Protein AF-A0A0L0BQB2-F1 (afdb_monomer)

pLDDT: mean 70.15, std 25.41, range [22.75, 98.88]

InterPro domains:
  IPR001858 Phosphatidylethanolamine-binding, conserved site [PS01220] (344-366)
  IPR008914 Phosphatidylethanolamine-binding protein [PF01161] (328-448)
  IPR012464 Protein of unknown function DUF1676 [PF07898] (83-184)
  IPR035810 Phosphatidylethanolamine-binding protein, eukaryotic [PTHR11362] (289-454)
  IPR035810 Phosphatidylethanolamine-binding protein, eukaryotic [cd00866] (307-451)
  IPR036610 PEBP-like superfamily [G3DSA:3.90.280.10] (279-465)
  IPR036610 PEBP-like superfamily [SSF49777] (287-465)

Sequence (466 aa):
MAFRFTSFLAVGCLLLAASAPLNAAAIDNSVAEPRIHTSDELISNIVDNCFNSNAMHCLKEKVLTYLDTVTGVEEDVSGRAFNDDVIDKVITDRVARILNTNEIRVTLPETVFANSVLSYRADRGFDLEIPQSEARGDKKKDKLFLPLLLLMKLKLKVVMPILMSLIGLKAFKALILSKIAIKLVLGFLIYNLIQKLGGMKMTMMPMMPPMPAAEYGVPSSTASSYDPSSWEPMSGGPYARSDAQYMAYSSYHPSSSSSYSGSSSTALCLLGLIVNTVKAKDSEITKFMKHLEVIPDVIEEGPKDFLKITYDNGIQADKGVELTPTQVKNQPKIEWQAEAGTYYTLIMTDPDAPSRKEPTIREWHHWLVGNIPGDNLSKGEVLSEYVGSGPPKDSGLHRYTFLLFKQPKKLEFDEKHLTKTQAAGREKFSTKNFIKKYNLGVPIAGNFYQAQYDDYVLELYKQLGL

Nearest PDB structures (foldseek):
  5tvd-assembly1_A  TM=9.856E-01  e=1.294E-27  Trichuris muris
  6ens-assembly1_A  TM=9.329E-01  e=1.245E-23  Mus musculus
  1a44-assembly1_A  TM=9.388E-01  e=2.499E-23  Bos taurus
  1kn3-assembly1_A  TM=9.662E-01  e=8.455E-23  Mus musculus
  2iqx-assembly2_B  TM=9.442E-01  e=9.496E-23  Rattus norvegicus

Organism: Lucilia cuprina (NCBI:txid7375)

Foldseek 3Di:
DDDDDDDDPDDPDDDDDDDDDDDPDDDDPPPPDDQDADPVSLVVCLVPPLPDPPSVVVNLVSVVSNLCNVVVDDDPPPDDDDDPVVSVVVVVVSVVVCLAPDKDWDFDDCVPQNRWIWIAHPVPGTDIHHDDDPDDDDPDPVVPVVVVVVVVVVCVVVVVVVVVVVVVVVVVVVVVVVVVVVVVVVVVVVVVVCVVVPDDDDDDDDDDDDDDDDDDDDDDDDDDDDDDDDDDDDDDDDDDDDDPVVVVVCVVDDDDDDDDDDDDDPDDPPVPPPPPPPVDDAAPQSVLCVVVPVVPQAHPHAANAAKWWAFPPRDTQASAAEDELVRFADHTQIDDQWDAPWWKKKWKWWQQVQAVVCNPFPIQTQWIWTRQGTSNSVPTHTQADGGTDQHDAPRPKIKTKMFMFIAPHRDDDPHHRHYLQARPPRTPDHNVVVCVVRVRPYTNHMGIYIYHDDPCSVVSCVSNVD

Structure (mmCIF, N/CA/C/O backbone):
data_AF-A0A0L0BQB2-F1
#
_entry.id   AF-A0A0L0BQB2-F1
#
loop_
_atom_site.group_PDB
_atom_site.id
_atom_site.type_symbol
_atom_site.label_atom_id
_atom_site.label_alt_id
_atom_site.label_comp_id
_atom_site.label_asym_id
_atom_site.label_entity_id
_atom_site.label_seq_id
_atom_site.pdbx_PDB_ins_code
_atom_site.Cartn_x
_atom_site.Cartn_y
_atom_site.Cartn_z
_atom_site.occupancy
_atom_site.B_iso_or_equiv
_atom_site.auth_seq_id
_atom_site.auth_comp_id
_atom_site.auth_asym_id
_atom_site.auth_atom_id
_atom_site.pdbx_PDB_model_num
ATOM 1 N N . MET A 1 1 ? 45.409 0.701 52.418 1.00 33.03 1 MET A N 1
ATOM 2 C CA . MET A 1 1 ? 45.438 -0.135 53.641 1.00 33.03 1 MET A CA 1
ATOM 3 C C . MET A 1 1 ? 44.016 -0.222 54.168 1.00 33.03 1 MET A C 1
ATOM 5 O O . MET A 1 1 ? 43.412 0.829 54.275 1.00 33.03 1 MET A O 1
ATOM 9 N N . ALA A 1 2 ? 43.389 -1.344 54.497 1.00 29.61 2 ALA A N 1
ATOM 10 C CA . ALA A 1 2 ? 43.664 -2.778 54.407 1.00 29.61 2 ALA A CA 1
ATOM 11 C C . ALA A 1 2 ? 42.279 -3.434 54.666 1.00 29.61 2 ALA A C 1
ATOM 13 O O . ALA A 1 2 ? 41.553 -2.982 55.540 1.00 29.61 2 ALA A O 1
ATOM 14 N N . PHE A 1 3 ? 41.743 -4.213 53.727 1.00 27.77 3 PHE A N 1
ATOM 15 C CA . PHE A 1 3 ? 41.715 -5.683 53.735 1.00 27.77 3 PHE A CA 1
ATOM 16 C C . PHE A 1 3 ? 40.824 -6.360 54.805 1.00 27.77 3 PHE A C 1
ATOM 18 O O . PHE A 1 3 ? 41.150 -6.382 55.983 1.00 27.77 3 PHE A O 1
ATOM 25 N N . ARG A 1 4 ? 39.811 -7.060 54.266 1.00 32.12 4 ARG A N 1
ATOM 26 C CA . ARG A 1 4 ? 39.331 -8.418 54.595 1.00 32.12 4 ARG A CA 1
ATOM 27 C C . ARG A 1 4 ? 38.528 -8.665 55.875 1.00 32.12 4 ARG A C 1
ATOM 29 O O . ARG A 1 4 ? 39.063 -8.742 56.969 1.00 32.12 4 ARG A O 1
ATOM 36 N N . PHE A 1 5 ? 37.284 -9.078 55.637 1.00 26.61 5 PHE A N 1
ATOM 37 C CA . PHE A 1 5 ? 36.687 -10.247 56.281 1.00 26.61 5 PHE A CA 1
ATOM 38 C C . PHE A 1 5 ? 36.098 -11.145 55.182 1.00 26.61 5 PHE A C 1
ATOM 40 O O . PHE A 1 5 ? 34.946 -11.008 54.785 1.00 26.61 5 PHE A O 1
ATOM 47 N N . THR A 1 6 ? 36.929 -12.030 54.633 1.00 28.53 6 THR A N 1
ATOM 48 C CA . THR A 1 6 ? 36.469 -13.211 53.896 1.00 28.53 6 THR A CA 1
ATOM 49 C C . THR A 1 6 ? 36.782 -14.432 54.736 1.00 28.53 6 THR A C 1
ATOM 51 O O . THR A 1 6 ? 37.952 -14.742 54.944 1.00 28.53 6 THR A O 1
ATOM 54 N N . SER A 1 7 ? 35.703 -15.119 55.092 1.00 30.03 7 SER A N 1
ATOM 55 C CA . SER A 1 7 ? 35.588 -16.570 55.006 1.00 30.03 7 SER A CA 1
ATOM 56 C C . SER A 1 7 ? 36.235 -17.429 56.096 1.00 30.03 7 SER A C 1
ATOM 58 O O . SER A 1 7 ? 37.347 -17.200 56.553 1.00 30.03 7 SER A O 1
ATOM 60 N N . PHE A 1 8 ? 35.509 -18.514 56.371 1.00 27.75 8 PHE A N 1
ATOM 61 C CA . PHE A 1 8 ? 35.924 -19.744 57.042 1.00 27.75 8 PHE A CA 1
ATOM 62 C C . PHE A 1 8 ? 35.868 -19.768 58.572 1.00 27.75 8 PHE A C 1
ATOM 64 O O . PHE A 1 8 ? 36.871 -19.724 59.273 1.00 27.75 8 PHE A O 1
ATOM 71 N N . LEU A 1 9 ? 34.663 -20.051 59.066 1.00 30.09 9 LEU A N 1
ATOM 72 C CA . LEU A 1 9 ? 34.472 -21.257 59.872 1.00 30.09 9 LEU A CA 1
ATOM 73 C C . LEU A 1 9 ? 33.559 -22.185 59.046 1.00 30.09 9 LEU A C 1
ATOM 75 O O . LEU A 1 9 ? 32.366 -21.930 58.942 1.00 30.09 9 LEU A O 1
ATOM 79 N N . ALA A 1 10 ? 34.099 -23.015 58.148 1.00 26.67 10 ALA A N 1
ATOM 80 C CA . ALA A 1 10 ? 34.992 -24.160 58.385 1.00 26.67 10 ALA A CA 1
ATOM 81 C C . ALA A 1 10 ? 34.185 -25.335 58.963 1.00 26.67 10 ALA A C 1
ATOM 83 O O . ALA A 1 10 ? 33.533 -25.200 59.986 1.00 26.67 10 ALA A O 1
ATOM 84 N N . VAL A 1 11 ? 34.060 -26.436 58.226 1.00 27.48 11 VAL A N 1
ATOM 85 C CA . VAL A 1 11 ? 35.004 -27.572 58.187 1.00 27.48 11 VAL A CA 1
ATOM 86 C C . VAL A 1 11 ? 34.322 -28.758 58.862 1.00 27.48 11 VAL A C 1
ATOM 88 O O . VAL A 1 11 ? 33.890 -28.684 60.005 1.00 27.48 11 VAL A O 1
ATOM 91 N N . GLY A 1 12 ? 34.225 -29.846 58.107 1.00 24.77 12 GLY A N 1
ATOM 92 C CA . GLY A 1 12 ? 33.519 -31.073 58.458 1.00 24.77 12 GLY A CA 1
ATOM 93 C C . GLY A 1 12 ? 32.743 -31.524 57.223 1.00 24.77 12 GLY A C 1
ATOM 94 O O . GLY A 1 12 ? 31.566 -31.241 57.107 1.00 24.77 12 GLY A O 1
ATOM 95 N N . CYS A 1 13 ? 33.355 -32.083 56.186 1.00 22.75 13 CYS A N 1
ATOM 96 C CA . CYS A 1 13 ? 34.419 -33.069 56.247 1.00 22.75 13 CYS A CA 1
ATOM 97 C C . CYS A 1 13 ? 35.370 -32.920 55.062 1.00 22.75 13 CYS A C 1
ATOM 99 O O . CYS A 1 13 ? 34.986 -33.043 53.902 1.00 22.75 13 CYS A O 1
ATOM 101 N N . LEU A 1 14 ? 36.636 -32.698 55.399 1.00 23.52 14 LEU A N 1
ATOM 102 C CA . LEU A 1 14 ? 37.764 -33.087 54.574 1.00 23.52 14 LEU A CA 1
ATOM 103 C C . LEU A 1 14 ? 37.885 -34.624 54.619 1.00 23.52 14 LEU A C 1
ATOM 105 O O . LEU A 1 14 ? 37.733 -35.208 55.690 1.00 23.52 14 LEU A O 1
ATOM 109 N N . LEU A 1 15 ? 38.294 -35.195 53.484 1.00 23.91 15 LEU A N 1
ATOM 110 C CA . LEU A 1 15 ? 39.054 -36.444 53.321 1.00 23.91 15 LEU A CA 1
ATOM 111 C C . LEU A 1 15 ? 38.310 -37.780 53.437 1.00 23.91 15 LEU A C 1
ATOM 113 O O . LEU A 1 15 ? 37.970 -38.221 54.523 1.00 23.91 15 LEU A O 1
ATOM 117 N N . LEU A 1 16 ? 38.231 -38.475 52.299 1.00 26.28 16 LEU A N 1
ATOM 118 C CA . LEU A 1 16 ? 38.866 -39.778 52.024 1.00 26.28 16 LEU A CA 1
ATOM 119 C C . LEU A 1 16 ? 38.883 -39.907 50.484 1.00 26.28 16 LEU A C 1
ATOM 121 O O . LEU A 1 16 ? 37.836 -39.859 49.855 1.00 26.28 16 LEU A O 1
ATOM 125 N N . ALA A 1 17 ? 40.020 -39.738 49.812 1.00 23.72 17 ALA A N 1
ATOM 126 C CA . ALA A 1 17 ? 41.107 -40.702 49.614 1.00 23.72 17 ALA A CA 1
ATOM 127 C C . ALA A 1 17 ? 41.012 -41.395 48.240 1.00 23.72 17 ALA A C 1
ATOM 129 O O . ALA A 1 17 ? 39.947 -41.766 47.764 1.00 23.72 17 ALA A O 1
ATOM 130 N N . ALA A 1 18 ? 42.179 -41.488 47.611 1.00 26.22 18 ALA A N 1
ATOM 131 C CA . ALA A 1 18 ? 42.463 -41.945 46.259 1.00 26.22 18 ALA A CA 1
ATOM 132 C C . ALA A 1 18 ? 41.976 -43.368 45.925 1.00 26.22 18 ALA A C 1
ATOM 134 O O . ALA A 1 18 ? 42.017 -44.248 46.780 1.00 26.22 18 ALA A O 1
ATOM 135 N N . SER A 1 19 ? 41.661 -43.629 44.648 1.00 25.69 19 SER A N 1
ATOM 136 C CA . SER A 1 19 ? 42.347 -44.643 43.814 1.00 25.69 19 SER A CA 1
ATOM 137 C C . SER A 1 19 ? 41.654 -44.886 42.458 1.00 25.69 19 SER A C 1
ATOM 139 O O . SER A 1 19 ? 40.471 -45.182 42.408 1.00 25.69 19 SER A O 1
ATOM 141 N N . ALA A 1 20 ? 42.471 -44.813 41.399 1.00 25.41 20 ALA A N 1
ATOM 142 C CA . ALA A 1 20 ? 42.480 -45.616 40.164 1.00 25.41 20 ALA A CA 1
ATOM 143 C C . ALA A 1 20 ? 41.262 -45.645 39.192 1.00 25.41 20 ALA A C 1
ATOM 145 O O . ALA A 1 20 ? 40.115 -45.456 39.581 1.00 25.41 20 ALA A O 1
ATOM 146 N N . PRO A 1 21 ? 41.527 -45.870 37.885 1.00 34.84 21 PRO A N 1
ATOM 147 C CA . PRO A 1 21 ? 40.608 -45.569 36.793 1.00 34.84 21 PRO A CA 1
ATOM 148 C C . PRO A 1 21 ? 39.735 -46.774 36.422 1.00 34.84 21 PRO A C 1
ATOM 150 O O . PRO A 1 21 ? 40.189 -47.916 36.450 1.00 34.84 21 PRO A O 1
ATOM 153 N N . LEU A 1 22 ? 38.512 -46.518 35.958 1.00 26.61 22 LEU A N 1
ATOM 154 C CA . LEU A 1 22 ? 37.818 -47.446 35.070 1.00 26.61 22 LEU A CA 1
ATOM 155 C C . LEU A 1 22 ? 37.502 -46.735 33.760 1.00 26.61 22 LEU A C 1
ATOM 157 O O . LEU A 1 22 ? 36.629 -45.874 33.679 1.00 26.61 22 LEU A O 1
ATOM 161 N N . ASN A 1 23 ? 38.247 -47.141 32.735 1.00 29.69 23 ASN A N 1
ATOM 162 C CA . ASN A 1 23 ? 37.884 -46.958 31.344 1.00 29.69 23 ASN A CA 1
ATOM 163 C C . ASN A 1 23 ? 36.492 -47.552 31.110 1.00 29.69 23 ASN A C 1
ATOM 165 O O . ASN A 1 23 ? 36.320 -48.769 31.125 1.00 29.69 23 ASN A O 1
ATOM 169 N N . ALA A 1 24 ? 35.530 -46.692 30.807 1.00 26.59 24 ALA A N 1
ATOM 170 C CA . ALA A 1 24 ? 34.444 -47.030 29.907 1.00 26.59 24 ALA A CA 1
ATOM 171 C C . ALA A 1 24 ? 34.533 -46.037 28.750 1.00 26.59 24 ALA A C 1
ATOM 173 O O . ALA A 1 24 ? 33.972 -44.945 28.787 1.00 26.59 24 ALA A O 1
ATOM 174 N N . ALA A 1 25 ? 35.329 -46.400 27.745 1.00 29.52 25 ALA A N 1
ATOM 175 C CA . ALA A 1 25 ? 35.279 -45.744 26.455 1.00 29.52 25 ALA A CA 1
ATOM 176 C C . ALA A 1 25 ? 33.902 -46.026 25.844 1.00 29.52 25 ALA A C 1
ATOM 178 O O . ALA A 1 25 ? 33.582 -47.170 25.528 1.00 29.52 25 ALA A O 1
ATOM 179 N N . ALA A 1 26 ? 33.099 -44.984 25.681 1.00 24.52 26 ALA A N 1
ATOM 180 C CA . ALA A 1 26 ? 31.961 -44.992 24.780 1.00 24.52 26 ALA A CA 1
ATOM 181 C C . ALA A 1 26 ? 31.894 -43.623 24.100 1.00 24.52 26 ALA A C 1
ATOM 183 O O . ALA A 1 26 ? 31.190 -42.724 24.538 1.00 24.52 26 ALA A O 1
ATOM 184 N N . ILE A 1 27 ? 32.738 -43.514 23.072 1.00 26.91 27 ILE A N 1
ATOM 185 C CA . ILE A 1 27 ? 32.549 -42.763 21.829 1.00 26.91 27 ILE A CA 1
ATOM 186 C C . ILE A 1 27 ? 31.964 -41.362 22.023 1.00 26.91 27 ILE A C 1
ATOM 188 O O . ILE A 1 27 ? 30.760 -41.122 21.970 1.00 26.91 27 ILE A O 1
ATOM 192 N N . ASP A 1 28 ? 32.917 -40.456 22.202 1.00 25.52 28 ASP A N 1
ATOM 193 C CA . ASP A 1 28 ? 32.869 -39.055 21.833 1.00 25.52 28 ASP A CA 1
ATOM 194 C C . ASP A 1 28 ? 32.133 -38.845 20.498 1.00 25.52 28 ASP A C 1
ATOM 196 O O . ASP A 1 28 ? 32.567 -39.306 19.445 1.00 25.52 28 ASP A O 1
ATOM 200 N N . ASN A 1 29 ? 30.999 -38.157 20.574 1.00 30.55 29 ASN A N 1
ATOM 201 C CA . ASN A 1 29 ? 30.439 -37.393 19.465 1.00 30.55 29 ASN A CA 1
ATOM 202 C C . ASN A 1 29 ? 30.169 -35.961 19.954 1.00 30.55 29 ASN A C 1
ATOM 204 O O . ASN A 1 29 ? 29.172 -35.338 19.593 1.00 30.55 29 ASN A O 1
ATOM 208 N N . SER A 1 30 ? 31.055 -35.433 20.805 1.00 30.78 30 SER A N 1
ATOM 209 C CA . SER A 1 30 ? 31.157 -33.994 20.982 1.00 30.78 30 SER A CA 1
ATOM 210 C C . SER A 1 30 ? 32.033 -33.477 19.848 1.00 30.78 30 SER A C 1
ATOM 212 O O . SER A 1 30 ? 33.259 -33.510 19.884 1.00 30.78 30 SER A O 1
ATOM 214 N N . VAL A 1 31 ? 31.389 -33.022 18.775 1.00 29.72 31 VAL A N 1
ATOM 215 C CA . VAL A 1 31 ? 32.044 -32.080 17.871 1.00 29.72 31 VAL A CA 1
ATOM 216 C C . VAL A 1 31 ? 32.338 -30.852 18.732 1.00 29.72 31 VAL A C 1
ATOM 218 O O . VAL A 1 31 ? 31.449 -30.048 18.995 1.00 29.72 31 VAL A O 1
ATOM 221 N N . ALA A 1 32 ? 33.558 -30.769 19.266 1.00 38.69 32 ALA A N 1
ATOM 222 C CA . ALA A 1 32 ? 34.053 -29.577 19.927 1.00 38.69 32 ALA A CA 1
ATOM 223 C C . ALA A 1 32 ? 34.061 -28.463 18.879 1.00 38.69 32 ALA A C 1
ATOM 225 O O . ALA A 1 32 ? 34.899 -28.450 17.975 1.00 38.69 32 ALA A O 1
ATOM 226 N N . GLU A 1 33 ? 33.077 -27.571 18.948 1.00 45.84 33 GLU A N 1
ATOM 227 C CA . GLU A 1 33 ? 33.039 -26.417 18.064 1.00 45.84 33 GLU A CA 1
ATOM 228 C C . GLU A 1 33 ? 34.262 -25.518 18.329 1.00 45.84 33 GLU A C 1
ATOM 230 O O . GLU A 1 33 ? 34.663 -25.334 19.485 1.00 45.84 33 GLU A O 1
ATOM 235 N N . PRO A 1 34 ? 34.887 -24.966 17.276 1.00 46.84 34 PRO A N 1
ATOM 236 C CA . PRO A 1 34 ? 36.106 -24.177 17.407 1.00 46.84 34 PRO A CA 1
ATOM 237 C C . PRO A 1 34 ? 35.856 -22.909 18.240 1.00 46.84 34 PRO A C 1
ATOM 239 O O . PRO A 1 34 ? 34.902 -22.167 18.000 1.00 46.84 34 PRO A O 1
ATOM 242 N N . ARG A 1 35 ? 36.723 -22.660 19.235 1.00 55.75 35 ARG A N 1
ATOM 243 C CA . ARG A 1 35 ? 36.693 -21.445 20.068 1.00 55.75 35 ARG A CA 1
ATOM 244 C C . ARG A 1 35 ? 36.960 -20.219 19.187 1.00 55.75 35 ARG A C 1
ATOM 246 O O . ARG A 1 35 ? 37.951 -20.181 18.467 1.00 55.75 35 ARG A O 1
ATOM 253 N N . ILE A 1 36 ? 36.078 -19.223 19.262 1.00 57.53 36 ILE A N 1
ATOM 254 C CA . ILE A 1 36 ? 36.130 -18.006 18.441 1.00 57.53 36 ILE A CA 1
ATOM 255 C C . ILE A 1 36 ? 36.984 -16.963 19.161 1.00 57.53 36 ILE A C 1
ATOM 257 O O . ILE A 1 36 ? 36.600 -16.471 20.224 1.00 57.53 36 ILE A O 1
ATOM 261 N N . HIS A 1 37 ? 38.132 -16.608 18.587 1.00 53.56 37 HIS A N 1
ATOM 262 C CA . HIS A 1 37 ? 39.106 -15.722 19.238 1.00 53.56 37 HIS A CA 1
ATOM 263 C C . HIS A 1 37 ? 39.058 -14.275 18.730 1.00 53.56 37 HIS A C 1
ATOM 265 O O . HIS A 1 37 ? 39.641 -13.387 19.353 1.00 53.56 37 HIS A O 1
ATOM 271 N N . THR A 1 38 ? 38.370 -14.020 17.613 1.00 54.00 38 THR A N 1
ATOM 272 C CA . THR A 1 38 ? 38.362 -12.715 16.935 1.00 54.00 38 THR A CA 1
ATOM 273 C C . THR A 1 38 ? 36.949 -12.268 16.549 1.00 54.00 38 THR A C 1
ATOM 275 O O . THR A 1 38 ? 36.056 -13.088 16.339 1.00 54.00 38 THR A O 1
ATOM 278 N N . SER A 1 39 ? 36.725 -10.951 16.469 1.00 54.41 39 SER A N 1
ATOM 279 C CA . SER A 1 39 ? 35.415 -10.367 16.134 1.00 54.41 39 SER A CA 1
ATOM 280 C C . SER A 1 39 ? 34.926 -10.750 14.738 1.00 54.41 39 SER A C 1
ATOM 282 O O . SER A 1 39 ? 33.726 -10.899 14.525 1.00 54.41 39 SER A O 1
ATOM 284 N N . ASP A 1 40 ? 35.848 -10.938 13.798 1.00 59.69 40 ASP A N 1
ATOM 285 C CA . ASP A 1 40 ? 35.523 -11.218 12.398 1.00 59.69 40 ASP A CA 1
ATOM 286 C C . ASP A 1 40 ? 35.094 -12.684 12.215 1.00 59.69 40 ASP A C 1
ATOM 288 O O . ASP A 1 40 ? 34.174 -12.993 11.459 1.00 59.69 40 ASP A O 1
ATOM 292 N N . GLU A 1 41 ? 35.684 -13.584 13.003 1.00 59.66 41 GLU A N 1
ATOM 293 C CA . GLU A 1 41 ? 35.342 -15.007 13.069 1.00 59.66 41 GLU A CA 1
ATOM 294 C C . GLU A 1 41 ? 33.993 -15.248 13.770 1.00 59.66 41 GLU A C 1
ATOM 296 O O . GLU A 1 41 ? 33.262 -16.180 13.426 1.00 59.66 41 GLU A O 1
ATOM 301 N N . LEU A 1 42 ? 33.610 -14.365 14.702 1.00 60.00 42 LEU A N 1
ATOM 302 C CA . LEU A 1 42 ? 32.271 -14.351 15.295 1.00 60.00 42 LEU A CA 1
ATOM 303 C C . LEU A 1 42 ? 31.212 -13.991 14.250 1.00 60.00 42 LEU A C 1
ATOM 305 O O . LEU A 1 42 ? 30.190 -14.666 14.148 1.00 60.00 42 LEU A O 1
ATOM 309 N N . ILE A 1 43 ? 31.466 -12.944 13.464 1.00 60.31 43 ILE A N 1
ATOM 310 C CA . ILE A 1 43 ? 30.527 -12.472 12.443 1.00 60.31 43 ILE A CA 1
ATOM 311 C C . ILE A 1 43 ? 30.347 -13.539 11.356 1.00 60.31 43 ILE A C 1
ATOM 313 O O . ILE A 1 43 ? 29.208 -13.839 11.006 1.00 60.31 43 ILE A O 1
ATOM 317 N N . SER A 1 44 ? 31.429 -14.174 10.890 1.00 62.31 44 SER A N 1
ATOM 318 C CA . SER A 1 44 ? 31.340 -15.262 9.902 1.00 62.31 44 SER A CA 1
ATOM 319 C C . SER A 1 44 ? 30.536 -16.455 10.430 1.00 62.31 44 SER A C 1
ATOM 321 O O . SER A 1 44 ? 29.616 -16.920 9.768 1.00 62.31 44 SER A O 1
ATOM 323 N N . ASN A 1 45 ? 30.805 -16.910 11.659 1.00 61.59 45 ASN A N 1
ATOM 324 C CA . ASN A 1 45 ? 30.111 -18.071 12.227 1.00 61.59 45 ASN A CA 1
ATOM 325 C C . ASN A 1 45 ? 28.626 -17.816 12.524 1.00 61.59 45 ASN A C 1
ATOM 327 O O . ASN A 1 45 ? 27.821 -18.743 12.438 1.00 61.59 45 ASN A O 1
ATOM 331 N N . ILE A 1 46 ? 28.250 -16.579 12.864 1.00 62.94 46 ILE A N 1
ATOM 332 C CA . ILE A 1 46 ? 26.844 -16.186 13.038 1.00 62.94 46 ILE A CA 1
ATOM 333 C C . ILE A 1 46 ? 26.113 -16.198 11.692 1.00 62.94 46 ILE A C 1
ATOM 335 O O . ILE A 1 46 ? 24.977 -16.666 11.613 1.00 62.94 46 ILE A O 1
ATOM 339 N N . VAL A 1 47 ? 26.760 -15.690 10.641 1.00 60.81 47 VAL A N 1
ATOM 340 C CA . VAL A 1 47 ? 26.172 -15.589 9.300 1.00 60.81 47 VAL A CA 1
ATOM 341 C C . VAL A 1 47 ? 26.048 -16.959 8.632 1.00 60.81 47 VAL A C 1
ATOM 343 O O . VAL A 1 47 ? 25.034 -17.219 7.994 1.00 60.81 47 VAL A O 1
ATOM 346 N N . ASP A 1 48 ? 27.007 -17.862 8.826 1.00 61.56 48 ASP A N 1
ATOM 347 C CA . ASP A 1 48 ? 26.986 -19.161 8.145 1.00 61.56 48 ASP A CA 1
ATOM 348 C C . ASP A 1 48 ? 26.111 -20.205 8.861 1.00 61.56 48 ASP A C 1
ATOM 350 O O . ASP A 1 48 ? 25.434 -20.998 8.206 1.00 61.56 48 ASP A O 1
ATOM 354 N N . ASN A 1 49 ? 26.071 -20.202 10.201 1.00 59.84 49 ASN A N 1
ATOM 355 C CA . ASN A 1 49 ? 25.497 -21.322 10.963 1.00 59.84 49 ASN A CA 1
ATOM 356 C C . ASN A 1 49 ? 24.178 -21.009 11.687 1.00 59.84 49 ASN A C 1
ATOM 358 O O . ASN A 1 49 ? 23.449 -21.936 12.037 1.00 59.84 49 ASN A O 1
ATOM 362 N N . CYS A 1 50 ? 23.827 -19.735 11.902 1.00 63.66 50 CYS A N 1
ATOM 363 C CA . CYS A 1 50 ? 22.617 -19.368 12.655 1.00 63.66 50 CYS A CA 1
ATOM 364 C C . CYS A 1 50 ? 21.414 -18.978 11.777 1.00 63.66 50 CYS A C 1
ATOM 366 O O . CYS A 1 50 ? 20.409 -18.497 12.302 1.00 63.66 50 CYS A O 1
ATOM 368 N N . PHE A 1 51 ? 21.478 -19.194 10.458 1.00 55.75 51 PHE A N 1
ATOM 369 C CA . PHE A 1 51 ? 20.423 -18.782 9.520 1.00 55.75 51 PHE A CA 1
ATOM 370 C C . PHE A 1 51 ? 19.232 -19.747 9.389 1.00 55.75 51 PHE A C 1
ATOM 372 O O . PHE A 1 51 ? 18.219 -19.368 8.802 1.00 55.75 51 PHE A O 1
ATOM 379 N N . ASN A 1 52 ? 19.292 -20.950 9.970 1.00 54.25 52 ASN A N 1
ATOM 380 C CA . ASN A 1 52 ? 18.146 -21.867 10.012 1.00 54.25 52 ASN A CA 1
ATOM 381 C C . ASN A 1 52 ? 17.425 -21.835 11.375 1.00 54.25 52 ASN A C 1
ATOM 383 O O . ASN A 1 52 ? 17.979 -21.409 12.386 1.00 54.25 52 ASN A O 1
ATOM 387 N N . SER A 1 53 ? 16.140 -22.215 11.370 1.00 44.47 53 SER A N 1
ATOM 388 C CA . SER A 1 53 ? 15.135 -21.938 12.416 1.00 44.47 53 SER A CA 1
ATOM 389 C C . SER A 1 53 ? 15.631 -22.106 13.863 1.00 44.47 53 SER A C 1
ATOM 391 O O . SER A 1 53 ? 16.130 -23.169 14.223 1.00 44.47 53 SER A O 1
ATOM 393 N N . ASN A 1 54 ? 15.373 -21.074 14.685 1.00 55.16 54 ASN A N 1
ATOM 394 C CA . ASN A 1 54 ? 15.918 -20.763 16.026 1.00 55.16 54 ASN A CA 1
ATOM 395 C C . ASN A 1 54 ? 17.229 -19.949 16.047 1.00 55.16 54 ASN A C 1
ATOM 397 O O . ASN A 1 54 ? 18.035 -20.069 16.972 1.00 55.16 54 ASN A O 1
ATOM 401 N N . ALA A 1 55 ? 17.368 -19.019 15.094 1.00 59.62 55 ALA A N 1
ATOM 402 C CA . ALA A 1 55 ? 18.469 -18.053 14.993 1.00 59.62 55 ALA A CA 1
ATOM 403 C C . ALA A 1 55 ? 18.827 -17.354 16.319 1.00 59.62 55 ALA A C 1
ATOM 405 O O . ALA A 1 55 ? 19.997 -17.117 16.596 1.00 59.62 55 ALA A O 1
ATOM 406 N N . MET A 1 56 ? 17.837 -17.060 17.171 1.00 56.47 56 MET A N 1
ATOM 407 C CA . MET A 1 56 ? 18.070 -16.362 18.440 1.00 56.47 56 MET A CA 1
ATOM 408 C C . MET A 1 56 ? 18.799 -17.228 19.477 1.00 56.47 56 MET A C 1
ATOM 410 O O . MET A 1 56 ? 19.617 -16.710 20.230 1.00 56.47 56 MET A O 1
ATOM 414 N N . HIS A 1 57 ? 18.533 -18.536 19.511 1.00 62.28 57 HIS A N 1
ATOM 415 C CA . HIS A 1 57 ? 19.204 -19.448 20.439 1.00 62.28 57 HIS A CA 1
ATOM 416 C C . HIS A 1 57 ? 20.651 -19.695 19.995 1.00 62.28 57 HIS A C 1
ATOM 418 O O . HIS A 1 57 ? 21.569 -19.561 20.797 1.00 62.28 57 HIS A O 1
ATOM 424 N N . CYS A 1 58 ? 20.852 -19.935 18.693 1.00 67.44 58 CYS A N 1
ATOM 425 C CA . CYS A 1 58 ? 22.179 -20.077 18.088 1.00 67.44 58 CYS A CA 1
ATOM 426 C C . CYS A 1 58 ? 23.033 -18.813 18.281 1.00 67.44 58 CYS A C 1
ATOM 428 O O . CYS A 1 58 ? 24.190 -18.888 18.687 1.00 67.44 58 CYS A O 1
ATOM 430 N N . LEU A 1 59 ? 22.442 -17.630 18.076 1.00 68.50 59 LEU A N 1
ATOM 431 C CA . LEU A 1 59 ? 23.119 -16.353 18.292 1.00 68.50 59 LEU A CA 1
ATOM 432 C C . LEU A 1 59 ? 23.540 -16.174 19.756 1.00 68.50 59 LEU A C 1
ATOM 434 O O . LEU A 1 59 ? 24.680 -15.797 20.022 1.00 68.50 59 LEU A O 1
ATOM 438 N N . LYS A 1 60 ? 22.630 -16.444 20.704 1.00 62.16 60 LYS A N 1
ATOM 439 C CA . LYS A 1 60 ? 22.915 -16.332 22.142 1.00 62.16 60 LYS A CA 1
ATOM 440 C C . LYS A 1 60 ? 24.062 -17.251 22.554 1.00 62.16 60 LYS A C 1
ATOM 442 O O . LYS A 1 60 ? 24.941 -16.806 23.283 1.00 62.16 60 LYS A O 1
ATOM 447 N N . GLU A 1 61 ? 24.080 -18.482 22.053 1.00 66.81 61 GLU A N 1
ATOM 448 C CA . GLU A 1 61 ? 25.123 -19.470 22.335 1.00 66.81 61 GLU A CA 1
ATOM 449 C C . GLU A 1 61 ? 26.495 -19.016 21.815 1.00 66.81 61 GLU A C 1
ATOM 451 O O . GLU A 1 61 ? 27.439 -18.919 22.597 1.00 66.81 61 GLU A O 1
ATOM 456 N N . LYS A 1 62 ? 26.594 -18.599 20.544 1.00 67.81 62 LYS A N 1
ATOM 457 C CA . LYS A 1 62 ? 27.862 -18.139 19.943 1.00 67.81 62 LYS A CA 1
ATOM 458 C C . LYS A 1 62 ? 28.407 -16.863 20.583 1.00 67.81 62 LYS A C 1
ATOM 460 O O . LYS A 1 62 ? 29.617 -16.727 20.773 1.00 67.81 62 LYS A O 1
ATOM 465 N N . VAL A 1 63 ? 27.526 -15.931 20.945 1.00 64.81 63 VAL A N 1
ATOM 466 C CA . VAL A 1 63 ? 27.909 -14.711 21.671 1.00 64.81 63 VAL A CA 1
ATOM 467 C C . VAL A 1 63 ? 28.412 -15.054 23.074 1.00 64.81 63 VAL A C 1
ATOM 469 O O . VAL A 1 63 ? 29.391 -14.457 23.521 1.00 64.81 63 VAL A O 1
ATOM 472 N N . LEU A 1 64 ? 27.797 -16.030 23.750 1.00 62.94 64 LEU A N 1
ATOM 473 C CA . LEU A 1 64 ? 28.261 -16.503 25.054 1.00 62.94 64 LEU A CA 1
ATOM 474 C C . LEU A 1 64 ? 29.671 -17.101 24.949 1.00 62.94 64 LEU A C 1
ATOM 476 O O . LEU A 1 64 ? 30.554 -16.697 25.699 1.00 62.94 64 LEU A O 1
ATOM 480 N N . THR A 1 65 ? 29.915 -17.960 23.954 1.00 64.19 65 THR A N 1
ATOM 481 C CA . THR A 1 65 ? 31.224 -18.593 23.722 1.00 64.19 65 THR A CA 1
ATOM 482 C C . THR A 1 65 ? 32.330 -17.575 23.420 1.00 64.19 65 THR A C 1
ATOM 484 O O . THR A 1 65 ? 33.452 -17.701 23.918 1.00 64.19 65 THR A O 1
ATOM 487 N N . TYR A 1 66 ? 32.032 -16.530 22.641 1.00 63.59 66 TYR A N 1
ATOM 488 C CA . TYR A 1 66 ? 32.979 -15.438 22.395 1.00 63.59 66 TYR A CA 1
ATOM 489 C C . TYR A 1 66 ? 33.276 -14.646 23.675 1.00 63.59 66 TYR A C 1
ATOM 491 O O . TYR A 1 66 ? 34.432 -14.345 23.974 1.00 63.59 66 TYR A O 1
ATOM 499 N N . LEU A 1 67 ? 32.247 -14.350 24.474 1.00 59.53 67 LEU A N 1
ATOM 500 C CA . LEU A 1 67 ? 32.416 -13.656 25.749 1.00 59.53 67 LEU A CA 1
ATOM 501 C C . LEU A 1 67 ? 33.213 -14.490 26.759 1.00 59.53 67 LEU A C 1
ATOM 503 O O . LEU A 1 67 ? 34.061 -13.928 27.449 1.00 59.53 67 LEU A O 1
ATOM 507 N N . ASP A 1 68 ? 33.008 -15.805 26.826 1.00 61.84 68 ASP A N 1
ATOM 508 C CA . ASP A 1 68 ? 33.793 -16.711 27.676 1.00 61.84 68 ASP A CA 1
ATOM 509 C C . ASP A 1 68 ? 35.271 -16.730 27.257 1.00 61.84 68 ASP A C 1
ATOM 511 O O . ASP A 1 68 ? 36.167 -16.652 28.101 1.00 61.84 68 ASP A O 1
ATOM 515 N N . THR A 1 69 ? 35.534 -16.697 25.947 1.00 62.94 69 THR A N 1
ATOM 516 C CA . THR A 1 69 ? 36.893 -16.653 25.385 1.00 62.94 69 THR A CA 1
ATOM 517 C C . THR A 1 69 ? 37.604 -15.327 25.682 1.00 62.94 69 THR A C 1
ATOM 519 O O . THR A 1 69 ? 38.774 -15.323 26.061 1.00 62.94 69 THR A O 1
ATOM 522 N N . VAL A 1 70 ? 36.904 -14.194 25.568 1.00 56.69 70 VAL A N 1
ATOM 523 C CA . VAL A 1 70 ? 37.460 -12.852 25.838 1.00 56.69 70 VAL A CA 1
ATOM 524 C C . VAL A 1 70 ? 37.629 -12.588 27.339 1.00 56.69 70 VAL A C 1
ATOM 526 O O . VAL A 1 70 ? 38.518 -11.836 27.740 1.00 56.69 70 VAL A O 1
ATOM 529 N N . THR A 1 71 ? 36.790 -13.194 28.183 1.00 55.72 71 THR A N 1
ATOM 530 C CA . THR A 1 71 ? 36.834 -13.001 29.643 1.00 55.72 71 THR A CA 1
ATOM 531 C C . THR A 1 71 ? 37.721 -14.009 30.377 1.00 55.72 71 THR A C 1
ATOM 533 O O . THR A 1 71 ? 38.028 -13.781 31.547 1.00 55.72 71 THR A O 1
ATOM 536 N N . GLY A 1 72 ? 38.180 -15.072 29.705 1.00 51.22 72 GLY A N 1
ATOM 537 C CA . GLY A 1 72 ? 39.116 -16.059 30.254 1.00 51.22 72 GLY A CA 1
ATOM 538 C C . GLY A 1 72 ? 38.540 -16.898 31.398 1.00 51.22 72 GLY A C 1
ATOM 539 O O . GLY A 1 72 ? 39.293 -17.372 32.247 1.00 51.22 72 GLY A O 1
ATOM 540 N N . VAL A 1 73 ? 37.214 -17.042 31.462 1.00 52.12 73 VAL A N 1
ATOM 541 C CA . VAL A 1 73 ? 36.525 -17.795 32.516 1.00 52.12 73 VAL A CA 1
ATOM 542 C C . VAL A 1 73 ? 36.247 -19.210 32.008 1.00 52.12 73 VAL A C 1
ATOM 544 O O . VAL A 1 73 ? 35.338 -19.415 31.211 1.00 52.12 73 VAL A O 1
ATOM 547 N N . GLU A 1 74 ? 37.030 -20.188 32.469 1.00 49.44 74 GLU A N 1
ATOM 548 C CA . GLU A 1 74 ? 36.706 -21.613 32.326 1.00 49.44 74 GLU A CA 1
ATOM 549 C C . GLU A 1 74 ? 35.697 -22.005 33.412 1.00 49.44 74 GLU A C 1
ATOM 551 O O . GLU A 1 74 ? 36.071 -22.309 34.543 1.00 49.44 74 GLU A O 1
ATOM 556 N N . GLU A 1 75 ? 34.408 -21.993 33.081 1.00 48.28 75 GLU A N 1
ATOM 557 C CA . GLU A 1 75 ? 33.425 -22.780 33.825 1.00 48.28 75 GLU A CA 1
ATOM 558 C C . GLU A 1 75 ? 32.739 -23.747 32.864 1.00 48.28 75 GLU A C 1
ATOM 560 O O . GLU A 1 75 ? 32.025 -23.339 31.947 1.00 48.28 75 GLU A O 1
ATOM 565 N N . ASP A 1 76 ? 32.961 -25.043 33.098 1.00 42.34 76 ASP A N 1
ATOM 566 C CA . ASP A 1 76 ? 32.189 -26.123 32.497 1.00 42.34 76 ASP A CA 1
ATOM 567 C C . ASP A 1 76 ? 30.717 -25.927 32.867 1.00 42.34 76 ASP A C 1
ATOM 569 O O . ASP A 1 76 ? 30.287 -26.237 33.984 1.00 42.34 76 ASP A O 1
ATOM 573 N N . VAL A 1 77 ? 29.909 -25.449 31.920 1.00 47.19 77 VAL A N 1
ATOM 574 C CA . VAL A 1 77 ? 28.449 -25.518 32.031 1.00 47.19 77 VAL A CA 1
ATOM 575 C C . VAL A 1 77 ? 28.041 -26.967 31.761 1.00 47.19 77 VAL A C 1
ATOM 577 O O . VAL A 1 77 ? 27.511 -27.334 30.716 1.00 47.19 77 VAL A O 1
ATOM 580 N N . SER A 1 78 ? 28.359 -27.822 32.733 1.00 40.41 78 SER A N 1
ATOM 581 C CA . SER A 1 78 ? 27.906 -29.201 32.814 1.00 40.41 78 SER A CA 1
ATOM 582 C C . SER A 1 78 ? 26.383 -29.201 32.853 1.00 40.41 78 SER A C 1
ATOM 584 O O . SER A 1 78 ? 25.757 -28.578 33.715 1.00 40.41 78 SER A O 1
ATOM 586 N N . GLY A 1 79 ? 25.791 -29.876 31.869 1.00 50.09 79 GLY A N 1
ATOM 587 C CA . GLY A 1 79 ? 24.362 -29.885 31.617 1.00 50.09 79 GLY A CA 1
ATOM 588 C C . GLY A 1 79 ? 23.535 -30.200 32.860 1.00 50.09 79 GLY A C 1
ATOM 589 O O . GLY A 1 79 ? 23.617 -31.297 33.418 1.00 50.09 79 GLY A O 1
ATOM 590 N N . ARG A 1 80 ? 22.695 -29.235 33.248 1.00 43.78 80 ARG A N 1
ATOM 591 C CA . ARG A 1 80 ? 21.341 -29.422 33.789 1.00 43.78 80 ARG A CA 1
ATOM 592 C C . ARG A 1 80 ? 20.700 -28.046 34.053 1.00 43.78 80 ARG A C 1
ATOM 594 O O . ARG A 1 80 ? 21.184 -27.292 34.885 1.00 43.78 80 ARG A O 1
ATOM 601 N N . ALA A 1 81 ? 19.573 -27.804 33.371 1.00 38.06 81 ALA A N 1
ATOM 602 C CA . ALA A 1 81 ? 18.639 -26.665 33.452 1.00 38.06 81 ALA A CA 1
ATOM 603 C C . ALA A 1 81 ? 18.953 -25.414 32.593 1.00 38.06 81 ALA A C 1
ATOM 605 O O . ALA A 1 81 ? 19.414 -24.390 33.087 1.00 38.06 81 ALA A O 1
ATOM 606 N N . PHE A 1 82 ? 18.585 -25.483 31.307 1.00 47.88 82 PHE A N 1
ATOM 607 C CA . PHE A 1 82 ? 18.468 -24.332 30.405 1.00 47.88 82 PHE A CA 1
ATOM 608 C C . PHE A 1 82 ? 17.060 -23.720 30.511 1.00 47.88 82 PHE A C 1
ATOM 610 O O . PHE A 1 82 ? 16.102 -24.282 29.990 1.00 47.88 82 PHE A O 1
ATOM 617 N N . ASN A 1 83 ? 16.938 -22.579 31.188 1.00 56.84 83 ASN A N 1
ATOM 618 C CA . ASN A 1 83 ? 15.786 -21.679 31.078 1.00 56.84 83 ASN A CA 1
ATOM 619 C C . ASN A 1 83 ? 16.289 -20.348 30.503 1.00 56.84 83 ASN A C 1
ATOM 621 O O . ASN A 1 83 ? 17.280 -19.813 31.007 1.00 56.84 83 ASN A O 1
ATOM 625 N N . ASP A 1 84 ? 15.600 -19.805 29.494 1.00 55.41 84 ASP A N 1
ATOM 626 C CA . ASP A 1 84 ? 15.963 -18.554 28.797 1.00 55.41 84 ASP A CA 1
ATOM 627 C C . ASP A 1 84 ? 16.211 -17.376 29.759 1.00 55.41 84 ASP A C 1
ATOM 629 O O . ASP A 1 84 ? 17.146 -16.596 29.576 1.00 55.41 84 ASP A O 1
ATOM 633 N N . ASP A 1 85 ? 15.446 -17.303 30.852 1.00 56.06 85 ASP A N 1
ATOM 634 C CA . ASP A 1 85 ? 15.565 -16.250 31.869 1.00 56.06 85 ASP A CA 1
ATOM 635 C C . ASP A 1 85 ? 16.914 -16.273 32.616 1.00 56.06 85 ASP A C 1
ATOM 637 O O . ASP A 1 85 ? 17.400 -15.244 33.093 1.00 56.06 85 ASP A O 1
ATOM 641 N N . VAL A 1 86 ? 17.531 -17.454 32.743 1.00 60.31 86 VAL A N 1
ATOM 642 C CA . VAL A 1 86 ? 18.834 -17.621 33.405 1.00 60.31 86 VAL A CA 1
ATOM 643 C C . VAL A 1 86 ? 19.954 -17.161 32.475 1.00 60.31 86 VAL A C 1
ATOM 645 O O . VAL A 1 86 ? 20.887 -16.501 32.930 1.00 60.31 86 VAL A O 1
ATOM 648 N N . ILE A 1 87 ? 19.827 -17.430 31.174 1.00 59.22 87 ILE A N 1
ATOM 649 C CA . ILE A 1 87 ? 20.793 -17.017 30.149 1.00 59.22 87 ILE A CA 1
ATOM 650 C C . ILE A 1 87 ? 20.825 -15.490 30.043 1.00 59.22 87 ILE A C 1
ATOM 652 O O . ILE A 1 87 ? 21.897 -14.891 30.118 1.00 59.22 87 ILE A O 1
ATOM 656 N N . ASP A 1 88 ? 19.661 -14.842 29.980 1.00 59.34 88 ASP A N 1
ATOM 657 C CA . ASP A 1 88 ? 19.580 -13.381 29.875 1.00 59.34 88 ASP A CA 1
ATOM 658 C C . ASP A 1 88 ? 20.156 -12.688 31.120 1.00 59.34 88 ASP A C 1
ATOM 660 O O . ASP A 1 88 ? 20.830 -11.657 31.018 1.00 59.34 88 ASP A O 1
ATOM 664 N N . LYS A 1 89 ? 19.979 -13.286 32.304 1.00 66.12 89 LYS A N 1
ATOM 665 C CA . LYS A 1 89 ? 20.566 -12.777 33.549 1.00 66.12 89 LYS A CA 1
ATOM 666 C C . LYS A 1 89 ? 22.089 -12.925 33.575 1.00 66.12 89 LYS A C 1
ATOM 668 O O . LYS A 1 89 ? 22.778 -11.982 33.958 1.00 66.12 89 LYS A O 1
ATOM 673 N N . VAL A 1 90 ? 22.613 -14.071 33.141 1.00 59.53 90 VAL A N 1
ATOM 674 C CA . VAL A 1 90 ? 24.061 -14.326 33.074 1.00 59.53 90 VAL A CA 1
ATOM 675 C C . VAL A 1 90 ? 24.730 -13.414 32.040 1.00 59.53 90 VAL A C 1
ATOM 677 O O . VAL A 1 90 ? 25.789 -12.855 32.322 1.00 59.53 90 VAL A O 1
ATOM 680 N N . ILE A 1 91 ? 24.094 -13.184 30.886 1.00 57.56 91 ILE A N 1
ATOM 681 C CA . ILE A 1 91 ? 24.572 -12.239 29.865 1.00 57.56 91 ILE A CA 1
ATOM 682 C C . ILE A 1 91 ? 24.587 -10.813 30.421 1.00 57.56 91 ILE A C 1
ATOM 684 O O . ILE A 1 91 ? 25.590 -10.110 30.296 1.00 57.56 91 ILE A O 1
ATOM 688 N N . THR A 1 92 ? 23.510 -10.392 31.085 1.00 61.94 92 THR A N 1
ATOM 689 C CA . THR A 1 92 ? 23.402 -9.031 31.629 1.00 61.94 92 THR A CA 1
ATOM 690 C C . THR A 1 92 ? 24.451 -8.764 32.713 1.00 61.94 92 THR A C 1
ATOM 692 O O . THR A 1 92 ? 25.109 -7.723 32.679 1.00 61.94 92 THR A O 1
ATOM 695 N N . ASP A 1 93 ? 24.680 -9.713 33.628 1.00 65.12 93 ASP A N 1
ATOM 696 C CA . ASP A 1 93 ? 25.707 -9.590 34.675 1.00 65.12 93 ASP A CA 1
ATOM 697 C C . ASP A 1 93 ? 27.129 -9.534 34.092 1.00 65.12 93 ASP A C 1
ATOM 699 O O . ASP A 1 93 ? 27.984 -8.788 34.583 1.00 65.12 93 ASP A O 1
ATOM 703 N N . ARG A 1 94 ? 27.395 -10.289 33.019 1.00 63.56 94 ARG A N 1
ATOM 704 C CA . ARG A 1 94 ? 28.704 -10.309 32.347 1.00 63.56 94 ARG A CA 1
ATOM 705 C C . ARG A 1 94 ? 28.968 -9.018 31.571 1.00 63.56 94 ARG A C 1
ATOM 707 O O . ARG A 1 94 ? 30.044 -8.437 31.714 1.00 63.56 94 ARG A O 1
ATOM 714 N N . VAL A 1 95 ? 27.980 -8.510 30.832 1.00 58.34 95 VAL A N 1
ATOM 715 C CA . VAL A 1 95 ? 28.075 -7.224 30.116 1.00 58.34 95 VAL A CA 1
ATOM 716 C C . VAL A 1 95 ? 28.247 -6.063 31.097 1.00 58.34 95 VAL A C 1
ATOM 718 O O . VAL A 1 95 ? 29.095 -5.196 30.887 1.00 58.34 95 VAL A O 1
ATOM 721 N N . ALA A 1 96 ? 27.516 -6.074 32.215 1.00 59.03 96 ALA A N 1
ATOM 722 C CA . ALA A 1 96 ? 27.665 -5.070 33.266 1.00 59.03 96 ALA A CA 1
ATOM 723 C C . ALA A 1 96 ? 29.072 -5.080 33.887 1.00 59.03 96 ALA A C 1
ATOM 725 O O . ALA A 1 96 ? 29.612 -4.023 34.216 1.00 59.03 96 ALA A O 1
ATOM 726 N N . ARG A 1 97 ? 29.698 -6.257 34.019 1.00 61.72 97 ARG A N 1
ATOM 727 C CA . ARG A 1 97 ? 31.074 -6.378 34.516 1.00 61.72 97 ARG A CA 1
ATOM 728 C C . ARG A 1 97 ? 32.082 -5.774 33.537 1.00 61.72 97 ARG A C 1
ATOM 730 O O . ARG A 1 97 ? 32.908 -4.979 33.969 1.00 61.72 97 ARG A O 1
ATOM 737 N N . ILE A 1 98 ? 31.958 -6.074 32.242 1.00 53.94 98 ILE A N 1
ATOM 738 C CA . ILE A 1 98 ? 32.843 -5.552 31.185 1.00 53.94 98 ILE A CA 1
ATOM 739 C C . ILE A 1 98 ? 32.744 -4.026 31.074 1.00 53.94 98 ILE A C 1
ATOM 741 O O . ILE A 1 98 ? 33.770 -3.352 31.010 1.00 53.94 98 ILE A O 1
ATOM 745 N N . LEU A 1 99 ? 31.530 -3.470 31.106 1.00 57.22 99 LEU A N 1
ATOM 746 C CA . LEU A 1 99 ? 31.319 -2.018 31.057 1.00 57.22 99 LEU A CA 1
ATOM 747 C C . LEU A 1 99 ? 31.893 -1.292 32.283 1.00 57.22 99 LEU A C 1
ATOM 749 O O . LEU A 1 99 ? 32.277 -0.129 32.180 1.00 57.22 99 LEU A O 1
ATOM 753 N N . ASN A 1 100 ? 31.966 -1.971 33.431 1.00 59.41 100 ASN A N 1
ATOM 754 C CA . ASN A 1 100 ? 32.527 -1.411 34.659 1.00 59.41 100 ASN A CA 1
ATOM 755 C C . ASN A 1 100 ? 34.054 -1.529 34.745 1.00 59.41 100 ASN A C 1
ATOM 757 O O . ASN A 1 100 ? 34.678 -0.690 35.394 1.00 59.41 100 ASN A O 1
ATOM 761 N N . THR A 1 101 ? 34.667 -2.548 34.136 1.00 53.97 101 THR A N 1
ATOM 762 C CA . THR A 1 101 ? 36.123 -2.756 34.209 1.00 53.97 101 THR A CA 1
ATOM 763 C C . THR A 1 101 ? 36.889 -2.161 33.034 1.00 53.97 101 THR A C 1
ATOM 765 O O . THR A 1 101 ? 38.051 -1.795 33.210 1.00 53.97 101 THR A O 1
ATOM 768 N N . ASN A 1 102 ? 36.266 -2.039 31.859 1.00 55.09 102 ASN A N 1
ATOM 769 C CA . ASN A 1 102 ? 36.951 -1.652 30.628 1.00 55.09 102 ASN A CA 1
ATOM 770 C C . ASN A 1 102 ? 36.553 -0.244 30.165 1.00 55.09 102 ASN A C 1
ATOM 772 O O . ASN A 1 102 ? 35.419 0.199 30.333 1.00 55.09 102 ASN A O 1
ATOM 776 N N . GLU A 1 103 ? 37.503 0.454 29.547 1.00 61.81 103 GLU A N 1
ATOM 777 C CA . GLU A 1 103 ? 37.267 1.733 28.880 1.00 61.81 103 GLU A CA 1
ATOM 778 C C . GLU A 1 103 ? 37.052 1.492 27.385 1.00 61.81 103 GLU A C 1
ATOM 780 O O . GLU A 1 103 ? 37.899 0.896 26.719 1.00 61.81 103 GLU A O 1
ATOM 785 N N . ILE A 1 104 ? 35.925 1.957 26.852 1.00 62.56 104 ILE A N 1
ATOM 786 C CA . ILE A 1 104 ? 35.589 1.809 25.433 1.00 62.56 104 ILE A CA 1
ATOM 787 C C . ILE A 1 104 ? 36.039 3.074 24.707 1.00 62.56 104 ILE A C 1
ATOM 789 O O . ILE A 1 104 ? 35.505 4.146 24.972 1.00 62.56 104 ILE A O 1
ATOM 793 N N . ARG A 1 105 ? 37.002 2.956 23.787 1.00 55.94 105 ARG A N 1
ATOM 794 C CA . ARG A 1 105 ? 37.498 4.068 22.961 1.00 55.94 105 ARG A CA 1
ATOM 795 C C . ARG A 1 105 ? 37.058 3.876 21.511 1.00 55.94 105 ARG A C 1
ATOM 797 O O . ARG A 1 105 ? 37.348 2.846 20.913 1.00 55.94 105 ARG A O 1
ATOM 804 N N . VAL A 1 106 ? 36.375 4.869 20.949 1.00 59.44 106 VAL A N 1
ATOM 805 C CA . VAL A 1 106 ? 35.898 4.889 19.561 1.00 59.44 106 VAL A CA 1
ATOM 806 C C . VAL A 1 106 ? 36.485 6.106 18.854 1.00 59.44 106 VAL A C 1
ATOM 808 O O . VAL A 1 106 ? 36.260 7.244 19.267 1.00 59.44 106 VAL A O 1
ATOM 811 N N . THR A 1 107 ? 37.237 5.871 17.782 1.00 51.19 107 THR A N 1
ATOM 812 C CA . THR A 1 107 ? 37.815 6.936 16.953 1.00 51.19 107 THR A CA 1
ATOM 813 C C . THR A 1 107 ? 36.776 7.425 15.950 1.00 51.19 107 THR A C 1
ATOM 815 O O . THR A 1 107 ? 36.219 6.628 15.196 1.00 51.19 107 THR A O 1
ATOM 818 N N . LEU A 1 108 ? 36.487 8.728 15.948 1.00 63.69 108 LEU A N 1
ATOM 819 C CA . LEU A 1 108 ? 35.471 9.311 15.071 1.00 63.69 108 LEU A CA 1
ATOM 820 C C . LEU A 1 108 ? 36.045 9.704 13.693 1.00 63.69 108 LEU A C 1
ATOM 822 O O . LEU A 1 108 ? 37.215 10.083 13.613 1.00 63.69 108 LEU A O 1
ATOM 826 N N . PRO A 1 109 ? 35.232 9.672 12.613 1.00 49.22 109 PRO A N 1
ATOM 827 C CA . PRO A 1 109 ? 35.690 9.979 11.258 1.00 49.22 109 PRO A CA 1
ATOM 828 C C . PRO A 1 109 ? 36.253 11.401 11.107 1.00 49.22 109 PRO A C 1
ATOM 830 O O . PRO A 1 109 ? 35.662 12.385 11.570 1.00 49.22 109 PRO A O 1
ATOM 833 N N . GLU A 1 110 ? 37.374 11.508 10.391 1.00 56.06 110 GLU A N 1
ATOM 834 C CA . GLU A 1 110 ? 38.174 12.732 10.229 1.00 56.06 110 GLU A CA 1
ATOM 835 C C . GLU A 1 110 ? 37.398 13.894 9.586 1.00 56.06 110 GLU A C 1
ATOM 837 O O . GLU A 1 110 ? 37.587 15.055 9.947 1.00 56.06 110 GLU A O 1
ATOM 842 N N . THR A 1 111 ? 36.448 13.576 8.705 1.00 49.09 111 THR A N 1
ATOM 843 C CA . THR A 1 111 ? 35.645 14.538 7.932 1.00 49.09 111 THR A CA 1
ATOM 844 C C . THR A 1 111 ? 34.724 15.415 8.774 1.00 49.09 111 THR A C 1
ATOM 846 O O . THR A 1 111 ? 34.303 16.475 8.312 1.00 49.09 111 THR A O 1
ATOM 849 N N . VAL A 1 112 ? 34.402 14.991 9.999 1.00 48.56 112 VAL A N 1
ATOM 850 C CA . VAL A 1 112 ? 33.434 15.685 10.861 1.00 48.56 112 VAL A CA 1
ATOM 851 C C . VAL A 1 112 ? 34.039 16.063 12.211 1.00 48.56 112 VAL A C 1
ATOM 853 O O . VAL A 1 112 ? 33.669 17.091 12.776 1.00 48.56 112 VAL A O 1
ATOM 856 N N . PHE A 1 113 ? 34.981 15.269 12.730 1.00 50.94 113 PHE A N 1
ATOM 857 C CA . PHE A 1 113 ? 35.416 15.393 14.122 1.00 50.94 113 PHE A CA 1
ATOM 858 C C . PHE A 1 113 ? 36.934 15.393 14.338 1.00 50.94 113 PHE A C 1
ATOM 860 O O . PHE A 1 113 ? 37.362 15.145 15.466 1.00 50.94 113 PHE A O 1
ATOM 867 N N . ALA A 1 114 ? 37.731 15.682 13.300 1.00 59.38 114 ALA A N 1
ATOM 868 C CA . ALA A 1 114 ? 39.176 15.935 13.402 1.00 59.38 114 ALA A CA 1
ATOM 869 C C . ALA A 1 114 ? 39.935 14.906 14.274 1.00 59.38 114 ALA A C 1
ATOM 871 O O . ALA A 1 114 ? 40.709 15.276 15.156 1.00 59.38 114 ALA A O 1
ATOM 872 N N . ASN A 1 115 ? 39.667 13.611 14.061 1.00 58.38 115 ASN A N 1
ATOM 873 C CA . ASN A 1 115 ? 40.274 12.488 14.790 1.00 58.38 115 ASN A CA 1
ATOM 874 C C . ASN A 1 115 ? 40.063 12.520 16.317 1.00 58.38 115 ASN A C 1
ATOM 876 O O . ASN A 1 115 ? 40.903 12.040 17.078 1.00 58.38 115 ASN A O 1
ATOM 880 N N . SER A 1 116 ? 38.946 13.082 16.790 1.00 63.88 116 SER A N 1
ATOM 881 C CA . SER A 1 116 ? 38.597 13.010 18.211 1.00 63.88 116 SER A CA 1
ATOM 882 C C . SER A 1 116 ? 38.277 11.579 18.647 1.00 63.88 116 SER A C 1
ATOM 884 O O . SER A 1 116 ? 37.627 10.803 17.937 1.00 63.88 116 SER A O 1
ATOM 886 N N . VAL A 1 117 ? 38.754 11.240 19.843 1.00 62.50 117 VAL A N 1
ATOM 887 C CA . VAL A 1 117 ? 38.560 9.930 20.461 1.00 62.50 117 VAL A CA 1
ATOM 888 C C . VAL A 1 117 ? 37.438 10.061 21.483 1.00 62.50 117 VAL A C 1
ATOM 890 O O . VAL A 1 117 ? 37.544 10.808 22.460 1.00 62.50 117 VAL A O 1
ATOM 893 N N . LEU A 1 118 ? 36.342 9.344 21.240 1.00 56.00 118 LEU A N 1
ATOM 894 C CA . LEU A 1 118 ? 35.241 9.210 22.183 1.00 56.00 1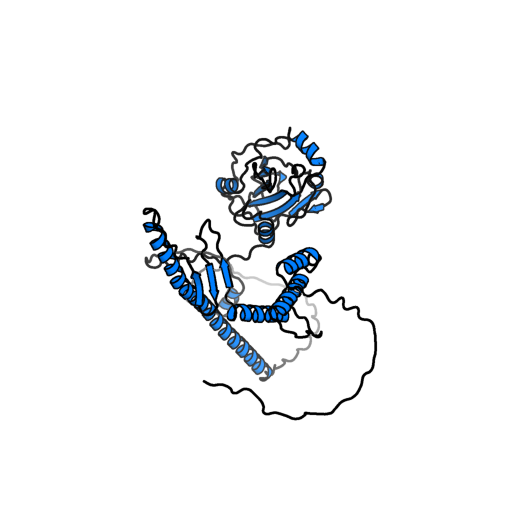18 LEU A CA 1
ATOM 895 C C . LEU A 1 118 ? 35.564 8.057 23.132 1.00 56.00 118 LEU A C 1
ATOM 897 O O . LEU A 1 118 ? 35.600 6.902 22.715 1.00 56.00 118 LEU A O 1
ATOM 901 N N . SER A 1 119 ? 35.801 8.371 24.399 1.00 57.19 119 SER A N 1
ATOM 902 C CA . SER A 1 119 ? 36.024 7.391 25.456 1.00 57.19 119 SER A CA 1
ATOM 903 C C . SER A 1 119 ? 34.779 7.265 26.337 1.00 57.19 119 SER A C 1
ATOM 905 O O . SER A 1 119 ? 34.162 8.263 26.701 1.00 57.19 119 SER A O 1
ATOM 907 N N . TYR A 1 120 ? 34.391 6.043 26.690 1.00 55.25 120 TYR A N 1
ATOM 908 C CA . TYR A 1 120 ? 33.348 5.762 27.669 1.00 55.25 120 TYR A CA 1
ATOM 909 C C . TYR A 1 120 ? 33.904 4.910 28.805 1.00 55.25 120 TYR A C 1
ATOM 911 O O . TYR A 1 120 ? 34.500 3.854 28.576 1.00 55.25 120 TYR A O 1
ATOM 919 N N . ARG A 1 121 ? 33.657 5.358 30.039 1.00 63.00 121 ARG A N 1
ATOM 920 C CA . ARG A 1 121 ? 34.005 4.635 31.264 1.00 63.00 121 ARG A CA 1
ATOM 921 C C . ARG A 1 121 ? 32.862 4.755 32.275 1.00 63.00 121 ARG A C 1
ATOM 923 O O . ARG A 1 121 ? 32.319 5.842 32.448 1.00 63.00 121 ARG A O 1
ATOM 930 N N . ALA A 1 122 ? 32.475 3.671 32.945 1.00 57.12 122 ALA A N 1
ATOM 931 C CA . ALA A 1 122 ? 31.293 3.670 33.819 1.00 57.12 122 ALA A CA 1
ATOM 932 C C . ALA A 1 122 ? 31.385 4.622 35.034 1.00 57.12 122 ALA A C 1
ATOM 934 O O . ALA A 1 122 ? 30.363 5.111 35.510 1.00 57.12 122 ALA A O 1
ATOM 935 N N . ASP A 1 123 ? 32.594 4.921 35.514 1.00 57.75 123 ASP A N 1
ATOM 936 C CA . ASP A 1 123 ? 32.866 5.847 36.625 1.00 57.75 123 ASP A CA 1
ATOM 937 C C . ASP A 1 123 ? 32.804 7.331 36.211 1.00 57.75 123 ASP A C 1
ATOM 939 O O . ASP A 1 123 ? 32.416 8.184 37.010 1.00 57.75 123 ASP A O 1
ATOM 943 N N . ARG A 1 124 ? 33.196 7.649 34.970 1.00 60.75 124 ARG A N 1
ATOM 944 C CA . ARG A 1 124 ? 33.377 9.024 34.467 1.00 60.75 124 ARG A CA 1
ATOM 945 C C . ARG A 1 124 ? 32.396 9.437 33.367 1.00 60.75 124 ARG A C 1
ATOM 947 O O . ARG A 1 124 ? 32.269 10.628 33.087 1.00 60.75 124 ARG A O 1
ATOM 954 N N . GLY A 1 125 ? 31.658 8.492 32.794 1.00 60.53 125 GLY A N 1
ATOM 955 C CA . GLY A 1 125 ? 30.752 8.708 31.670 1.00 60.53 125 GLY A CA 1
ATOM 956 C C . GLY A 1 125 ? 31.487 8.841 30.334 1.00 60.53 125 GLY A C 1
ATOM 957 O O . GLY A 1 125 ? 32.564 8.282 30.142 1.00 60.53 125 GLY A O 1
ATOM 958 N N . PHE A 1 126 ? 30.874 9.559 29.392 1.00 55.59 126 PHE A N 1
ATOM 959 C CA . PHE A 1 126 ? 31.457 9.832 28.078 1.00 55.59 126 PHE A CA 1
ATOM 960 C C . PHE A 1 126 ? 32.427 11.013 28.153 1.00 55.59 126 PHE A C 1
ATOM 962 O O . PHE A 1 126 ? 32.029 12.119 28.532 1.00 55.59 126 PHE A O 1
ATOM 969 N N . ASP A 1 127 ? 33.668 10.791 27.737 1.00 53.34 127 ASP A N 1
ATOM 970 C CA . ASP A 1 127 ? 34.684 11.817 27.557 1.00 53.34 127 ASP A CA 1
ATOM 971 C C . ASP A 1 127 ? 35.087 11.919 26.083 1.00 53.34 127 ASP A C 1
ATOM 973 O O . ASP A 1 127 ? 35.114 10.933 25.350 1.00 53.34 127 ASP A O 1
ATOM 977 N N . LEU A 1 128 ? 35.363 13.137 25.630 1.00 56.25 128 LEU A N 1
ATOM 978 C CA . LEU A 1 128 ? 35.738 13.411 24.245 1.00 56.25 128 LEU A CA 1
ATOM 979 C C . LEU A 1 128 ? 37.100 14.095 24.256 1.00 56.25 128 LEU A C 1
ATOM 981 O O . LEU A 1 128 ? 37.174 15.308 24.509 1.00 56.25 128 LEU A O 1
ATOM 985 N N . GLU A 1 129 ? 38.137 13.303 23.985 1.00 58.84 129 GLU A N 1
ATOM 986 C CA . GLU A 1 129 ? 39.524 13.736 23.831 1.00 58.84 129 GLU A CA 1
ATOM 987 C C . GLU A 1 129 ? 39.676 14.351 22.429 1.00 58.84 129 GLU A C 1
ATOM 989 O O . GLU A 1 129 ? 39.563 13.670 21.409 1.00 58.84 129 GLU A O 1
ATOM 994 N N . ILE A 1 130 ? 39.875 15.671 22.374 1.00 62.97 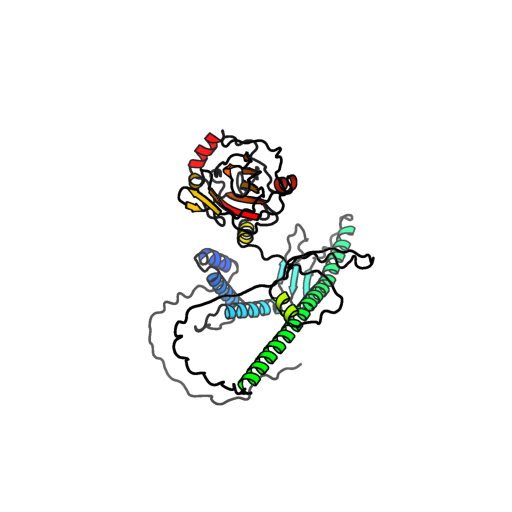130 ILE A N 1
ATOM 995 C CA . ILE A 1 130 ? 40.115 16.406 21.125 1.00 62.97 130 ILE A CA 1
ATOM 996 C C . ILE A 1 130 ? 41.622 16.670 21.036 1.00 62.97 130 ILE A C 1
ATOM 998 O O . ILE A 1 130 ? 42.154 17.314 21.947 1.00 62.97 130 ILE A O 1
ATOM 1002 N N . PRO A 1 131 ? 42.319 16.219 19.979 1.00 59.81 131 PRO A N 1
ATOM 1003 C CA . PRO A 1 131 ? 43.732 16.529 19.810 1.00 59.81 131 PRO A CA 1
ATOM 1004 C C . PRO A 1 131 ? 43.920 18.044 19.636 1.00 59.81 131 PRO A C 1
ATOM 1006 O O . PRO A 1 131 ? 43.317 18.666 18.761 1.00 59.81 131 PRO A O 1
ATOM 1009 N N . GLN A 1 132 ? 44.743 18.662 20.488 1.00 50.09 132 GLN A N 1
ATOM 1010 C CA . GLN A 1 132 ? 45.152 20.054 20.302 1.00 50.09 132 GLN A CA 1
ATOM 1011 C C . GLN A 1 132 ? 46.190 20.114 19.180 1.00 50.09 132 GLN A C 1
ATOM 1013 O O . GLN A 1 132 ? 47.364 19.832 19.395 1.00 50.09 132 GLN A O 1
ATOM 1018 N N . SER A 1 133 ? 45.766 20.482 17.972 1.00 48.19 133 SER A N 1
ATOM 1019 C CA . SER A 1 133 ? 46.700 20.842 16.909 1.00 48.19 133 SER A CA 1
ATOM 1020 C C . SER A 1 133 ? 47.237 22.254 17.165 1.00 48.19 133 SER A C 1
ATOM 1022 O O . SER A 1 133 ? 46.571 23.254 16.882 1.00 48.19 133 SER A O 1
ATOM 1024 N N . GLU A 1 134 ? 48.456 22.352 17.686 1.00 44.84 134 GLU A N 1
ATOM 1025 C CA . GLU A 1 134 ? 49.274 23.557 17.566 1.00 44.84 134 GLU A CA 1
ATOM 1026 C C . GLU A 1 134 ? 49.679 23.742 16.093 1.00 44.84 134 GLU A C 1
ATOM 1028 O O . GLU A 1 134 ? 50.722 23.267 15.660 1.00 44.84 134 GLU A O 1
ATOM 1033 N N . ALA A 1 135 ? 48.857 24.419 15.286 1.00 36.22 135 ALA A N 1
ATOM 1034 C CA . ALA A 1 135 ? 49.271 24.855 13.949 1.00 36.22 135 ALA A CA 1
ATOM 1035 C C . ALA A 1 135 ? 48.496 26.093 13.468 1.00 36.22 135 ALA A C 1
ATOM 1037 O O . ALA A 1 135 ? 47.413 26.042 12.899 1.00 36.22 135 ALA A O 1
ATOM 1038 N N . ARG A 1 136 ? 49.115 27.241 13.740 1.00 46.72 136 ARG A N 1
ATOM 1039 C CA . ARG A 1 136 ? 49.179 28.479 12.949 1.00 46.72 136 ARG A CA 1
ATOM 1040 C C . ARG A 1 136 ? 48.507 28.436 11.552 1.00 46.72 136 ARG A C 1
ATOM 1042 O O . ARG A 1 136 ? 49.153 28.069 10.581 1.00 46.72 136 ARG A O 1
ATOM 1049 N N . GLY A 1 137 ? 47.296 29.000 11.447 1.00 44.38 137 GLY A N 1
ATOM 1050 C CA . GLY A 1 137 ? 46.806 29.662 10.223 1.00 44.38 137 GLY A CA 1
ATOM 1051 C C . GLY A 1 137 ? 45.464 29.187 9.655 1.00 44.38 137 GLY A C 1
ATOM 1052 O O . GLY A 1 137 ? 45.462 28.413 8.718 1.00 44.38 137 GLY A O 1
ATOM 1053 N N . ASP A 1 138 ? 44.336 29.716 10.147 1.00 44.66 138 ASP A N 1
ATOM 1054 C CA . ASP A 1 138 ? 43.422 30.548 9.338 1.00 44.66 138 ASP A CA 1
ATOM 1055 C C . ASP A 1 138 ? 42.290 31.130 10.206 1.00 44.66 138 ASP A C 1
ATOM 1057 O O . ASP A 1 138 ? 41.314 30.488 10.597 1.00 44.66 138 ASP A O 1
ATOM 1061 N N . LYS A 1 139 ? 42.431 32.406 10.571 1.00 50.50 139 LYS A N 1
ATOM 1062 C CA . LYS A 1 139 ? 41.547 33.078 11.531 1.00 50.50 139 LYS A CA 1
ATOM 1063 C C . LYS A 1 139 ? 40.258 33.540 10.851 1.00 50.50 139 LYS A C 1
ATOM 1065 O O . LYS A 1 139 ? 40.156 34.724 10.543 1.00 50.50 139 LYS A O 1
ATOM 1070 N N . LYS A 1 140 ? 39.257 32.669 10.677 1.00 51.22 140 LYS A N 1
ATOM 1071 C CA . LYS A 1 140 ? 37.855 33.124 10.484 1.00 51.22 140 LYS A CA 1
ATOM 1072 C C . LYS A 1 140 ? 36.740 32.109 10.782 1.00 51.22 140 LYS A C 1
ATOM 1074 O O . LYS A 1 140 ? 35.617 32.560 10.982 1.00 51.22 140 LYS A O 1
ATOM 1079 N N . LYS A 1 141 ? 37.007 30.799 10.897 1.00 50.72 141 LYS A N 1
ATOM 1080 C CA . LYS A 1 141 ? 35.965 29.786 11.206 1.00 50.72 141 LYS A CA 1
ATOM 1081 C C . LYS A 1 141 ? 35.975 29.274 12.659 1.00 50.72 141 LYS A C 1
ATOM 1083 O O . LYS A 1 141 ? 34.921 28.923 13.185 1.00 50.72 141 LYS A O 1
ATOM 1088 N N . ASP A 1 142 ? 37.102 29.384 13.363 1.00 50.38 142 ASP A N 1
ATOM 1089 C CA . ASP A 1 142 ? 37.253 28.826 14.723 1.00 50.38 142 ASP A CA 1
ATOM 1090 C C . ASP A 1 142 ? 36.605 29.653 15.840 1.00 50.38 142 ASP A C 1
ATOM 1092 O O . ASP A 1 142 ? 36.361 29.157 16.939 1.00 50.38 142 ASP A O 1
ATOM 1096 N N . LYS A 1 143 ? 36.277 30.924 15.583 1.00 52.53 143 LYS A N 1
ATOM 1097 C CA . LYS A 1 143 ? 35.726 31.815 16.619 1.00 52.53 143 LYS A CA 1
ATOM 1098 C C . LYS A 1 143 ? 34.234 31.603 16.900 1.00 52.53 143 LYS A C 1
ATOM 1100 O O . LYS A 1 143 ? 33.744 32.127 17.894 1.00 52.53 143 LYS A O 1
ATOM 1105 N N . LEU A 1 144 ? 33.526 30.846 16.055 1.00 53.06 144 LEU A N 1
ATOM 1106 C CA . LEU A 1 144 ? 32.084 30.602 16.202 1.00 53.06 144 LEU A CA 1
ATOM 1107 C C . LEU A 1 144 ? 31.759 29.160 16.628 1.00 53.06 144 LEU A C 1
ATOM 1109 O O . LEU A 1 144 ? 30.796 28.941 17.357 1.00 53.06 144 LEU A O 1
ATOM 1113 N N . PHE A 1 145 ? 32.584 28.183 16.237 1.00 57.09 145 PHE A N 1
ATOM 1114 C CA . PHE A 1 145 ? 32.352 26.768 16.557 1.00 57.09 145 PHE A CA 1
ATOM 1115 C C . PHE A 1 145 ? 32.779 26.381 17.976 1.00 57.09 145 PHE A C 1
ATOM 1117 O O . PHE A 1 145 ? 32.095 25.594 18.630 1.00 57.09 145 PHE A O 1
ATOM 1124 N N . LEU A 1 146 ? 33.862 26.973 18.489 1.00 61.81 146 LEU A N 1
ATOM 1125 C CA . LEU A 1 146 ? 34.355 26.703 19.839 1.00 61.81 146 LEU A CA 1
ATOM 1126 C C . LEU A 1 146 ? 33.344 27.075 20.948 1.00 61.81 146 LEU A C 1
ATOM 1128 O O . LEU A 1 146 ? 33.121 26.241 21.828 1.00 61.81 146 LEU A O 1
ATOM 1132 N N . PRO A 1 147 ? 32.654 28.239 20.916 1.00 60.19 147 PRO A N 1
ATOM 1133 C CA . PRO A 1 147 ? 31.600 28.519 21.893 1.00 60.19 147 PRO A CA 1
ATOM 1134 C C . PRO A 1 147 ? 30.358 27.627 21.712 1.00 60.19 147 PRO A C 1
ATOM 1136 O O . PRO A 1 147 ? 29.708 27.289 22.701 1.00 60.19 147 PRO A O 1
ATOM 1139 N N . LEU A 1 148 ? 30.046 27.179 20.488 1.00 60.47 148 LEU A N 1
ATOM 1140 C CA . LEU A 1 148 ? 28.896 26.306 20.212 1.00 60.47 148 LEU A CA 1
ATOM 1141 C C . LEU A 1 148 ? 29.105 24.871 20.739 1.00 60.47 148 LEU A C 1
ATOM 1143 O O . LEU A 1 148 ? 28.209 24.302 21.362 1.00 60.47 148 LEU A O 1
ATOM 1147 N N . LEU A 1 149 ? 30.303 24.304 20.560 1.00 62.50 149 LEU A N 1
ATOM 1148 C CA . LEU A 1 149 ? 30.673 22.985 21.093 1.00 62.50 149 LEU A CA 1
ATOM 1149 C C . LEU A 1 149 ? 30.791 22.986 22.623 1.00 62.50 149 LEU A C 1
ATOM 1151 O O . LEU A 1 149 ? 30.395 22.015 23.274 1.00 62.50 149 LEU A O 1
ATOM 1155 N N . LEU A 1 150 ? 31.263 24.089 23.215 1.00 66.06 150 LEU A N 1
ATOM 1156 C CA . LEU A 1 150 ? 31.303 24.256 24.669 1.00 66.06 150 LEU A CA 1
ATOM 1157 C C . LEU A 1 150 ? 29.884 24.298 25.266 1.00 66.06 150 LEU A C 1
ATOM 1159 O O . LEU A 1 150 ? 29.618 23.658 26.284 1.00 66.06 150 LEU A O 1
ATOM 1163 N N . LEU A 1 151 ? 28.949 24.974 24.587 1.00 61.91 151 LEU A N 1
ATOM 1164 C CA . LEU A 1 151 ? 27.525 24.977 24.939 1.00 61.91 151 LEU A CA 1
ATOM 1165 C C . LEU A 1 151 ? 26.880 23.591 24.793 1.00 61.91 151 LEU A C 1
ATOM 1167 O O . LEU A 1 151 ? 26.025 23.231 25.602 1.00 61.91 151 LEU A O 1
ATOM 1171 N N . MET A 1 152 ? 27.307 22.782 23.818 1.00 65.75 152 MET A N 1
ATOM 1172 C CA . MET A 1 152 ? 26.820 21.409 23.653 1.00 65.75 152 MET A CA 1
ATOM 1173 C C . MET A 1 152 ? 27.332 20.476 24.765 1.00 65.75 152 MET A C 1
ATOM 1175 O O . MET A 1 152 ? 26.545 19.711 25.327 1.00 65.75 152 MET A O 1
ATOM 1179 N N . LYS A 1 153 ? 28.609 20.598 25.167 1.00 57.94 153 LYS A N 1
ATOM 1180 C CA . LYS A 1 153 ? 29.169 19.875 26.328 1.00 57.94 153 LYS A CA 1
ATOM 1181 C C . LYS A 1 153 ? 28.494 20.289 27.646 1.00 57.94 153 LYS A C 1
ATOM 1183 O O . LYS A 1 153 ? 28.243 19.432 28.494 1.00 57.94 153 LYS A O 1
ATOM 1188 N N . LEU A 1 154 ? 28.149 21.570 27.811 1.00 65.06 154 LEU A N 1
ATOM 1189 C CA . LEU A 1 154 ? 27.418 22.051 28.989 1.00 65.06 154 LEU A CA 1
ATOM 1190 C C . LEU A 1 154 ? 25.980 21.508 29.021 1.00 65.06 154 LEU A C 1
ATOM 1192 O O . LEU A 1 154 ? 25.516 21.050 30.065 1.00 65.06 154 LEU A O 1
ATOM 1196 N N . LYS A 1 155 ? 25.295 21.489 27.867 1.00 53.75 155 LYS A N 1
ATOM 1197 C CA . LYS A 1 155 ? 23.951 20.912 27.748 1.00 53.75 155 LYS A CA 1
ATOM 1198 C C . LYS A 1 155 ? 23.937 19.425 28.103 1.00 53.75 155 LYS A C 1
ATOM 1200 O O . LYS A 1 155 ? 23.069 19.020 28.864 1.00 53.75 155 LYS A O 1
ATOM 1205 N N . LEU A 1 156 ? 24.901 18.622 27.649 1.00 63.38 156 LEU A N 1
ATOM 1206 C CA . LEU A 1 156 ? 24.909 17.184 27.953 1.00 63.38 156 LEU A CA 1
ATOM 1207 C C . LEU A 1 156 ? 25.136 16.888 29.450 1.00 63.38 156 LEU A C 1
ATOM 1209 O O . LEU A 1 156 ? 24.448 16.039 30.019 1.00 63.38 156 LEU A O 1
ATOM 1213 N N . LYS A 1 157 ? 26.045 17.627 30.109 1.00 66.25 157 LYS A N 1
ATOM 1214 C CA . LYS A 1 157 ? 26.337 17.462 31.548 1.00 66.25 157 LYS A CA 1
ATOM 1215 C C . LYS A 1 157 ? 25.180 17.881 32.458 1.00 66.25 157 LYS A C 1
ATOM 1217 O O . LYS A 1 157 ? 25.033 17.316 33.536 1.00 66.25 157 LYS A O 1
ATOM 1222 N N . VAL A 1 158 ? 24.359 18.843 32.036 1.00 72.44 158 VAL A N 1
ATOM 1223 C CA . VAL A 1 158 ? 23.188 19.301 32.806 1.00 72.44 158 VAL A CA 1
ATOM 1224 C C . VAL A 1 158 ? 21.943 18.464 32.499 1.00 72.44 158 VAL A C 1
ATOM 1226 O O . VAL A 1 158 ? 21.150 18.187 33.396 1.00 72.44 158 VAL A O 1
ATOM 1229 N N . VAL A 1 159 ? 21.769 18.007 31.257 1.00 69.38 159 VAL A N 1
ATOM 1230 C CA . VAL A 1 159 ? 20.578 17.246 30.844 1.00 69.38 159 VAL A CA 1
ATOM 1231 C C . VAL A 1 159 ? 20.573 15.830 31.418 1.00 69.38 159 VAL A C 1
ATOM 1233 O O . VAL A 1 159 ? 19.513 15.354 31.820 1.00 69.38 159 VAL A O 1
ATOM 1236 N N . MET A 1 160 ? 21.725 15.164 31.523 1.00 73.50 160 MET A N 1
ATOM 1237 C CA . MET A 1 160 ? 21.768 13.778 32.000 1.00 73.50 160 MET A CA 1
ATOM 1238 C C . MET A 1 160 ? 21.318 13.577 33.467 1.00 73.50 160 MET A C 1
ATOM 1240 O O . MET A 1 160 ? 20.507 12.679 33.708 1.00 73.50 160 MET A O 1
ATOM 1244 N N . PRO A 1 161 ? 21.718 14.410 34.454 1.00 74.12 161 PRO A N 1
ATOM 1245 C CA . PRO A 1 161 ? 21.194 14.288 35.819 1.00 74.12 161 PRO A CA 1
ATOM 1246 C C . PRO A 1 161 ? 19.706 14.654 35.920 1.00 74.12 161 PRO A C 1
ATOM 1248 O O . PRO A 1 161 ? 18.980 14.052 36.711 1.00 74.12 161 PRO A O 1
ATOM 1251 N N . ILE A 1 162 ? 19.215 15.582 35.089 1.00 77.19 162 ILE A N 1
ATOM 1252 C CA . ILE A 1 162 ? 17.786 15.926 35.029 1.00 77.19 162 ILE A CA 1
ATOM 1253 C C . ILE A 1 162 ? 16.977 14.754 34.454 1.00 77.19 162 ILE A C 1
ATOM 1255 O O . ILE A 1 162 ? 15.928 14.408 34.994 1.00 77.19 162 ILE A O 1
ATOM 1259 N N . LEU A 1 163 ? 17.479 14.091 33.409 1.00 74.38 163 LEU A N 1
ATOM 1260 C CA . LEU A 1 163 ? 16.833 12.927 32.805 1.00 74.38 163 LEU A CA 1
ATOM 1261 C C . LEU A 1 163 ? 16.785 11.735 33.776 1.00 74.38 163 LEU A C 1
ATOM 1263 O O . LEU A 1 163 ? 15.724 11.134 33.948 1.00 74.38 163 LEU A O 1
ATOM 1267 N N . MET A 1 164 ? 17.892 11.445 34.470 1.00 76.31 164 MET A N 1
ATOM 1268 C CA . MET A 1 164 ? 17.939 10.393 35.497 1.00 76.31 164 MET A CA 1
ATOM 1269 C C . MET A 1 164 ? 17.005 10.697 36.678 1.00 76.31 164 MET A C 1
ATOM 1271 O O . MET A 1 164 ? 16.318 9.801 37.170 1.00 76.31 164 MET A O 1
ATOM 1275 N N . SER A 1 165 ? 16.894 11.967 37.081 1.00 75.00 165 SER A N 1
ATOM 1276 C CA . SER A 1 165 ? 15.948 12.406 38.115 1.00 75.00 165 SER A CA 1
ATOM 1277 C C . SER A 1 165 ? 14.481 12.226 37.686 1.00 75.00 165 SER A C 1
ATOM 1279 O O . SER A 1 165 ? 13.665 11.694 38.443 1.00 75.00 165 SER A O 1
ATOM 1281 N N . LEU A 1 166 ? 14.138 12.572 36.439 1.00 78.94 166 LEU A N 1
ATOM 1282 C CA . LEU A 1 166 ? 12.784 12.401 35.892 1.00 78.94 166 LEU A CA 1
ATOM 1283 C C . LEU A 1 166 ? 12.374 10.925 35.761 1.00 78.94 166 LEU A C 1
ATOM 1285 O O . LEU A 1 166 ? 11.218 10.579 36.024 1.00 78.94 166 LEU A O 1
ATOM 1289 N N . ILE A 1 167 ? 13.310 10.049 35.390 1.00 80.06 167 ILE A N 1
ATOM 1290 C CA . ILE A 1 167 ? 13.085 8.596 35.361 1.00 80.06 167 ILE A CA 1
ATOM 1291 C C . ILE A 1 167 ? 12.855 8.069 36.787 1.00 80.06 167 ILE A C 1
ATOM 1293 O O . ILE A 1 167 ? 11.905 7.315 37.013 1.00 80.06 167 ILE A O 1
ATOM 1297 N N . GLY A 1 168 ? 13.638 8.536 37.767 1.00 71.38 168 GLY A N 1
ATOM 1298 C CA . GLY A 1 168 ? 13.461 8.200 39.185 1.00 71.38 168 GLY A CA 1
ATOM 1299 C C . GLY A 1 168 ? 12.089 8.600 39.743 1.00 71.38 168 GLY A C 1
ATOM 1300 O O . GLY A 1 168 ? 11.445 7.814 40.438 1.00 71.38 168 GLY A O 1
ATOM 1301 N N . LEU A 1 169 ? 11.577 9.778 39.372 1.00 77.8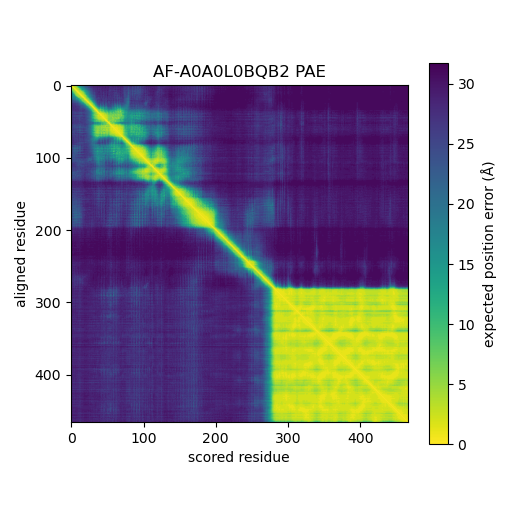1 169 LEU A N 1
ATOM 1302 C CA . LEU A 1 169 ? 10.242 10.256 39.763 1.00 77.81 169 LEU A CA 1
ATOM 1303 C C . LEU A 1 169 ? 9.101 9.397 39.195 1.00 77.81 169 LEU A C 1
ATOM 1305 O O . LEU A 1 169 ? 8.103 9.162 39.884 1.00 77.81 169 LEU A O 1
ATOM 1309 N N . LYS A 1 170 ? 9.241 8.888 37.963 1.00 70.38 170 LYS A N 1
ATOM 1310 C CA . LYS A 1 170 ? 8.274 7.934 37.393 1.00 70.38 170 LYS A CA 1
ATOM 1311 C C . LYS A 1 170 ? 8.337 6.575 38.096 1.00 70.38 170 LYS A C 1
ATOM 1313 O O . LYS A 1 170 ? 7.289 6.019 38.426 1.00 70.38 170 LYS A O 1
ATOM 1318 N N . ALA A 1 171 ? 9.539 6.079 38.388 1.00 74.75 171 ALA A N 1
ATOM 1319 C CA . ALA A 1 171 ? 9.731 4.813 39.095 1.00 74.75 171 ALA A CA 1
ATOM 1320 C C . ALA A 1 171 ? 9.197 4.856 40.542 1.00 74.75 171 ALA A C 1
ATOM 1322 O O . ALA A 1 171 ? 8.588 3.893 41.007 1.00 74.75 171 ALA A O 1
ATOM 1323 N N . PHE A 1 172 ? 9.335 5.988 41.239 1.00 76.44 172 PHE A N 1
ATOM 1324 C CA . PHE A 1 172 ? 8.858 6.140 42.617 1.00 76.44 172 PHE A CA 1
ATOM 1325 C C . PHE A 1 172 ? 7.327 6.057 42.730 1.00 76.44 172 PHE A C 1
ATOM 1327 O O . PHE A 1 172 ? 6.808 5.401 43.636 1.00 76.44 172 PHE A O 1
ATOM 1334 N N . LYS A 1 173 ? 6.584 6.634 41.770 1.00 74.44 173 LYS A N 1
ATOM 1335 C CA . LYS A 1 173 ? 5.117 6.482 41.706 1.00 74.44 173 LYS A CA 1
ATOM 1336 C C . LYS A 1 173 ? 4.701 5.025 41.490 1.00 74.44 173 LYS A C 1
ATOM 1338 O O . LYS A 1 173 ? 3.779 4.556 42.154 1.00 74.44 173 LYS A O 1
ATOM 1343 N N . ALA A 1 174 ? 5.400 4.298 40.617 1.00 76.88 174 ALA A N 1
ATOM 1344 C CA . ALA A 1 174 ? 5.140 2.877 40.391 1.00 76.88 174 ALA A CA 1
ATOM 1345 C C . ALA A 1 174 ? 5.426 2.027 41.647 1.00 76.88 174 ALA A C 1
ATOM 1347 O O . ALA A 1 174 ? 4.658 1.122 41.973 1.00 76.88 174 ALA A O 1
ATOM 1348 N N . LEU A 1 175 ? 6.476 2.359 42.405 1.00 81.06 175 LEU A N 1
ATOM 1349 C CA . LEU A 1 175 ? 6.844 1.648 43.633 1.00 81.06 175 LEU A CA 1
ATOM 1350 C C . L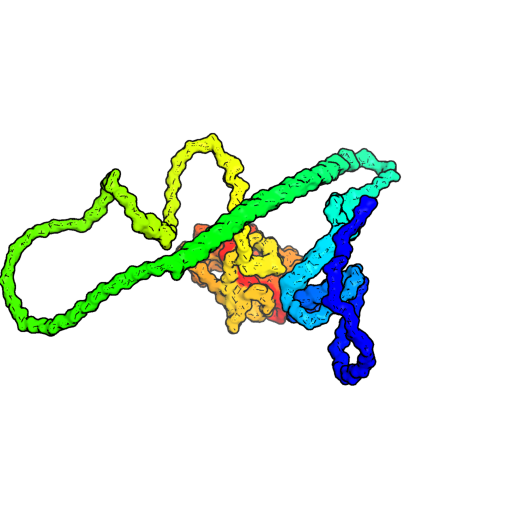EU A 1 175 ? 5.833 1.866 44.772 1.00 81.06 175 LEU A C 1
ATOM 1352 O O . LEU A 1 175 ? 5.534 0.933 45.521 1.00 81.06 175 LEU A O 1
ATOM 1356 N N . ILE A 1 176 ? 5.252 3.065 44.879 1.00 86.88 176 ILE A N 1
ATOM 1357 C CA . ILE A 1 176 ? 4.163 3.341 45.830 1.00 86.88 176 ILE A CA 1
ATOM 1358 C C . ILE A 1 176 ? 2.912 2.529 45.472 1.00 86.88 176 ILE A C 1
ATOM 1360 O O . ILE A 1 176 ? 2.332 1.893 46.354 1.00 86.88 176 ILE A O 1
ATOM 1364 N N . LEU A 1 177 ? 2.522 2.499 44.192 1.00 81.00 177 LEU A N 1
ATOM 1365 C CA . LEU A 1 177 ? 1.361 1.727 43.734 1.00 81.00 177 LEU A CA 1
ATOM 1366 C C . LEU A 1 177 ? 1.543 0.222 43.985 1.00 81.00 177 LEU A C 1
ATOM 1368 O O . LEU A 1 177 ? 0.628 -0.428 44.487 1.00 81.00 177 LEU A O 1
ATOM 1372 N N . SER A 1 178 ? 2.746 -0.306 43.744 1.00 90.31 178 SER A N 1
ATOM 1373 C CA . SER A 1 178 ? 3.095 -1.700 44.047 1.00 90.31 178 SER A CA 1
ATOM 1374 C C . SER A 1 178 ? 2.943 -2.028 45.541 1.00 90.31 178 SER A C 1
ATOM 1376 O O . SER A 1 178 ? 2.312 -3.019 45.911 1.00 90.31 178 SER A O 1
ATOM 1378 N N . LYS A 1 179 ? 3.416 -1.147 46.434 1.00 89.88 179 LYS A N 1
ATOM 1379 C CA . LYS A 1 179 ? 3.266 -1.332 47.888 1.00 89.88 179 LYS A CA 1
ATOM 1380 C C . LYS A 1 179 ? 1.811 -1.298 48.363 1.00 89.88 179 LYS A C 1
ATOM 1382 O O . LYS A 1 179 ? 1.468 -2.029 49.292 1.00 89.88 179 LYS A O 1
ATOM 1387 N N . ILE A 1 180 ? 0.965 -0.460 47.763 1.00 91.62 180 ILE A N 1
ATOM 1388 C CA . ILE A 1 180 ? -0.467 -0.394 48.100 1.00 91.62 180 ILE A CA 1
ATOM 1389 C C . ILE A 1 180 ? -1.178 -1.675 47.646 1.00 91.62 180 ILE A C 1
ATOM 1391 O O . ILE A 1 180 ? -1.934 -2.256 48.425 1.00 91.62 180 ILE A O 1
ATOM 1395 N N . ALA A 1 181 ? -0.877 -2.163 46.439 1.00 90.69 181 ALA A N 1
ATOM 1396 C CA . ALA A 1 181 ? -1.449 -3.400 45.909 1.00 90.69 181 ALA A CA 1
ATOM 1397 C C . ALA A 1 181 ? -1.119 -4.619 46.789 1.00 90.69 181 ALA A C 1
ATOM 1399 O O . ALA A 1 181 ? -2.012 -5.392 47.128 1.00 90.69 181 ALA A O 1
ATOM 1400 N N . ILE A 1 182 ? 0.133 -4.751 47.247 1.00 94.06 182 ILE A N 1
ATOM 1401 C CA . ILE A 1 182 ? 0.549 -5.857 48.128 1.00 94.06 182 ILE A CA 1
ATOM 1402 C C . ILE A 1 182 ? -0.218 -5.835 49.460 1.00 94.06 182 ILE A C 1
ATOM 1404 O O . ILE A 1 182 ? -0.662 -6.881 49.933 1.00 94.06 182 ILE A O 1
ATOM 1408 N N . LYS A 1 183 ? -0.428 -4.654 50.060 1.00 93.44 183 LYS A N 1
ATOM 1409 C CA . LYS A 1 183 ? -1.205 -4.529 51.306 1.00 93.44 183 LYS A CA 1
ATOM 1410 C C . LYS A 1 183 ? -2.678 -4.895 51.115 1.00 93.44 183 LYS A C 1
ATOM 1412 O O . LYS A 1 183 ? -3.249 -5.529 51.999 1.00 93.44 183 LYS A O 1
ATOM 1417 N N . LEU A 1 184 ? -3.277 -4.535 49.978 1.00 92.12 184 LEU A N 1
ATOM 1418 C CA . LEU A 1 184 ? -4.657 -4.910 49.646 1.00 92.12 184 LEU A CA 1
ATOM 1419 C C . LEU A 1 184 ? -4.812 -6.424 49.483 1.00 92.12 184 LEU A C 1
ATOM 1421 O O . LEU A 1 184 ? -5.732 -7.003 50.055 1.00 92.12 184 LEU A O 1
ATOM 1425 N N . VAL A 1 185 ? -3.888 -7.073 48.769 1.00 93.38 185 VAL A N 1
ATOM 1426 C CA . VAL A 1 185 ? -3.901 -8.534 48.596 1.00 93.38 185 VAL A CA 1
ATOM 1427 C C . VAL A 1 185 ? -3.722 -9.243 49.939 1.00 93.38 185 VAL A C 1
ATOM 1429 O O . VAL A 1 185 ? -4.474 -10.165 50.248 1.00 93.38 185 VAL A O 1
ATOM 1432 N N . LEU A 1 186 ? -2.788 -8.783 50.778 1.00 92.88 186 LEU A N 1
ATOM 1433 C CA . LEU A 1 186 ? -2.584 -9.352 52.111 1.00 92.88 186 LEU A CA 1
ATOM 1434 C C . LEU A 1 186 ? -3.830 -9.186 52.998 1.00 92.88 186 LEU A C 1
ATOM 1436 O O . LEU A 1 186 ? -4.234 -10.130 53.674 1.00 92.88 186 LEU A O 1
ATOM 1440 N N . GLY A 1 187 ? -4.478 -8.018 52.953 1.00 91.81 187 GLY A N 1
ATOM 1441 C CA . GLY A 1 187 ? -5.732 -7.767 53.666 1.00 91.81 187 GLY A CA 1
ATOM 1442 C C . GLY A 1 187 ? -6.873 -8.674 53.200 1.00 91.81 187 GLY A C 1
ATOM 1443 O O . GLY A 1 187 ? -7.590 -9.231 54.029 1.00 91.81 187 GLY A O 1
ATOM 1444 N N . PHE A 1 188 ? -7.002 -8.889 51.888 1.00 90.31 188 PHE A N 1
ATOM 1445 C CA . PHE A 1 188 ? -8.006 -9.789 51.319 1.00 90.31 188 PHE A CA 1
ATOM 1446 C C . PHE A 1 188 ? -7.780 -11.254 51.727 1.00 90.31 188 PHE A C 1
ATOM 1448 O O . PHE A 1 188 ? -8.729 -11.958 52.071 1.00 90.31 188 PHE A O 1
ATOM 1455 N N . LEU A 1 189 ? -6.524 -11.709 51.761 1.00 90.25 189 LEU A N 1
ATOM 1456 C CA . LEU A 1 189 ? -6.178 -13.054 52.227 1.00 90.25 189 LEU A CA 1
ATOM 1457 C C . LEU A 1 189 ? -6.498 -13.249 53.716 1.00 90.25 189 LEU A C 1
ATOM 1459 O O . LEU A 1 189 ? -7.055 -14.282 54.086 1.00 90.25 189 LEU A O 1
ATOM 1463 N N . ILE A 1 190 ? -6.211 -12.251 54.560 1.00 88.75 190 ILE A N 1
ATOM 1464 C CA . ILE A 1 190 ? -6.560 -12.278 55.989 1.00 88.75 190 ILE A CA 1
ATOM 1465 C C . ILE A 1 190 ? -8.083 -12.291 56.173 1.00 88.75 190 ILE A C 1
ATOM 1467 O O . ILE A 1 190 ? -8.594 -13.077 56.968 1.00 88.75 190 ILE A O 1
ATOM 1471 N N . TYR A 1 191 ? -8.820 -11.479 55.411 1.00 84.56 191 TYR A N 1
ATOM 1472 C CA . TYR A 1 191 ? -10.283 -11.456 55.448 1.00 84.56 191 TYR A CA 1
ATOM 1473 C C . TYR A 1 191 ? -10.890 -12.821 55.093 1.00 84.56 191 TYR A C 1
ATOM 1475 O O . TYR A 1 191 ? -11.722 -13.339 55.837 1.00 84.56 191 TYR A O 1
ATOM 1483 N N . ASN A 1 192 ? -10.420 -13.450 54.012 1.00 82.19 192 ASN A N 1
ATOM 1484 C CA . ASN A 1 192 ? -10.865 -14.790 53.630 1.00 82.19 192 ASN A CA 1
ATOM 1485 C C . ASN A 1 192 ? -10.506 -15.852 54.676 1.00 82.19 192 ASN A C 1
ATOM 1487 O O . ASN A 1 192 ? -11.280 -16.782 54.891 1.00 82.19 192 ASN A O 1
ATOM 1491 N N . LEU A 1 193 ? -9.361 -15.723 55.350 1.00 80.94 193 LEU A N 1
ATOM 1492 C CA . LEU A 1 193 ? -8.968 -16.645 56.412 1.00 80.94 193 LEU A CA 1
ATOM 1493 C C . LEU A 1 193 ? -9.869 -16.504 57.650 1.00 80.94 193 LEU A C 1
ATOM 1495 O O . LEU A 1 193 ? -10.274 -17.512 58.225 1.00 80.94 193 LEU A O 1
ATOM 1499 N N . ILE A 1 194 ? -10.244 -15.273 58.016 1.00 80.19 194 ILE A N 1
ATOM 1500 C CA . ILE A 1 194 ? -11.180 -14.998 59.116 1.00 80.19 194 ILE A CA 1
ATOM 1501 C C . ILE A 1 194 ? -12.580 -15.525 58.781 1.00 80.19 194 ILE A C 1
ATOM 1503 O O . ILE A 1 194 ? -13.192 -16.168 59.627 1.00 80.19 194 ILE A O 1
ATOM 1507 N N . GLN A 1 195 ? -13.059 -15.349 57.546 1.00 73.75 195 GLN A N 1
ATOM 1508 C CA . GLN A 1 195 ? -14.334 -15.929 57.094 1.00 73.75 195 GLN A CA 1
ATOM 1509 C C . GLN A 1 195 ? -14.331 -17.463 57.143 1.00 73.75 195 GLN A C 1
ATOM 1511 O O . GLN A 1 195 ? -15.343 -18.089 57.445 1.00 73.75 195 GLN A O 1
ATOM 1516 N N . LYS A 1 196 ? -13.177 -18.089 56.891 1.00 68.81 196 LYS A N 1
ATOM 1517 C CA . LYS A 1 196 ? -13.028 -19.549 56.922 1.00 68.81 196 LYS A CA 1
ATOM 1518 C C . LYS A 1 196 ? -12.888 -20.119 58.343 1.00 68.81 196 LYS A C 1
ATOM 1520 O O . LYS A 1 196 ? -13.155 -21.300 58.540 1.00 68.81 196 LYS A O 1
ATOM 1525 N N . LEU A 1 197 ? -12.487 -19.299 59.319 1.00 63.69 197 LEU A N 1
ATOM 1526 C CA . LEU A 1 197 ? -12.355 -19.667 60.738 1.00 63.69 197 LEU A CA 1
ATOM 1527 C C . LEU A 1 197 ? -13.578 -19.260 61.586 1.00 63.69 197 LEU A C 1
ATOM 1529 O O . LEU A 1 197 ? -13.858 -19.894 62.600 1.00 63.69 197 LEU A O 1
ATOM 1533 N N . GLY A 1 198 ? -14.327 -18.235 61.174 1.00 59.44 198 GLY A N 1
ATOM 1534 C CA . GLY A 1 198 ? -15.550 -17.762 61.824 1.00 59.44 198 GLY A CA 1
ATOM 1535 C C . GLY A 1 198 ? -16.798 -18.434 61.258 1.00 59.44 198 GLY A C 1
ATOM 1536 O O . GLY A 1 198 ? -17.549 -17.815 60.512 1.00 59.44 198 GLY A O 1
ATOM 1537 N N . GLY A 1 199 ? -17.021 -19.705 61.600 1.00 58.56 199 GLY A N 1
ATOM 1538 C CA . GLY A 1 199 ? -18.188 -20.466 61.150 1.00 58.56 199 GLY A CA 1
ATOM 1539 C C . GLY A 1 199 ? -19.520 -19.773 61.471 1.00 58.56 199 GLY A C 1
ATOM 1540 O O . GLY A 1 199 ? -19.936 -19.714 62.628 1.00 58.56 199 GLY A O 1
ATOM 1541 N N . MET A 1 200 ? -20.226 -19.303 60.439 1.00 50.34 200 MET A N 1
ATOM 1542 C CA . MET A 1 200 ? -21.627 -18.896 60.556 1.00 50.34 200 MET A CA 1
ATOM 1543 C C . MET A 1 200 ? -22.539 -20.111 60.361 1.00 50.34 200 MET A C 1
ATOM 1545 O O . MET A 1 200 ? -22.558 -20.750 59.310 1.00 50.34 200 MET A O 1
ATOM 1549 N N . LYS A 1 201 ? -23.304 -20.420 61.413 1.00 48.44 201 LYS A N 1
ATOM 1550 C CA . LYS A 1 201 ? -24.405 -21.387 61.417 1.00 48.44 201 LYS A CA 1
ATOM 1551 C C . LYS A 1 201 ? -25.504 -20.905 60.461 1.00 48.44 201 LYS A C 1
ATOM 1553 O O . LYS A 1 201 ? -26.162 -19.910 60.746 1.00 48.44 201 LYS A O 1
ATOM 1558 N N . MET A 1 202 ? -25.717 -21.621 59.360 1.00 44.53 202 MET A N 1
ATOM 1559 C CA . MET A 1 202 ? -26.918 -21.478 58.532 1.00 44.53 202 MET A CA 1
ATOM 1560 C C . MET A 1 202 ? -28.051 -22.290 59.168 1.00 44.53 202 MET A C 1
ATOM 1562 O O . MET A 1 202 ? -27.991 -23.517 59.235 1.00 44.53 202 MET A O 1
ATOM 1566 N N . THR A 1 203 ? -29.068 -21.598 59.671 1.00 46.94 203 THR A N 1
ATOM 1567 C CA . THR A 1 203 ? -30.304 -22.176 60.208 1.00 46.94 203 THR A CA 1
ATOM 1568 C C . THR A 1 203 ? -31.146 -22.715 59.048 1.00 46.94 203 THR A C 1
ATOM 1570 O O . THR A 1 203 ? -31.571 -21.946 58.189 1.00 46.94 203 THR A O 1
ATOM 1573 N N . MET A 1 204 ? -31.376 -24.030 58.991 1.00 43.22 204 MET A N 1
ATOM 1574 C CA . MET A 1 204 ? -32.289 -24.639 58.017 1.00 43.22 204 MET A CA 1
ATOM 1575 C C . MET A 1 204 ? -33.750 -24.386 58.423 1.00 43.22 204 MET A C 1
ATOM 1577 O O . MET A 1 204 ? -34.135 -24.689 59.552 1.00 43.22 204 MET A O 1
ATOM 1581 N N . MET A 1 205 ? -34.564 -23.853 57.508 1.00 47.34 205 MET A N 1
ATOM 1582 C CA . MET A 1 205 ? -36.029 -23.828 57.632 1.00 47.34 205 MET A CA 1
ATOM 1583 C C . MET A 1 205 ? -36.622 -25.177 57.183 1.00 47.34 205 MET A C 1
ATOM 1585 O O . MET A 1 205 ? -36.125 -25.751 56.211 1.00 47.34 205 MET A O 1
ATOM 1589 N N . PRO A 1 206 ? -37.671 -25.696 57.848 1.00 51.19 206 PRO A N 1
ATOM 1590 C CA . PRO A 1 206 ? -38.259 -26.983 57.504 1.00 51.19 206 PRO A CA 1
ATOM 1591 C C . PRO A 1 206 ? -39.211 -26.898 56.300 1.00 51.19 206 PRO A C 1
ATOM 1593 O O . PRO A 1 206 ? -39.911 -25.912 56.081 1.00 51.19 206 PRO A O 1
ATOM 1596 N N . MET A 1 207 ? -39.207 -27.990 55.541 1.00 48.81 207 MET A N 1
ATOM 1597 C CA . MET A 1 207 ? -39.962 -28.270 54.320 1.00 48.81 207 MET A CA 1
ATOM 1598 C C . MET A 1 207 ? -41.459 -28.487 54.625 1.00 48.81 207 MET A C 1
ATOM 1600 O O . MET A 1 207 ? -41.800 -29.203 55.565 1.00 48.81 207 MET A O 1
ATOM 1604 N N . MET A 1 208 ? -42.349 -27.891 53.828 1.00 48.72 208 MET A N 1
ATOM 1605 C CA . MET A 1 208 ? -43.810 -28.027 53.943 1.00 48.72 208 MET A CA 1
ATOM 1606 C C . MET A 1 208 ? -44.312 -29.226 53.100 1.00 48.72 208 MET A C 1
ATOM 1608 O O . MET A 1 208 ? -43.800 -29.422 51.996 1.00 48.72 208 MET A O 1
ATOM 1612 N N . PRO A 1 209 ? -45.273 -30.044 53.580 1.00 61.53 209 PRO A N 1
ATOM 1613 C CA . PRO A 1 209 ? -45.771 -31.221 52.855 1.00 61.53 209 PRO A CA 1
ATOM 1614 C C . PRO A 1 209 ? -46.786 -30.862 51.744 1.00 61.53 209 PRO A C 1
ATOM 1616 O O . PRO A 1 209 ? -47.367 -29.774 51.777 1.00 61.53 209 PRO A O 1
ATOM 1619 N N . PRO A 1 210 ? -47.020 -31.754 50.756 1.00 54.94 210 PRO A N 1
ATOM 1620 C CA . PRO A 1 210 ? -47.836 -31.453 49.579 1.00 54.94 210 PRO A CA 1
ATOM 1621 C C . PRO A 1 210 ? -49.344 -31.530 49.880 1.00 54.94 210 PRO A C 1
ATOM 1623 O O . PRO A 1 210 ? -49.805 -32.449 50.555 1.00 54.94 210 PRO A O 1
ATOM 1626 N N . MET A 1 211 ? -50.116 -30.573 49.352 1.00 46.84 211 MET A N 1
ATOM 1627 C CA . MET A 1 211 ? -51.587 -30.580 49.390 1.00 46.84 211 MET A CA 1
ATOM 1628 C C . MET A 1 211 ? -52.187 -31.531 48.334 1.00 46.84 211 MET A C 1
ATOM 1630 O O . MET A 1 211 ? -51.597 -31.682 47.260 1.00 46.84 211 MET A O 1
ATOM 1634 N N . PRO A 1 212 ? -53.361 -32.143 48.594 1.00 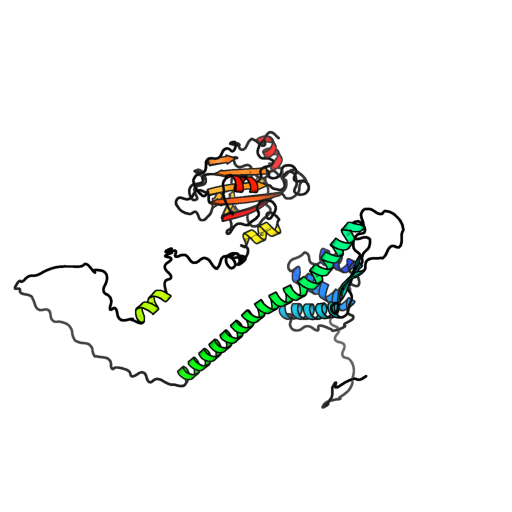48.12 212 PRO A N 1
ATOM 1635 C CA . PRO A 1 212 ? -54.062 -32.986 47.630 1.00 48.12 212 PRO A CA 1
ATOM 1636 C C . PRO A 1 212 ? -54.871 -32.173 46.601 1.00 48.12 212 PRO A C 1
ATOM 1638 O O . PRO A 1 212 ? -55.128 -30.982 46.768 1.00 48.12 212 PRO A O 1
ATOM 1641 N N . ALA A 1 213 ? -55.228 -32.864 45.516 1.00 40.12 213 ALA A N 1
ATOM 1642 C CA . ALA A 1 213 ? -55.806 -32.351 44.278 1.00 40.12 213 ALA A CA 1
ATOM 1643 C C . ALA A 1 213 ? -57.120 -31.563 44.445 1.00 40.12 213 ALA A C 1
ATOM 1645 O O . ALA A 1 213 ? -57.983 -31.921 45.243 1.00 40.12 213 ALA A O 1
ATOM 1646 N N . ALA A 1 214 ? -57.267 -30.515 43.628 1.00 38.47 214 ALA A N 1
ATOM 1647 C CA . ALA A 1 214 ? -58.446 -29.661 43.561 1.00 38.47 214 ALA A CA 1
ATOM 1648 C C . ALA A 1 214 ? -59.630 -30.378 42.890 1.00 38.47 214 ALA A C 1
ATOM 1650 O O . ALA A 1 214 ? -59.549 -30.803 41.736 1.00 38.47 214 ALA A O 1
ATOM 1651 N N . GLU A 1 215 ? -60.732 -30.468 43.630 1.00 34.50 215 GLU A N 1
ATOM 1652 C CA . GLU A 1 215 ? -62.046 -30.903 43.167 1.00 34.50 215 GLU A CA 1
ATOM 1653 C C . GLU A 1 215 ? -62.743 -29.756 42.413 1.00 34.50 215 GLU A C 1
ATOM 1655 O O . GLU A 1 215 ? -62.733 -28.599 42.838 1.00 34.50 215 GLU A O 1
ATOM 1660 N N . TYR A 1 216 ? -63.290 -30.080 41.243 1.00 39.94 216 TYR A N 1
ATOM 1661 C CA . TYR A 1 216 ? -63.859 -29.149 40.270 1.00 39.94 216 TYR A CA 1
ATOM 1662 C C . TYR A 1 216 ? -65.298 -28.775 40.668 1.00 39.94 216 TYR A C 1
ATOM 1664 O O . TYR A 1 216 ? -66.162 -29.646 40.745 1.00 39.94 216 TYR A O 1
ATOM 1672 N N . GLY A 1 217 ? -65.570 -27.482 40.877 1.00 35.03 217 GLY A N 1
ATOM 1673 C CA . GLY A 1 217 ? -66.903 -26.935 41.160 1.00 35.03 217 GLY A CA 1
ATOM 1674 C C . GLY A 1 217 ? -67.197 -25.681 40.325 1.00 35.03 217 GLY A C 1
ATOM 1675 O O . GLY A 1 217 ? -66.347 -24.810 40.178 1.00 35.03 217 GLY A O 1
ATOM 1676 N N . VAL A 1 218 ? -68.398 -25.645 39.748 1.00 40.00 218 VAL A N 1
ATOM 1677 C CA . VAL A 1 218 ? -68.907 -24.821 38.624 1.00 40.00 218 VAL A CA 1
ATOM 1678 C C . VAL A 1 218 ? -69.321 -23.384 39.052 1.00 40.00 218 VAL A C 1
ATOM 1680 O O . VAL A 1 218 ? -69.621 -23.184 40.229 1.00 40.00 218 VAL A O 1
ATOM 1683 N N . PRO A 1 219 ? -69.351 -22.370 38.147 1.00 51.34 219 PRO A N 1
ATOM 1684 C CA . PRO A 1 219 ? -69.405 -20.945 38.501 1.00 51.34 219 PRO A CA 1
ATOM 1685 C C . PRO A 1 219 ? -70.810 -20.313 38.406 1.00 51.34 219 PRO A C 1
ATOM 1687 O O . PRO A 1 219 ? -71.647 -20.772 37.637 1.00 51.34 219 PRO A O 1
ATOM 1690 N N . SER A 1 220 ? -71.032 -19.195 39.115 1.00 35.50 220 SER A N 1
ATOM 1691 C CA . SER A 1 220 ? -72.076 -18.180 38.826 1.00 35.50 220 SER A CA 1
ATOM 1692 C C . SER A 1 220 ? -71.818 -16.934 39.701 1.00 35.50 220 SER A C 1
ATOM 1694 O O . SER A 1 220 ? -71.781 -17.051 40.918 1.00 35.50 220 SER A O 1
ATOM 1696 N N . SER A 1 221 ? -71.328 -15.808 39.165 1.00 35.41 221 SER A N 1
ATOM 1697 C CA . SER A 1 221 ? -72.026 -14.669 38.521 1.00 35.41 221 SER A CA 1
ATOM 1698 C C . SER A 1 221 ? -72.606 -13.622 39.493 1.00 35.41 221 SER A C 1
ATOM 1700 O O . SER A 1 221 ? -73.470 -13.980 40.281 1.00 35.41 221 SER A O 1
ATOM 1702 N N . THR A 1 222 ? -72.189 -12.354 39.307 1.00 32.25 222 THR A N 1
ATOM 1703 C CA . THR A 1 222 ? -72.765 -11.018 39.666 1.00 32.25 222 THR A CA 1
ATOM 1704 C C . THR A 1 222 ? -71.781 -10.175 40.483 1.00 32.25 222 THR A C 1
ATOM 1706 O O . THR A 1 222 ? -71.132 -10.723 41.360 1.00 32.25 222 THR A O 1
ATOM 1709 N N . ALA A 1 223 ? -71.650 -8.853 40.366 1.00 31.66 223 ALA A N 1
ATOM 1710 C CA . ALA A 1 223 ? -71.889 -7.847 39.330 1.00 31.66 223 ALA A CA 1
ATOM 1711 C C . ALA A 1 223 ? -71.185 -6.547 39.816 1.00 31.66 223 ALA A C 1
ATOM 1713 O O . ALA A 1 223 ? -71.137 -6.306 41.016 1.00 31.66 223 ALA A O 1
ATOM 1714 N N . SER A 1 224 ? -70.664 -5.755 38.869 1.00 33.00 224 SER A N 1
ATOM 1715 C CA . SER A 1 224 ? -70.360 -4.299 38.863 1.00 33.00 224 SER A CA 1
ATOM 1716 C C . SER A 1 224 ? -69.763 -3.546 40.078 1.00 33.00 224 SER A C 1
ATOM 1718 O O . SER A 1 224 ? -70.405 -3.465 41.118 1.00 33.00 224 SER A O 1
ATOM 1720 N N . SER A 1 225 ? -68.688 -2.766 39.845 1.00 31.14 225 SER A N 1
ATOM 1721 C CA . SER A 1 225 ? -68.720 -1.277 39.754 1.00 31.14 225 SER A CA 1
ATOM 1722 C C . SER A 1 225 ? -67.320 -0.644 39.525 1.00 31.14 225 SER A C 1
ATOM 1724 O O . SER A 1 225 ? -66.382 -1.058 40.194 1.00 31.14 225 SER A O 1
ATOM 1726 N N . TYR A 1 226 ? -67.233 0.334 38.596 1.00 33.88 226 TYR A N 1
ATOM 1727 C CA . TYR A 1 226 ? -66.409 1.584 38.522 1.00 33.88 226 TYR A CA 1
ATOM 1728 C C . TYR A 1 226 ? -65.183 1.743 39.473 1.00 33.88 226 TYR A C 1
ATOM 1730 O O . TYR A 1 226 ? -65.321 1.479 40.658 1.00 33.88 226 TYR A O 1
ATOM 1738 N N . ASP A 1 227 ? -63.977 2.231 39.114 1.00 36.94 227 ASP A N 1
ATOM 1739 C CA . ASP A 1 227 ? -63.558 3.407 38.297 1.00 36.94 227 ASP A CA 1
ATOM 1740 C C . ASP A 1 227 ? -61.989 3.380 38.032 1.00 36.94 227 ASP A C 1
ATOM 1742 O O . ASP A 1 227 ? -61.414 2.308 38.226 1.00 36.94 227 ASP A O 1
ATOM 1746 N N . PRO A 1 228 ? -61.229 4.424 37.578 1.00 44.62 228 PRO A N 1
ATOM 1747 C CA . PRO A 1 228 ? -60.388 4.362 36.362 1.00 44.62 228 PRO A CA 1
ATOM 1748 C C . PRO A 1 228 ? -58.897 4.813 36.512 1.00 44.62 228 PRO A C 1
ATOM 1750 O O . PRO A 1 228 ? -58.511 5.401 37.514 1.00 44.62 228 PRO A O 1
ATOM 1753 N N . SER A 1 229 ? -58.101 4.698 35.424 1.00 32.59 229 SER A N 1
ATOM 1754 C CA . SER A 1 229 ? -56.867 5.485 35.091 1.00 32.59 229 SER A CA 1
ATOM 1755 C C . SER A 1 229 ? -55.661 5.391 36.070 1.00 32.59 229 SER A C 1
ATOM 1757 O O . SER A 1 229 ? -55.825 5.075 37.232 1.00 32.59 229 SER A O 1
ATOM 1759 N N . SER A 1 230 ? -54.379 5.594 35.759 1.00 31.50 230 SER A N 1
ATOM 1760 C CA . SER A 1 230 ? -53.610 6.223 34.682 1.00 31.50 230 SER A CA 1
ATOM 1761 C C . SER A 1 230 ? -52.147 5.750 34.840 1.00 31.50 230 SER A C 1
ATOM 1763 O O . SER A 1 230 ? -51.637 5.663 35.955 1.00 31.50 230 SER A O 1
ATOM 1765 N N . TRP A 1 231 ? -51.453 5.451 33.740 1.00 40.25 231 TRP A N 1
ATOM 1766 C CA . TRP A 1 231 ? -50.006 5.198 33.747 1.00 40.25 231 TRP A CA 1
ATOM 1767 C C . TRP A 1 231 ? -49.276 6.390 33.124 1.00 40.25 231 TRP A C 1
ATOM 1769 O O . TRP A 1 231 ? -49.161 6.472 31.907 1.00 40.25 231 TRP A O 1
ATOM 1779 N N . GLU A 1 232 ? -48.753 7.275 33.970 1.00 37.88 232 GLU A N 1
ATOM 1780 C CA . GLU A 1 232 ? -47.626 8.168 33.670 1.00 37.88 232 GLU A CA 1
ATOM 1781 C C . GLU A 1 232 ? -46.783 8.315 34.947 1.00 37.88 232 GLU A C 1
ATOM 1783 O O . GLU A 1 232 ? -47.342 8.641 35.996 1.00 37.88 232 GLU A O 1
ATOM 1788 N N . PRO A 1 233 ? -45.452 8.123 34.920 1.00 45.09 233 PRO A N 1
ATOM 1789 C CA . PRO A 1 233 ? -44.603 8.594 35.998 1.00 45.09 233 PRO A CA 1
ATOM 1790 C C . PRO A 1 233 ? -44.074 9.990 35.654 1.00 45.09 233 PRO A C 1
ATOM 1792 O O . PRO A 1 233 ? -43.245 10.167 34.760 1.00 45.09 233 PRO A O 1
ATOM 1795 N N . MET A 1 234 ? -44.554 10.983 36.403 1.00 32.88 234 MET A N 1
ATOM 1796 C CA . MET A 1 234 ? -44.003 12.334 36.422 1.00 32.88 234 MET A CA 1
ATOM 1797 C C . MET A 1 234 ? -42.628 12.373 37.102 1.00 32.88 234 MET A C 1
ATOM 1799 O O . MET A 1 234 ? -42.355 11.706 38.100 1.00 32.88 234 MET A O 1
ATOM 1803 N N . SER A 1 235 ? -41.789 13.242 36.558 1.00 38.75 235 SER A N 1
ATOM 1804 C CA . SER A 1 235 ? -40.535 13.751 37.097 1.00 38.75 235 SER A CA 1
ATOM 1805 C C . SER A 1 235 ? -40.688 14.532 38.413 1.00 38.75 235 SER A C 1
ATOM 1807 O O . SER A 1 235 ? -41.570 15.379 38.517 1.00 38.75 235 SER A O 1
ATOM 1809 N N . GLY A 1 236 ? -39.701 14.387 39.307 1.00 36.34 236 GLY A N 1
ATOM 1810 C CA . GLY A 1 236 ? -39.128 15.500 40.083 1.00 36.34 236 GLY A CA 1
ATOM 1811 C C . GLY A 1 236 ? -39.778 15.863 41.425 1.00 36.34 236 GLY A C 1
ATOM 1812 O O . GLY A 1 236 ? -40.804 16.529 41.474 1.00 36.34 236 GLY A O 1
ATOM 1813 N N . GLY A 1 237 ? -39.084 15.551 42.527 1.00 32.53 237 GLY A N 1
ATOM 1814 C CA . GLY A 1 237 ? -39.361 16.094 43.863 1.00 32.53 237 GLY A CA 1
ATOM 1815 C C . GLY A 1 237 ? -38.141 15.977 44.804 1.00 32.53 237 GLY A C 1
ATOM 1816 O O . GLY A 1 237 ? -37.447 14.962 44.754 1.00 32.53 237 GLY A O 1
ATOM 1817 N N . PRO A 1 238 ? -37.840 16.983 45.654 1.00 38.56 238 PRO A N 1
ATOM 1818 C CA . PRO A 1 238 ? -36.520 17.202 46.268 1.00 38.56 238 PRO A CA 1
ATOM 1819 C C . PRO A 1 238 ? -36.271 16.471 47.605 1.00 38.56 238 PRO A C 1
ATOM 1821 O O . PRO A 1 238 ? -35.573 16.992 48.470 1.00 38.56 238 PRO A O 1
ATOM 1824 N N . TYR A 1 239 ? -36.796 15.256 47.779 1.00 40.84 239 TYR A N 1
ATOM 1825 C CA . TYR A 1 239 ? -36.481 14.394 48.928 1.00 40.84 239 TYR A CA 1
ATOM 1826 C C . TYR A 1 239 ? -36.511 12.916 48.512 1.00 40.84 239 TYR A C 1
ATOM 1828 O O . TYR A 1 239 ? -37.428 12.179 48.859 1.00 40.84 239 TYR A O 1
ATOM 1836 N N . ALA A 1 240 ? -35.509 12.471 47.751 1.00 42.06 240 ALA A N 1
ATOM 1837 C CA . ALA A 1 240 ? -35.295 11.051 47.477 1.00 42.06 240 ALA A CA 1
ATOM 1838 C C . ALA A 1 240 ? -34.180 10.522 48.389 1.00 42.06 240 ALA A C 1
ATOM 1840 O O . ALA A 1 240 ? -33.052 11.017 48.366 1.00 42.06 240 ALA A O 1
ATOM 1841 N N . ARG A 1 241 ? -34.518 9.542 49.235 1.00 42.22 241 ARG A N 1
ATOM 1842 C CA . ARG A 1 241 ? -33.563 8.824 50.087 1.00 42.22 241 ARG A CA 1
ATOM 1843 C C . ARG A 1 241 ? -32.506 8.139 49.216 1.00 42.22 241 ARG A C 1
ATOM 1845 O O . ARG A 1 241 ? -32.818 7.547 48.189 1.00 42.22 241 ARG A O 1
ATOM 1852 N N . SER A 1 242 ? -31.250 8.243 49.639 1.00 46.47 242 SER A N 1
ATOM 1853 C CA . SER A 1 242 ? -30.098 7.622 48.991 1.00 46.47 242 SER A CA 1
ATOM 1854 C C . SER A 1 242 ? -30.106 6.106 49.214 1.00 46.47 242 SER A C 1
ATOM 1856 O O . SER A 1 242 ? -29.566 5.624 50.212 1.00 46.47 242 SER A O 1
ATOM 1858 N N . ASP A 1 243 ? -30.701 5.354 48.293 1.00 48.78 243 ASP A N 1
ATOM 1859 C CA . ASP A 1 243 ? -30.651 3.893 48.325 1.00 48.78 243 ASP A CA 1
ATOM 1860 C C . ASP A 1 243 ? -29.329 3.386 47.729 1.00 48.78 243 ASP A C 1
ATOM 1862 O O . ASP A 1 243 ? -28.987 3.637 46.570 1.00 48.78 243 ASP A O 1
ATOM 1866 N N . ALA A 1 244 ? -28.577 2.627 48.532 1.00 51.34 244 ALA A N 1
ATOM 1867 C CA . ALA A 1 244 ? -27.293 2.023 48.163 1.00 51.34 244 ALA A CA 1
ATOM 1868 C C . ALA A 1 244 ? -27.380 1.111 46.919 1.00 51.34 244 ALA A C 1
ATOM 1870 O O . ALA A 1 244 ? -26.378 0.872 46.245 1.00 51.34 244 ALA A O 1
ATOM 1871 N N . GLN A 1 245 ? -28.582 0.642 46.575 1.00 50.12 245 GLN A N 1
ATOM 1872 C CA . GLN A 1 245 ? -28.841 -0.176 45.390 1.00 50.12 245 GLN A CA 1
ATOM 1873 C C . GLN A 1 245 ? -28.695 0.607 44.075 1.00 50.12 245 GLN A C 1
ATOM 1875 O O . GLN A 1 245 ? -28.230 0.040 43.087 1.00 50.12 245 GLN A O 1
ATOM 1880 N N . TYR A 1 246 ? -28.981 1.914 44.058 1.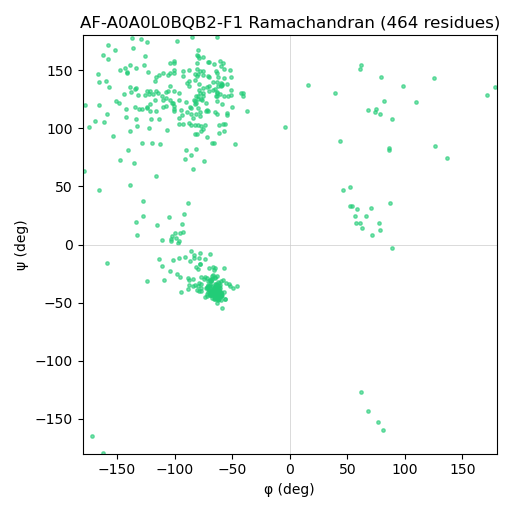00 51.25 246 TYR A N 1
ATOM 1881 C CA . TYR A 1 246 ? -28.824 2.735 42.849 1.00 51.25 246 TYR A CA 1
ATOM 1882 C C . TYR A 1 246 ? -27.343 3.022 42.523 1.00 51.25 246 TYR A C 1
ATOM 1884 O O . TYR A 1 246 ? -26.957 3.146 41.358 1.00 51.25 246 TYR A O 1
ATOM 1892 N N . MET A 1 247 ? -26.474 3.041 43.543 1.00 56.75 247 MET A N 1
ATOM 1893 C CA . MET A 1 247 ? -25.020 3.157 43.350 1.00 56.75 247 MET A CA 1
ATOM 1894 C C . MET A 1 247 ? -24.364 1.848 42.890 1.00 56.75 247 MET A C 1
ATOM 1896 O O . MET A 1 247 ? -23.362 1.884 42.181 1.00 56.75 247 MET A O 1
ATOM 1900 N N . ALA A 1 248 ? -24.933 0.689 43.233 1.00 49.25 248 ALA A N 1
ATOM 1901 C CA . ALA A 1 248 ? -24.428 -0.594 42.747 1.00 49.25 248 ALA A CA 1
ATOM 1902 C C . ALA A 1 248 ? -24.748 -0.806 41.255 1.00 49.25 248 ALA A C 1
ATOM 1904 O O . ALA A 1 248 ? -23.905 -1.299 40.505 1.00 49.25 248 ALA A O 1
ATOM 1905 N N . TYR A 1 249 ? -25.928 -0.367 40.805 1.00 48.47 249 TYR A N 1
ATOM 1906 C CA . TYR A 1 249 ? -26.379 -0.548 39.422 1.00 48.47 249 TYR A CA 1
ATOM 1907 C C . TYR A 1 249 ? -25.604 0.322 38.414 1.00 48.47 249 TYR A C 1
ATOM 1909 O O . TYR A 1 249 ? -25.271 -0.133 37.322 1.00 48.47 249 TYR A O 1
ATOM 1917 N N . SER A 1 250 ? -25.219 1.544 38.802 1.00 54.88 250 SER A N 1
ATOM 1918 C CA . SER A 1 250 ? -24.430 2.455 37.954 1.00 54.88 250 SER A CA 1
ATOM 1919 C C . SER A 1 250 ? -22.954 2.060 37.797 1.00 54.88 250 SER A C 1
ATOM 1921 O O . SER A 1 250 ? -22.281 2.564 36.900 1.00 54.88 250 SER A O 1
ATOM 1923 N N . SER A 1 251 ? -22.448 1.119 38.604 1.00 50.75 251 SER A N 1
ATOM 1924 C CA . SER A 1 251 ? -21.075 0.602 38.477 1.00 50.75 251 SER A CA 1
ATOM 1925 C C . SER A 1 251 ? -20.915 -0.482 37.401 1.00 50.75 251 SER A C 1
ATOM 1927 O O . SER A 1 251 ? -19.800 -0.718 36.938 1.00 50.75 251 SER A O 1
ATOM 1929 N N . TYR A 1 252 ? -22.016 -1.118 36.978 1.00 39.84 252 TYR A N 1
ATOM 1930 C CA . TYR A 1 252 ? -21.998 -2.230 36.017 1.00 39.84 252 TYR A CA 1
ATOM 1931 C C . TYR A 1 252 ? -22.268 -1.820 34.562 1.00 39.84 252 TYR A C 1
ATOM 1933 O O . TYR A 1 252 ? -22.000 -2.607 33.655 1.00 39.84 252 TYR A O 1
ATOM 1941 N N . HIS A 1 253 ? -22.726 -0.590 34.310 1.00 38.66 253 HIS A N 1
ATOM 1942 C CA . HIS A 1 253 ? -22.981 -0.090 32.956 1.00 38.66 253 HIS A CA 1
ATOM 1943 C C . HIS A 1 253 ? -22.520 1.366 32.799 1.00 38.66 253 HIS A C 1
ATOM 1945 O O . HIS A 1 253 ? -23.267 2.282 33.144 1.00 38.66 253 HIS A O 1
ATOM 1951 N N . PRO A 1 254 ? -21.319 1.629 32.252 1.00 36.41 254 PRO A N 1
ATOM 1952 C CA . PRO A 1 254 ? -20.939 2.985 31.891 1.00 36.41 254 PRO A CA 1
ATOM 1953 C C . PRO A 1 254 ? -21.638 3.369 30.580 1.00 36.41 254 PRO A C 1
ATOM 1955 O O . PRO A 1 254 ? -21.189 3.022 29.490 1.00 36.41 254 PRO A O 1
ATOM 1958 N N . SER A 1 255 ? -22.757 4.085 30.675 1.00 34.88 255 SER A N 1
ATOM 1959 C CA . SER A 1 255 ? -23.360 4.772 29.532 1.00 34.88 255 SER A CA 1
ATOM 1960 C C . SER A 1 255 ? -22.571 6.043 29.208 1.00 34.88 255 SER A C 1
ATOM 1962 O O . SER A 1 255 ? -22.381 6.911 30.060 1.00 34.88 255 SER A O 1
ATOM 1964 N N . SER A 1 256 ? -22.117 6.159 27.962 1.00 36.53 256 SER A N 1
ATOM 1965 C CA . SER A 1 256 ? -21.455 7.340 27.416 1.00 36.53 256 SER A CA 1
ATOM 1966 C C . SER A 1 256 ? -22.463 8.467 27.174 1.00 36.53 256 SER A C 1
ATOM 1968 O O . SER A 1 256 ? -23.175 8.464 26.171 1.00 36.53 256 SER A O 1
ATOM 1970 N N . SER A 1 257 ? -22.498 9.459 28.059 1.00 33.91 257 SER A N 1
ATOM 1971 C CA . SER A 1 257 ? -23.143 10.744 27.783 1.00 33.91 257 SER A CA 1
ATOM 1972 C C . SER A 1 257 ? -22.222 11.884 28.197 1.00 33.91 257 SER A C 1
ATOM 1974 O O . SER A 1 257 ? -22.064 12.205 29.373 1.00 33.91 257 SER A O 1
ATOM 1976 N N . SER A 1 258 ? -21.587 12.476 27.193 1.00 32.34 258 SER A N 1
ATOM 1977 C CA . SER A 1 258 ? -20.850 13.728 27.264 1.00 32.34 258 SER A CA 1
ATOM 1978 C C . SER A 1 258 ? -21.828 14.901 27.252 1.00 32.34 258 SER A C 1
ATOM 1980 O O . SER A 1 258 ? -22.476 15.152 26.238 1.00 32.34 258 SER A O 1
ATOM 1982 N N . SER A 1 259 ? -21.893 15.646 28.352 1.00 28.62 259 SER A N 1
ATOM 1983 C CA . SER A 1 259 ? -22.554 16.951 28.408 1.00 28.62 259 SER A CA 1
ATOM 1984 C C . SER A 1 259 ? -21.571 18.007 28.903 1.00 28.62 259 SER A C 1
ATOM 1986 O O . SER A 1 259 ? -21.028 17.933 30.004 1.00 28.62 259 SER A O 1
ATOM 1988 N N . TYR A 1 260 ? -21.330 18.961 28.010 1.00 29.86 260 TYR A N 1
ATOM 1989 C CA . TYR A 1 260 ? -20.486 20.136 28.146 1.00 29.86 260 TYR A CA 1
ATOM 1990 C C . TYR A 1 260 ? -21.261 21.212 28.920 1.00 29.86 260 TYR A C 1
ATOM 1992 O O . TYR A 1 260 ? -22.362 21.580 28.517 1.00 29.86 260 TYR A O 1
ATOM 2000 N N . SER A 1 261 ? -20.689 21.766 29.986 1.00 30.70 261 SER A N 1
ATOM 2001 C CA . SER A 1 261 ? -21.122 23.064 30.514 1.00 30.70 261 SER A CA 1
ATOM 2002 C C . SER A 1 261 ? -19.899 23.834 30.987 1.00 30.70 261 SER A C 1
ATOM 2004 O O . SER A 1 261 ? -19.238 23.452 31.953 1.00 30.70 261 SER A O 1
ATOM 2006 N N . GLY A 1 262 ? -19.573 24.893 30.250 1.00 32.09 262 GLY A N 1
ATOM 2007 C CA . GLY A 1 262 ? -18.485 25.799 30.575 1.00 32.09 262 GLY A CA 1
ATOM 2008 C C . GLY A 1 262 ? -18.846 26.734 31.723 1.00 32.09 262 GLY A C 1
ATOM 2009 O O . GLY A 1 262 ? -19.974 27.206 31.831 1.00 32.09 262 GLY A O 1
ATOM 2010 N N . SER A 1 263 ? -17.846 27.055 32.535 1.00 29.69 263 SER A N 1
ATOM 2011 C CA . SER A 1 263 ? -17.791 28.312 33.269 1.00 29.69 263 SER A CA 1
ATOM 2012 C C . SER A 1 263 ? -16.332 28.695 33.493 1.00 29.69 263 SER A C 1
ATOM 2014 O O . SER A 1 263 ? -15.532 27.930 34.023 1.00 29.69 263 SER A O 1
ATOM 2016 N N . SER A 1 264 ? -16.030 29.897 33.019 1.00 36.56 264 SER A N 1
ATOM 2017 C CA . SER A 1 264 ? -14.786 30.655 33.077 1.00 36.56 264 SER A CA 1
ATOM 2018 C C . SER A 1 264 ? -14.032 30.573 34.411 1.00 36.56 264 SER A C 1
ATOM 2020 O O . SER A 1 264 ? -14.584 30.878 35.468 1.00 36.56 264 SER A O 1
ATOM 2022 N N . SER A 1 265 ? -12.732 30.273 34.347 1.00 36.41 265 SER A N 1
ATOM 2023 C CA . SER A 1 265 ? -11.727 30.931 35.192 1.00 36.41 265 SER A CA 1
ATOM 2024 C C . SER A 1 265 ? -10.337 30.791 34.579 1.00 36.41 265 SER A C 1
ATOM 2026 O O . SER A 1 265 ? -9.755 29.715 34.453 1.00 36.41 265 SER A O 1
ATOM 2028 N N . THR A 1 266 ? -9.826 31.936 34.155 1.00 45.19 266 THR A N 1
ATOM 2029 C CA . THR A 1 266 ? -8.507 32.190 33.591 1.00 45.19 266 THR A CA 1
ATOM 2030 C C . THR A 1 266 ? -7.409 31.949 34.628 1.00 45.19 266 THR A C 1
ATOM 2032 O O . THR A 1 266 ? -7.022 32.889 35.310 1.00 45.19 266 THR A O 1
ATOM 2035 N N . ALA A 1 267 ? -6.915 30.713 34.767 1.00 38.53 267 ALA A N 1
ATOM 2036 C CA . ALA A 1 267 ? -5.603 30.404 35.364 1.00 38.53 267 ALA A CA 1
ATOM 2037 C C . ALA A 1 267 ? -5.306 28.890 35.347 1.00 38.53 267 ALA A C 1
ATOM 2039 O O . ALA A 1 267 ? -5.187 28.289 36.404 1.00 38.53 267 ALA A O 1
ATOM 2040 N N . LEU A 1 268 ? -5.200 28.245 34.175 1.00 36.75 268 LEU A N 1
ATOM 2041 C CA . LEU A 1 268 ? -4.622 26.886 34.053 1.00 36.75 268 LEU A CA 1
ATOM 2042 C C . LEU A 1 268 ? -4.302 26.520 32.588 1.00 36.75 268 LEU A C 1
ATOM 2044 O O . LEU A 1 268 ? -4.607 25.437 32.106 1.00 36.75 268 LEU A O 1
ATOM 2048 N N . CYS A 1 269 ? -3.649 27.427 31.855 1.00 37.28 269 CYS A N 1
ATOM 2049 C CA . CYS A 1 269 ? -3.262 27.209 30.451 1.00 37.28 269 CYS A CA 1
ATOM 2050 C C . CYS A 1 269 ? -1.843 26.620 30.271 1.00 37.28 269 CYS A C 1
ATOM 2052 O O . CYS A 1 269 ? -1.209 26.833 29.245 1.00 37.28 269 CYS A O 1
ATOM 2054 N N . LEU A 1 270 ? -1.318 25.881 31.258 1.00 36.84 270 LEU A N 1
ATOM 2055 C CA . LEU A 1 270 ? 0.016 25.248 31.178 1.00 36.84 270 LEU A CA 1
ATOM 2056 C C . LEU A 1 270 ? 0.049 23.768 31.60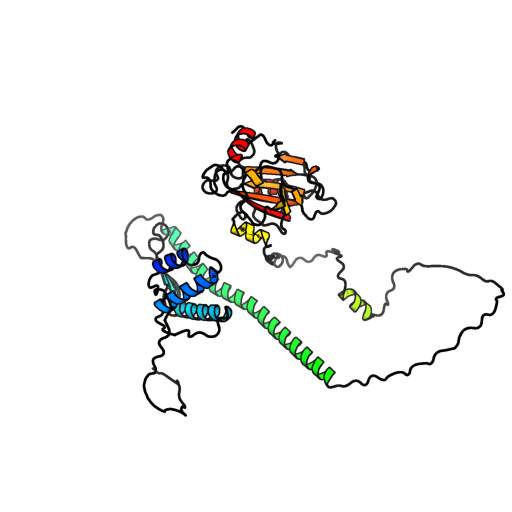2 1.00 36.84 270 LEU A C 1
ATOM 2058 O O . LEU A 1 270 ? 1.114 23.161 31.642 1.00 36.84 270 LEU A O 1
ATOM 2062 N N . LEU A 1 271 ? -1.115 23.154 31.841 1.00 38.06 271 LEU A N 1
ATOM 2063 C CA . LEU A 1 271 ? -1.260 21.704 32.059 1.00 38.06 271 LEU A CA 1
ATOM 2064 C C . LEU A 1 271 ? -1.994 20.985 30.908 1.00 38.06 271 LEU A C 1
ATOM 2066 O O . LEU A 1 271 ? -2.186 19.776 30.965 1.00 38.06 271 LEU A O 1
ATOM 2070 N N . GLY A 1 272 ? -2.343 21.707 29.834 1.00 35.91 272 GLY A N 1
ATOM 2071 C CA . GLY A 1 272 ? -3.029 21.187 28.639 1.00 35.91 272 GLY A CA 1
ATOM 2072 C C . GLY A 1 272 ? -2.119 20.735 27.486 1.00 35.91 272 GLY A C 1
ATOM 2073 O O . GLY A 1 272 ? -2.612 20.496 26.391 1.00 35.91 272 GLY A O 1
ATOM 2074 N N . LEU A 1 273 ? -0.804 20.624 27.702 1.00 35.56 273 LEU A N 1
ATOM 2075 C CA . LEU A 1 273 ? 0.172 20.202 26.681 1.00 35.56 273 LEU A CA 1
ATOM 2076 C C . LEU A 1 273 ? 1.062 19.034 27.137 1.00 35.56 273 LEU A C 1
ATOM 2078 O O . LEU A 1 273 ? 2.142 18.817 26.598 1.00 35.56 273 LEU A O 1
ATOM 2082 N N . ILE A 1 274 ? 0.596 18.220 28.086 1.00 39.31 274 ILE A N 1
ATOM 2083 C CA . ILE A 1 274 ? 1.007 16.812 28.108 1.00 39.31 274 ILE A CA 1
ATOM 2084 C C . ILE A 1 274 ? -0.027 16.092 27.260 1.00 39.31 274 ILE A C 1
ATOM 2086 O O . ILE A 1 274 ? -1.024 15.571 27.753 1.00 39.31 274 ILE A O 1
ATOM 2090 N N . VAL A 1 275 ? 0.198 16.173 25.949 1.00 41.66 275 VAL A N 1
ATOM 2091 C CA . VAL A 1 275 ? -0.476 15.367 24.938 1.00 41.66 275 VAL A CA 1
ATOM 2092 C C . VAL A 1 275 ? -0.600 13.950 25.482 1.00 41.66 275 VAL A C 1
ATOM 2094 O O . VAL A 1 275 ? 0.396 13.361 25.917 1.00 41.66 275 VAL A O 1
ATOM 2097 N N . ASN A 1 276 ? -1.824 13.427 25.448 1.00 37.72 276 ASN A N 1
ATOM 2098 C CA . ASN A 1 276 ? -2.116 12.005 25.485 1.00 37.72 276 ASN A CA 1
ATOM 2099 C C . ASN A 1 276 ? -1.208 11.283 24.478 1.00 37.72 276 ASN A C 1
ATOM 2101 O O . ASN A 1 276 ? -1.568 11.064 23.332 1.00 37.72 276 ASN A O 1
ATOM 2105 N N . THR A 1 277 ? -0.008 10.922 24.910 1.00 41.56 277 THR A N 1
ATOM 2106 C CA . THR A 1 277 ? 0.835 9.922 24.268 1.00 41.56 277 THR A CA 1
ATOM 2107 C C . THR A 1 277 ? 0.987 8.789 25.264 1.00 41.56 277 THR A C 1
ATOM 2109 O O . THR A 1 277 ? 2.075 8.370 25.651 1.00 41.56 277 THR A O 1
ATOM 2112 N N . VAL A 1 278 ? -0.157 8.219 25.649 1.00 40.19 278 VAL A N 1
ATOM 2113 C CA . VAL A 1 278 ? -0.197 6.761 25.671 1.00 40.19 278 VAL A CA 1
ATOM 2114 C C . VAL A 1 278 ? 0.170 6.386 24.240 1.00 40.19 278 VAL A C 1
ATOM 2116 O O . VAL A 1 278 ? -0.657 6.533 23.347 1.00 40.19 278 VAL A O 1
ATOM 2119 N N . LYS A 1 279 ? 1.442 6.053 23.977 1.00 42.38 279 LYS A N 1
ATOM 2120 C CA . LYS A 1 279 ? 1.802 5.423 22.707 1.00 42.38 279 LYS A CA 1
ATOM 2121 C C . LYS A 1 279 ? 0.924 4.184 22.646 1.00 42.38 279 LYS A C 1
ATOM 2123 O O . LYS A 1 279 ? 1.153 3.241 23.406 1.00 42.38 279 LYS A O 1
ATOM 2128 N N . ALA A 1 280 ? -0.135 4.244 21.841 1.00 55.56 280 ALA A N 1
ATOM 2129 C CA . ALA A 1 280 ? -0.914 3.069 21.522 1.00 55.56 280 ALA A CA 1
ATOM 2130 C C . ALA A 1 280 ? 0.098 2.025 21.051 1.00 55.56 280 ALA A C 1
ATOM 2132 O O . ALA A 1 280 ? 0.993 2.332 20.261 1.00 55.56 280 ALA A O 1
ATOM 2133 N N . LYS A 1 281 ? 0.035 0.832 21.640 1.00 73.69 281 LYS A N 1
ATOM 2134 C CA . LYS A 1 281 ? 0.881 -0.279 21.218 1.00 73.69 281 LYS A CA 1
ATOM 2135 C C . LYS A 1 281 ? 0.667 -0.451 19.713 1.00 73.69 281 LYS A C 1
ATOM 2137 O O . LYS A 1 281 ? -0.483 -0.529 19.289 1.00 73.69 281 LYS A O 1
ATOM 2142 N N . ASP A 1 282 ? 1.754 -0.470 18.941 1.00 86.00 282 ASP A N 1
ATOM 2143 C CA . ASP A 1 282 ? 1.674 -0.680 17.494 1.00 86.00 282 ASP A CA 1
ATOM 2144 C C . ASP A 1 282 ? 0.838 -1.937 17.210 1.00 86.00 282 ASP A C 1
ATOM 2146 O O . ASP A 1 282 ? 1.056 -2.982 17.841 1.00 86.00 282 ASP A O 1
ATOM 2150 N N . SER A 1 283 ? -0.107 -1.831 16.271 1.00 91.94 283 SER A N 1
ATOM 2151 C CA . SER A 1 283 ? -0.851 -2.988 15.772 1.00 91.94 283 SER A CA 1
ATOM 2152 C C . SER A 1 283 ? 0.109 -3.992 15.130 1.00 91.94 283 SER A C 1
ATOM 2154 O O . SER A 1 283 ? 1.213 -3.640 14.705 1.00 91.94 283 SER A O 1
ATOM 2156 N N . GLU A 1 284 ? -0.303 -5.255 15.043 1.00 93.56 284 GLU A N 1
ATOM 2157 C CA . GLU A 1 284 ? 0.513 -6.300 14.415 1.00 93.56 284 GLU A CA 1
ATOM 2158 C C . GLU A 1 284 ? 0.894 -5.923 12.974 1.00 93.56 284 GLU A C 1
ATOM 2160 O O . GLU A 1 284 ? 2.073 -5.953 12.627 1.00 93.56 284 GLU A O 1
ATOM 2165 N N . ILE A 1 285 ? -0.063 -5.450 12.166 1.00 94.69 285 ILE A N 1
ATOM 2166 C CA . ILE A 1 285 ? 0.208 -4.985 10.797 1.00 94.69 285 ILE A CA 1
ATOM 2167 C C . ILE A 1 285 ? 1.185 -3.802 10.761 1.00 94.69 285 ILE A C 1
ATOM 2169 O O . ILE A 1 285 ? 2.081 -3.773 9.919 1.00 94.69 285 ILE A O 1
ATOM 2173 N N . THR A 1 286 ? 1.083 -2.860 11.705 1.00 94.62 286 THR A N 1
ATOM 2174 C CA . THR A 1 286 ? 2.010 -1.722 11.792 1.00 94.62 286 THR A CA 1
ATOM 2175 C C . THR A 1 286 ? 3.443 -2.193 12.024 1.00 94.62 286 THR A C 1
ATOM 2177 O O . THR A 1 286 ? 4.371 -1.631 11.445 1.00 94.62 286 THR A O 1
ATOM 2180 N N . LYS A 1 287 ? 3.650 -3.245 12.826 1.00 94.69 287 LYS A N 1
ATOM 2181 C CA . LYS A 1 287 ? 4.987 -3.820 13.037 1.00 94.69 287 LYS A CA 1
ATOM 2182 C C . LYS A 1 287 ? 5.555 -4.411 11.749 1.00 94.69 287 LYS A C 1
ATOM 2184 O O . LYS A 1 287 ? 6.707 -4.128 11.432 1.00 94.69 287 LYS A O 1
ATOM 2189 N N . PHE A 1 288 ? 4.756 -5.163 10.987 1.00 94.88 288 PHE A N 1
ATOM 2190 C CA . PHE A 1 288 ? 5.183 -5.704 9.689 1.00 94.88 288 PHE A CA 1
ATOM 2191 C C . PHE A 1 288 ? 5.500 -4.592 8.684 1.00 94.88 288 PHE A C 1
ATOM 2193 O O . PHE A 1 288 ? 6.547 -4.625 8.041 1.00 94.88 288 PHE A O 1
ATOM 2200 N N . MET A 1 289 ? 4.647 -3.568 8.597 1.00 96.69 289 MET A N 1
ATOM 2201 C CA . MET A 1 289 ? 4.872 -2.419 7.714 1.00 96.69 289 MET A CA 1
ATOM 2202 C C . MET A 1 289 ? 6.117 -1.609 8.102 1.00 96.69 289 MET A C 1
ATOM 2204 O O . MET A 1 289 ? 6.805 -1.107 7.220 1.00 96.69 289 MET A O 1
ATOM 2208 N N . LYS A 1 290 ? 6.452 -1.503 9.395 1.00 95.31 290 LYS A N 1
ATOM 2209 C CA . LYS A 1 290 ? 7.727 -0.916 9.845 1.00 95.31 290 LYS A CA 1
ATOM 2210 C C . LYS A 1 290 ? 8.920 -1.802 9.490 1.00 95.31 290 LYS A C 1
ATOM 2212 O O . LYS A 1 290 ? 9.933 -1.291 9.034 1.00 95.31 290 LYS A O 1
ATOM 2217 N N . HIS A 1 291 ? 8.802 -3.115 9.688 1.00 93.69 291 HIS A N 1
ATOM 2218 C CA . HIS A 1 291 ? 9.887 -4.061 9.422 1.00 93.69 291 HIS A CA 1
ATOM 2219 C C . HIS A 1 291 ? 10.303 -4.078 7.945 1.00 93.69 291 HIS A C 1
ATOM 2221 O O . HIS A 1 291 ? 11.491 -4.099 7.648 1.00 93.69 291 HIS A O 1
ATOM 2227 N N . LEU A 1 292 ? 9.334 -4.010 7.028 1.00 92.81 292 LEU A N 1
ATOM 2228 C CA . LEU A 1 292 ? 9.584 -3.934 5.584 1.00 92.81 292 LEU A CA 1
ATOM 2229 C C . LEU A 1 292 ? 9.622 -2.490 5.058 1.00 92.81 292 LEU A C 1
ATOM 2231 O O . LEU A 1 292 ? 9.511 -2.263 3.855 1.00 92.81 292 LEU A O 1
ATOM 2235 N N . GLU A 1 293 ? 9.803 -1.516 5.955 1.00 95.38 293 GLU A N 1
ATOM 2236 C CA . GLU A 1 293 ? 10.016 -0.092 5.666 1.00 95.38 293 GLU A CA 1
ATOM 2237 C C . GLU A 1 293 ? 8.901 0.576 4.848 1.00 95.38 293 GLU A C 1
ATOM 2239 O O . GLU A 1 293 ? 9.111 1.635 4.268 1.00 95.38 293 GLU A O 1
ATOM 2244 N N . VAL A 1 294 ? 7.703 -0.012 4.778 1.00 96.06 294 VAL A N 1
ATOM 2245 C CA . VAL A 1 294 ? 6.506 0.656 4.229 1.00 96.06 294 VAL A CA 1
ATOM 2246 C C . VAL A 1 294 ? 6.200 1.906 5.060 1.00 96.06 294 VAL A C 1
ATOM 2248 O O . VAL A 1 294 ? 5.796 2.940 4.529 1.00 96.06 294 VAL A O 1
ATOM 2251 N N . ILE A 1 295 ? 6.459 1.823 6.366 1.00 96.25 295 ILE A N 1
ATOM 2252 C CA . ILE A 1 295 ? 6.607 2.966 7.266 1.00 96.25 295 ILE A CA 1
ATOM 2253 C C . ILE A 1 295 ? 8.115 3.156 7.490 1.00 96.25 295 ILE A C 1
ATOM 2255 O O . ILE A 1 295 ? 8.750 2.224 7.986 1.00 96.25 295 ILE A O 1
ATOM 2259 N N . PRO A 1 296 ? 8.706 4.324 7.180 1.00 96.25 296 PRO A N 1
ATOM 2260 C CA . PRO A 1 296 ? 8.049 5.607 6.919 1.00 96.25 296 PRO A CA 1
ATOM 2261 C C . PRO A 1 296 ? 7.815 5.933 5.434 1.00 96.25 296 PRO A C 1
ATOM 2263 O O . PRO A 1 296 ? 7.381 7.045 5.137 1.00 96.25 296 PRO A O 1
ATOM 2266 N N . ASP A 1 297 ? 8.143 5.044 4.499 1.00 96.25 297 ASP A N 1
ATOM 2267 C CA . ASP A 1 297 ? 8.199 5.353 3.066 1.00 96.25 297 ASP A CA 1
ATOM 2268 C C . ASP A 1 297 ? 6.875 5.851 2.473 1.00 96.25 297 ASP A C 1
ATOM 2270 O O . ASP A 1 297 ? 6.828 6.932 1.882 1.00 96.25 297 ASP A O 1
ATOM 2274 N N . VAL A 1 298 ? 5.802 5.079 2.653 1.00 97.31 298 VAL A N 1
ATOM 2275 C CA . VAL A 1 298 ? 4.480 5.307 2.045 1.00 97.31 298 VAL A CA 1
ATOM 2276 C C . VAL A 1 298 ? 3.572 6.097 2.987 1.00 97.31 298 VAL A C 1
ATOM 2278 O O . VAL A 1 298 ? 2.875 7.021 2.570 1.00 97.31 298 VAL A O 1
ATOM 2281 N N . ILE A 1 299 ? 3.608 5.774 4.280 1.00 97.00 299 ILE A N 1
ATOM 2282 C CA . ILE A 1 299 ? 2.755 6.363 5.323 1.00 97.00 299 ILE A CA 1
ATOM 2283 C C . ILE A 1 299 ? 3.555 6.638 6.599 1.00 97.00 299 ILE A C 1
ATOM 2285 O O . ILE A 1 299 ? 4.576 6.006 6.863 1.00 97.00 299 ILE A O 1
ATOM 2289 N N . GLU A 1 300 ? 3.090 7.606 7.388 1.00 93.94 300 GLU A N 1
ATOM 2290 C CA . GLU A 1 300 ? 3.724 8.002 8.656 1.00 93.94 300 GLU A CA 1
ATOM 2291 C C . GLU A 1 300 ? 3.194 7.180 9.843 1.00 93.94 300 GLU A C 1
ATOM 2293 O O . GLU A 1 300 ? 3.958 6.776 10.719 1.00 93.94 300 GLU A O 1
ATOM 2298 N N . GLU A 1 301 ? 1.892 6.883 9.839 1.00 93.31 301 GLU A N 1
ATOM 2299 C CA . GLU A 1 301 ? 1.200 6.105 10.868 1.00 93.31 301 GLU A CA 1
ATOM 2300 C C . GLU A 1 301 ? 0.549 4.868 10.242 1.00 93.31 301 GLU A C 1
ATOM 2302 O O . GLU A 1 301 ? -0.106 4.963 9.204 1.00 93.31 301 GLU A O 1
ATOM 2307 N N . GLY A 1 302 ? 0.753 3.705 10.866 1.00 92.69 302 GLY A N 1
ATOM 2308 C CA . GLY A 1 302 ? 0.273 2.422 10.355 1.00 92.69 302 GLY A CA 1
ATOM 2309 C C . GLY A 1 302 ? -1.212 2.154 10.626 1.00 92.69 302 GLY A C 1
ATOM 2310 O O . GLY A 1 302 ? -1.813 2.786 11.499 1.00 92.69 302 GLY A O 1
ATOM 2311 N N . PRO A 1 303 ? -1.814 1.202 9.892 1.00 95.94 303 PRO A N 1
ATOM 2312 C CA . PRO A 1 303 ? -3.219 0.858 10.045 1.00 95.94 303 PRO A CA 1
ATOM 2313 C C . PRO A 1 303 ? -3.510 0.122 11.351 1.00 95.94 303 PRO A C 1
ATOM 2315 O O . PRO A 1 303 ? -2.640 -0.528 11.938 1.00 95.94 303 PRO A O 1
ATOM 2318 N N . LYS A 1 304 ? -4.763 0.186 11.805 1.00 91.62 304 LYS A N 1
ATOM 2319 C CA . LYS A 1 304 ? -5.200 -0.504 13.028 1.00 91.62 304 LYS A CA 1
ATOM 2320 C C . LYS A 1 304 ? -5.398 -1.998 12.793 1.00 91.62 304 LYS A C 1
ATOM 2322 O O . LYS A 1 304 ? -4.957 -2.788 13.624 1.00 91.62 304 LYS A O 1
ATOM 2327 N N . ASP A 1 305 ? -5.964 -2.354 11.641 1.00 96.06 305 ASP A N 1
ATOM 2328 C CA . ASP A 1 305 ? -6.355 -3.722 11.308 1.00 96.06 305 ASP A CA 1
ATOM 2329 C C . ASP A 1 305 ? -5.752 -4.215 9.983 1.00 96.06 305 ASP A C 1
ATOM 2331 O O . ASP A 1 305 ? -5.286 -3.440 9.143 1.00 96.06 305 ASP A O 1
ATOM 2335 N N . PHE A 1 306 ? -5.756 -5.534 9.789 1.00 97.62 306 PHE A N 1
ATOM 2336 C CA . PHE A 1 306 ? -5.387 -6.135 8.510 1.00 97.62 306 PHE A CA 1
ATOM 2337 C C . PHE A 1 306 ? -6.515 -5.960 7.493 1.00 97.62 306 PHE A C 1
ATOM 2339 O O . PHE A 1 306 ? -7.679 -6.233 7.785 1.00 97.62 306 PHE A O 1
ATOM 2346 N N . LEU A 1 307 ? -6.158 -5.562 6.273 1.00 98.31 307 LEU A N 1
ATOM 2347 C CA . LEU A 1 307 ? -7.051 -5.663 5.124 1.00 98.31 307 LEU A CA 1
ATOM 2348 C C . LEU A 1 307 ? -6.989 -7.094 4.579 1.00 98.31 307 LEU A C 1
ATOM 2350 O O . LEU A 1 307 ? -5.898 -7.609 4.321 1.00 98.31 307 LEU A O 1
ATOM 2354 N N . LYS A 1 308 ? -8.140 -7.751 4.403 1.00 98.38 308 LYS A N 1
ATOM 2355 C CA . LYS A 1 308 ? -8.175 -9.105 3.845 1.00 98.38 308 LYS A CA 1
ATOM 2356 C C . LYS A 1 308 ? -8.191 -9.022 2.323 1.00 98.38 308 LYS A C 1
ATOM 2358 O O . LYS A 1 308 ? -9.121 -8.472 1.737 1.00 98.38 308 LYS A O 1
ATOM 2363 N N . ILE A 1 309 ? -7.147 -9.566 1.705 1.00 98.56 309 ILE A N 1
ATOM 2364 C CA . ILE A 1 309 ? -6.899 -9.495 0.264 1.00 98.56 309 ILE A CA 1
ATOM 2365 C C . ILE A 1 309 ? -6.759 -10.916 -0.251 1.00 98.56 309 ILE A C 1
ATOM 2367 O O . ILE A 1 309 ? -5.878 -11.657 0.185 1.00 98.56 309 ILE A O 1
ATOM 2371 N N . THR A 1 310 ? -7.652 -11.315 -1.148 1.00 98.50 310 THR A N 1
ATOM 2372 C CA . THR A 1 310 ? -7.692 -12.676 -1.684 1.00 98.50 310 THR A CA 1
ATOM 2373 C C . THR A 1 310 ? -7.719 -12.628 -3.202 1.00 98.50 310 THR A C 1
ATOM 2375 O O . THR A 1 310 ? -8.655 -12.103 -3.799 1.00 98.50 310 THR A O 1
ATOM 2378 N N . TYR A 1 311 ? -6.678 -13.173 -3.812 1.00 98.38 311 TYR A N 1
ATOM 2379 C CA . TYR A 1 311 ? -6.568 -13.394 -5.245 1.00 98.38 311 TYR A CA 1
ATOM 2380 C C . TYR A 1 311 ? -7.225 -14.721 -5.645 1.00 98.38 311 TYR A C 1
ATOM 2382 O O . TYR A 1 311 ? -7.735 -15.476 -4.806 1.00 98.38 311 TYR A O 1
ATOM 2390 N N . ASP A 1 312 ? -7.210 -15.005 -6.945 1.00 95.31 312 ASP A N 1
ATOM 2391 C CA . ASP A 1 312 ? -7.707 -16.258 -7.502 1.00 95.31 312 ASP A CA 1
ATOM 2392 C C . ASP A 1 312 ? -7.078 -17.475 -6.800 1.00 95.31 312 ASP A C 1
ATOM 2394 O O . ASP A 1 312 ? -5.954 -17.435 -6.294 1.00 95.31 312 ASP A O 1
ATOM 2398 N N . ASN A 1 313 ? -7.827 -18.578 -6.751 1.00 92.62 313 ASN A N 1
ATOM 2399 C CA . ASN A 1 313 ? -7.428 -19.822 -6.079 1.00 92.62 313 ASN A CA 1
ATOM 2400 C C . ASN A 1 313 ? -7.171 -19.685 -4.563 1.00 92.62 313 ASN A C 1
ATOM 2402 O O . ASN A 1 313 ? -6.538 -20.551 -3.964 1.00 92.62 313 ASN A O 1
ATOM 2406 N N . GLY A 1 314 ? -7.677 -18.623 -3.925 1.00 94.44 314 GLY A N 1
ATOM 2407 C CA . GLY A 1 314 ? -7.586 -18.434 -2.474 1.00 94.44 314 GLY A CA 1
ATOM 2408 C C . GLY A 1 314 ? -6.227 -17.926 -1.989 1.00 94.44 314 GLY A C 1
ATOM 2409 O O . GLY A 1 314 ? -5.968 -17.945 -0.785 1.00 94.44 314 GLY A O 1
ATOM 2410 N N . ILE A 1 315 ? -5.369 -17.464 -2.903 1.00 97.31 315 ILE A N 1
ATOM 2411 C CA . ILE A 1 315 ? -4.062 -16.887 -2.579 1.00 97.31 315 ILE A CA 1
ATOM 2412 C C . ILE A 1 315 ? -4.271 -15.604 -1.771 1.00 97.31 315 ILE A C 1
ATOM 2414 O O . ILE A 1 315 ? -5.017 -14.717 -2.184 1.00 97.31 315 ILE A O 1
ATOM 2418 N N . GLN A 1 316 ? -3.613 -15.491 -0.618 1.00 97.38 316 GLN A N 1
ATOM 2419 C CA . GLN A 1 316 ? -3.726 -14.317 0.247 1.00 97.38 316 GLN A CA 1
ATOM 2420 C C . GLN A 1 316 ? -2.470 -13.458 0.170 1.00 97.38 316 GLN A C 1
ATOM 2422 O O . GLN A 1 316 ? -1.358 -13.962 0.309 1.00 97.38 316 GLN A O 1
ATOM 2427 N N . ALA A 1 317 ? -2.660 -12.151 0.000 1.00 96.44 317 ALA A N 1
ATOM 2428 C CA . ALA A 1 317 ? -1.604 -11.178 0.238 1.00 96.44 317 ALA A CA 1
ATOM 2429 C C . ALA A 1 317 ? -1.608 -10.823 1.726 1.00 96.44 317 ALA A C 1
ATOM 2431 O O . ALA A 1 317 ? -2.487 -10.092 2.185 1.00 96.44 317 ALA A O 1
ATOM 2432 N N . ASP A 1 318 ? -0.652 -11.379 2.472 1.00 95.62 318 ASP A N 1
ATOM 2433 C CA . ASP A 1 318 ? -0.550 -11.193 3.916 1.00 95.62 318 ASP A CA 1
ATOM 2434 C C . ASP A 1 318 ? 0.900 -10.968 4.362 1.00 95.62 318 ASP A C 1
ATOM 2436 O O . ASP A 1 318 ? 1.797 -11.730 4.002 1.00 95.62 318 ASP A O 1
ATOM 2440 N N . LYS A 1 319 ? 1.121 -9.933 5.182 1.00 94.44 319 LYS A N 1
ATOM 2441 C CA . LYS A 1 319 ? 2.375 -9.682 5.926 1.00 94.44 319 LYS A CA 1
ATOM 2442 C C . LYS A 1 319 ? 3.649 -9.651 5.067 1.00 94.44 319 LYS A C 1
ATOM 2444 O O . LYS A 1 319 ? 4.719 -10.026 5.542 1.00 94.44 319 LYS A O 1
ATOM 2449 N N . GLY A 1 320 ? 3.561 -9.187 3.824 1.00 94.69 320 GLY A N 1
ATOM 2450 C CA . GLY A 1 320 ? 4.726 -9.083 2.946 1.00 94.69 320 GLY A CA 1
ATOM 2451 C C . GLY A 1 320 ? 5.170 -10.409 2.327 1.00 94.69 320 GLY A C 1
ATOM 2452 O O . GLY A 1 320 ? 6.307 -10.485 1.862 1.00 94.69 320 GLY A O 1
ATOM 2453 N N . VAL A 1 321 ? 4.304 -11.434 2.311 1.00 96.88 321 VAL A N 1
ATOM 2454 C CA . VAL A 1 321 ? 4.549 -12.689 1.582 1.00 96.88 321 VAL A CA 1
ATOM 2455 C C . VAL A 1 321 ? 4.936 -12.407 0.129 1.00 96.88 321 VAL A C 1
ATOM 2457 O O . VAL A 1 321 ? 4.437 -11.458 -0.479 1.00 96.88 321 VAL A O 1
ATOM 2460 N N . GLU A 1 322 ? 5.835 -13.215 -0.425 1.00 98.19 322 GLU A N 1
ATOM 2461 C CA . GLU A 1 322 ? 6.187 -13.128 -1.838 1.00 98.19 322 GLU A CA 1
ATOM 2462 C C . GLU A 1 322 ? 5.093 -13.774 -2.697 1.00 98.19 322 GLU A C 1
ATOM 2464 O O . GLU A 1 322 ? 4.731 -14.932 -2.484 1.00 98.19 322 GLU A O 1
ATOM 2469 N N . LEU A 1 323 ? 4.567 -13.021 -3.662 1.00 98.38 323 LEU A N 1
ATOM 2470 C CA . LEU A 1 323 ? 3.638 -13.484 -4.688 1.00 98.38 323 LEU A CA 1
ATOM 2471 C C . LEU A 1 323 ? 4.225 -13.185 -6.066 1.00 98.38 323 LEU A C 1
ATOM 2473 O O . LEU A 1 323 ? 4.918 -12.190 -6.264 1.00 98.38 323 LEU A O 1
ATOM 2477 N N . THR A 1 324 ? 3.915 -14.028 -7.042 1.00 98.50 324 THR A N 1
ATOM 2478 C CA . THR A 1 324 ? 4.348 -13.814 -8.430 1.00 98.50 324 THR A CA 1
ATOM 2479 C C . THR A 1 324 ? 3.414 -12.838 -9.151 1.00 98.50 324 THR A C 1
ATOM 2481 O O . THR A 1 324 ? 2.203 -12.877 -8.900 1.00 98.50 324 THR A O 1
ATOM 2484 N N . PRO A 1 325 ? 3.916 -12.009 -10.086 1.00 98.62 325 PRO A N 1
ATOM 2485 C CA . PRO A 1 325 ? 3.077 -11.183 -10.955 1.00 98.62 325 PRO A CA 1
ATOM 2486 C C . PRO A 1 325 ? 1.942 -11.964 -11.632 1.00 98.62 325 PRO A C 1
ATOM 2488 O O . PRO A 1 325 ? 0.816 -11.476 -11.699 1.00 98.62 325 PRO A O 1
ATOM 2491 N N . THR A 1 326 ? 2.190 -13.213 -12.037 1.00 98.44 326 THR A N 1
ATOM 2492 C CA . THR A 1 326 ? 1.173 -14.112 -12.601 1.00 98.44 326 THR A CA 1
ATOM 2493 C C . THR A 1 326 ? 0.017 -14.396 -11.635 1.00 98.44 326 THR A C 1
ATOM 2495 O O . THR A 1 326 ? -1.141 -14.424 -12.058 1.00 98.44 326 THR A O 1
ATOM 2498 N N . GLN A 1 327 ? 0.293 -14.608 -10.342 1.00 98.31 327 GLN A N 1
ATOM 2499 C CA . GLN A 1 327 ? -0.743 -14.855 -9.325 1.00 98.31 327 GLN A CA 1
ATOM 2500 C C . GLN A 1 327 ? -1.586 -13.609 -9.039 1.00 98.31 327 GLN A C 1
ATOM 2502 O O . GLN A 1 327 ? -2.769 -13.725 -8.728 1.00 98.31 327 GLN A O 1
ATOM 2507 N N . VAL A 1 328 ? -0.983 -12.426 -9.167 1.00 98.38 328 VAL A N 1
ATOM 2508 C CA . VAL A 1 328 ? -1.610 -11.129 -8.873 1.00 98.38 328 VAL A CA 1
ATOM 2509 C C . VAL A 1 328 ? -1.979 -10.358 -10.141 1.00 98.38 328 VAL A C 1
ATOM 2511 O O . VAL A 1 328 ? -2.087 -9.139 -10.133 1.00 98.38 328 VAL A O 1
ATOM 2514 N N . LYS A 1 329 ? -2.166 -11.047 -11.270 1.00 97.81 329 LYS A N 1
ATOM 2515 C CA . LYS A 1 329 ? -2.521 -10.390 -12.536 1.00 97.81 329 LYS A CA 1
ATOM 2516 C C . LYS A 1 329 ? -3.946 -9.834 -12.554 1.00 97.81 329 LYS A C 1
ATOM 2518 O O . LYS A 1 329 ? -4.213 -8.838 -13.223 1.00 97.81 329 LYS A O 1
ATOM 2523 N N . ASN A 1 330 ? -4.852 -10.488 -11.828 1.00 97.75 330 ASN A N 1
ATOM 2524 C CA . ASN A 1 330 ? -6.268 -10.147 -11.756 1.00 97.75 330 ASN A CA 1
ATOM 2525 C C . ASN A 1 330 ? -6.572 -9.378 -10.470 1.00 97.75 330 ASN A C 1
ATOM 2527 O O . ASN A 1 330 ? -5.947 -9.606 -9.436 1.00 97.75 330 ASN A O 1
ATOM 2531 N N . GLN A 1 331 ? -7.575 -8.501 -10.530 1.00 98.19 331 GLN A N 1
ATOM 2532 C CA . GLN A 1 331 ? -8.022 -7.726 -9.377 1.00 98.19 331 GLN A CA 1
ATOM 2533 C C . GLN A 1 331 ? -8.438 -8.657 -8.217 1.00 98.19 331 GLN A C 1
ATOM 2535 O O . GLN A 1 331 ? -9.283 -9.531 -8.425 1.00 98.19 331 GLN A O 1
ATOM 2540 N N . PRO A 1 332 ? -7.912 -8.463 -6.992 1.00 98.38 332 PRO A N 1
ATOM 2541 C CA . PRO A 1 332 ? -8.264 -9.292 -5.846 1.00 98.38 332 PRO A CA 1
ATOM 2542 C C . PRO A 1 332 ? -9.649 -8.953 -5.281 1.00 98.38 332 PRO A C 1
ATOM 2544 O O . PRO A 1 332 ? -10.173 -7.845 -5.440 1.00 98.38 332 PRO A O 1
ATOM 2547 N N . LYS A 1 333 ? -10.206 -9.890 -4.511 1.00 98.25 333 LYS A N 1
ATOM 2548 C CA . LYS A 1 333 ? -11.295 -9.622 -3.570 1.00 98.25 333 LYS A CA 1
ATOM 2549 C C . LYS A 1 333 ? -10.731 -8.913 -2.337 1.00 98.25 333 LYS A C 1
ATOM 2551 O O . LYS A 1 333 ? -9.762 -9.385 -1.741 1.00 98.25 333 LYS A O 1
ATOM 2556 N N . ILE A 1 334 ? -11.366 -7.812 -1.944 1.00 98.19 334 ILE A N 1
ATOM 2557 C CA . ILE A 1 334 ? -11.009 -7.025 -0.759 1.00 98.19 334 ILE A CA 1
ATOM 2558 C C . ILE A 1 334 ? -12.155 -7.102 0.249 1.00 98.19 334 ILE A C 1
ATOM 2560 O O . ILE A 1 334 ? -13.307 -6.879 -0.115 1.00 98.19 334 ILE A O 1
ATOM 2564 N N . GLU A 1 335 ? -11.843 -7.415 1.505 1.00 97.56 335 GLU A N 1
ATOM 2565 C CA . GLU A 1 335 ? -12.827 -7.531 2.586 1.00 97.56 335 GLU A CA 1
ATOM 2566 C C . GLU A 1 335 ? -12.339 -6.787 3.842 1.00 97.56 335 GLU A C 1
ATOM 2568 O O . GLU A 1 335 ? -11.178 -6.906 4.247 1.00 97.56 335 GLU A O 1
ATOM 2573 N N . TRP A 1 336 ? -13.233 -6.016 4.467 1.00 97.50 336 TRP A N 1
ATOM 2574 C CA . TRP A 1 336 ? -12.999 -5.303 5.726 1.00 97.50 336 TRP A CA 1
ATOM 2575 C C . TRP A 1 336 ? -14.306 -5.126 6.501 1.00 97.50 336 TRP A C 1
ATOM 2577 O O . TRP A 1 336 ? -15.394 -5.331 5.969 1.00 97.50 336 TRP A O 1
ATOM 2587 N N . GLN A 1 337 ? -14.195 -4.727 7.767 1.00 95.69 337 GLN A N 1
ATOM 2588 C CA . GLN A 1 337 ? -15.345 -4.360 8.591 1.00 95.69 337 GLN A CA 1
ATOM 2589 C C . GLN A 1 337 ? -15.740 -2.909 8.293 1.00 95.69 337 GLN A C 1
ATOM 2591 O O . GLN A 1 337 ? -15.060 -1.975 8.721 1.00 95.69 337 GLN A O 1
ATOM 2596 N N . ALA A 1 338 ? -16.811 -2.722 7.523 1.00 95.75 338 ALA A N 1
ATOM 2597 C CA . ALA A 1 338 ? -17.300 -1.403 7.142 1.00 95.75 338 ALA A CA 1
ATOM 2598 C C . ALA A 1 338 ? -18.364 -0.865 8.110 1.00 95.75 338 ALA A C 1
ATOM 2600 O O . ALA A 1 338 ? -19.215 -1.592 8.617 1.00 95.75 338 ALA A O 1
ATOM 2601 N N . GLU A 1 339 ? -18.351 0.448 8.316 1.00 94.75 339 GLU A N 1
ATOM 2602 C CA . GLU A 1 339 ? -19.377 1.179 9.047 1.00 94.75 339 GLU A CA 1
ATOM 2603 C C . GLU A 1 339 ? -20.505 1.593 8.095 1.00 94.75 339 GLU A C 1
ATOM 2605 O O . GLU A 1 339 ? -20.271 2.094 6.989 1.00 94.75 339 GLU A O 1
ATOM 2610 N N . ALA A 1 340 ? -21.752 1.422 8.535 1.00 92.94 340 ALA A N 1
ATOM 2611 C CA . ALA A 1 340 ? -22.915 1.824 7.754 1.00 92.94 340 ALA A CA 1
ATOM 2612 C C . ALA A 1 340 ? -22.898 3.337 7.460 1.00 92.94 340 ALA A C 1
ATOM 2614 O O . ALA A 1 340 ? -22.553 4.151 8.315 1.00 92.94 340 ALA A O 1
ATOM 2615 N N . GLY A 1 341 ? -23.274 3.719 6.235 1.00 93.94 341 GLY A N 1
ATOM 2616 C CA . GLY A 1 341 ? -23.341 5.125 5.811 1.00 93.94 341 GLY A CA 1
ATOM 2617 C C . GLY A 1 341 ? -21.984 5.817 5.623 1.00 93.94 341 GLY A C 1
ATOM 2618 O O . GLY A 1 341 ? -21.950 7.027 5.406 1.00 93.94 341 GLY A O 1
ATOM 2619 N N . THR A 1 342 ? -20.877 5.075 5.691 1.00 97.75 342 THR A N 1
ATOM 2620 C CA . THR A 1 342 ? -19.518 5.602 5.526 1.00 97.75 342 THR A CA 1
ATOM 2621 C C . THR A 1 342 ? -18.982 5.329 4.121 1.00 97.75 342 THR A C 1
ATOM 2623 O O . THR A 1 342 ? -19.303 4.307 3.512 1.00 97.75 342 THR A O 1
ATOM 2626 N N . TYR A 1 343 ? -18.145 6.242 3.620 1.00 98.50 343 TYR A N 1
ATOM 2627 C CA . TYR A 1 343 ? -17.399 6.063 2.377 1.00 98.50 343 TYR A CA 1
ATOM 2628 C C . TYR A 1 343 ? -15.934 5.735 2.654 1.00 98.50 343 TYR A C 1
ATOM 2630 O O . TYR A 1 343 ? -15.356 6.246 3.615 1.00 98.50 343 TYR A O 1
ATOM 2638 N N . TYR A 1 344 ? -15.325 4.934 1.788 1.00 98.75 344 TYR A N 1
ATOM 2639 C CA . TYR A 1 344 ? -13.928 4.528 1.903 1.00 98.75 344 TYR A CA 1
ATOM 2640 C C . TYR A 1 344 ? -13.142 4.808 0.625 1.00 98.75 344 TYR A C 1
ATOM 2642 O O . TYR A 1 344 ? -13.702 4.854 -0.472 1.00 98.75 344 TYR A O 1
ATOM 2650 N N . THR A 1 345 ? -11.832 4.973 0.789 1.00 98.81 345 THR A N 1
ATOM 2651 C CA . THR A 1 345 ? -10.865 5.055 -0.308 1.00 98.81 345 THR A CA 1
ATOM 2652 C C . THR A 1 345 ? -9.860 3.919 -0.188 1.00 98.81 345 THR A C 1
ATOM 2654 O O . THR A 1 345 ? -9.272 3.732 0.878 1.00 98.81 345 THR A O 1
ATOM 2657 N N . LEU A 1 346 ? -9.653 3.179 -1.272 1.00 98.88 346 LEU A N 1
ATOM 2658 C CA . LEU A 1 346 ? -8.657 2.120 -1.394 1.00 98.88 346 LEU A CA 1
ATOM 2659 C C . LEU A 1 346 ? -7.515 2.591 -2.298 1.00 98.88 346 LE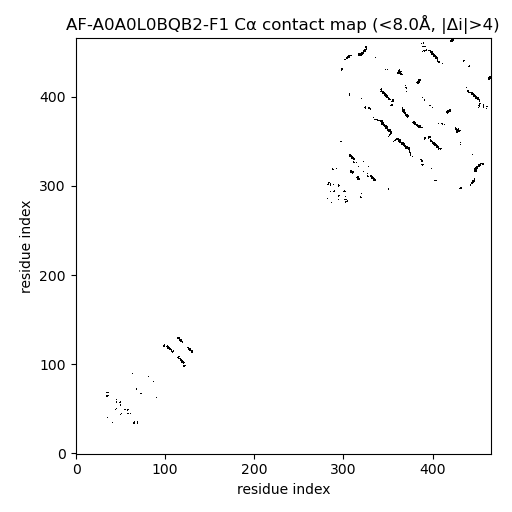U A C 1
ATOM 2661 O O . LEU A 1 346 ? -7.760 3.070 -3.404 1.00 98.88 346 LEU A O 1
ATOM 2665 N N . ILE A 1 347 ? -6.280 2.408 -1.835 1.00 98.81 347 ILE A N 1
ATOM 2666 C CA . ILE A 1 347 ? -5.051 2.697 -2.581 1.00 98.81 347 ILE A CA 1
ATOM 2667 C C . ILE A 1 347 ? -4.207 1.426 -2.627 1.00 98.81 347 ILE A C 1
ATOM 2669 O O . ILE A 1 347 ? -3.982 0.814 -1.586 1.00 98.81 347 ILE A O 1
ATOM 2673 N N . MET A 1 348 ? -3.713 1.057 -3.807 1.00 98.75 348 MET A N 1
ATOM 2674 C CA . MET A 1 348 ? -2.639 0.081 -3.997 1.00 98.75 348 MET A CA 1
ATOM 2675 C C . MET A 1 348 ? -1.449 0.784 -4.648 1.00 98.75 348 MET A C 1
ATOM 2677 O O . MET A 1 348 ? -1.601 1.380 -5.715 1.00 98.75 348 MET A O 1
ATOM 2681 N N . THR A 1 349 ? -0.274 0.718 -4.027 1.00 98.69 349 THR A N 1
ATOM 2682 C CA . THR A 1 349 ? 0.898 1.505 -4.440 1.00 98.69 349 THR A CA 1
ATOM 2683 C C . THR A 1 349 ? 2.205 0.720 -4.319 1.00 98.69 349 THR A C 1
ATOM 2685 O O . THR A 1 349 ? 2.338 -0.122 -3.426 1.00 98.69 349 THR A O 1
ATOM 2688 N N . ASP A 1 350 ? 3.149 1.002 -5.217 1.00 98.62 350 ASP A N 1
ATOM 2689 C CA . ASP A 1 350 ? 4.512 0.465 -5.246 1.00 98.62 350 ASP A CA 1
ATOM 2690 C C . ASP A 1 350 ? 5.533 1.599 -4.987 1.00 98.62 350 ASP A C 1
ATOM 2692 O O . ASP A 1 350 ? 5.746 2.459 -5.851 1.00 98.62 350 ASP A O 1
ATOM 2696 N N . PRO A 1 351 ? 6.178 1.646 -3.805 1.00 98.38 351 PRO A N 1
ATOM 2697 C CA . PRO A 1 351 ? 7.200 2.635 -3.479 1.00 98.38 351 PRO A CA 1
ATOM 2698 C C . PRO A 1 351 ? 8.570 2.336 -4.095 1.00 98.38 351 PRO A C 1
ATOM 2700 O O . PRO A 1 351 ? 9.473 3.164 -3.964 1.00 98.38 351 PRO A O 1
ATOM 2703 N N . ASP A 1 352 ? 8.736 1.175 -4.723 1.00 98.44 352 ASP A N 1
ATOM 2704 C CA . ASP A 1 352 ? 10.019 0.653 -5.170 1.00 98.44 352 ASP A CA 1
ATOM 2705 C C . ASP A 1 352 ? 10.215 0.816 -6.682 1.00 98.44 352 ASP A C 1
ATOM 2707 O O . ASP A 1 352 ? 11.236 0.411 -7.206 1.00 98.44 352 ASP A O 1
ATOM 2711 N N . ALA A 1 353 ? 9.295 1.435 -7.422 1.00 96.56 353 ALA A N 1
ATOM 2712 C CA . ALA A 1 353 ? 9.442 1.595 -8.869 1.00 96.56 353 ALA A CA 1
ATOM 2713 C C . ALA A 1 353 ? 10.565 2.599 -9.265 1.00 96.56 353 ALA A C 1
ATOM 2715 O O . ALA A 1 353 ? 10.587 3.732 -8.763 1.00 96.56 353 ALA A O 1
ATOM 2716 N N . PRO A 1 354 ? 11.479 2.262 -10.209 1.00 96.19 354 PRO A N 1
ATOM 2717 C CA . PRO A 1 354 ? 11.604 1.000 -10.948 1.00 96.19 354 PRO A CA 1
ATOM 2718 C C . PRO A 1 354 ? 12.435 -0.080 -10.230 1.00 96.19 354 PRO A C 1
ATOM 2720 O O . PRO A 1 354 ? 12.401 -1.226 -10.658 1.00 96.19 354 PRO A O 1
ATOM 2723 N N . SER A 1 355 ? 13.200 0.268 -9.192 1.00 97.62 355 SER A N 1
ATOM 2724 C CA . SER A 1 355 ? 13.798 -0.689 -8.250 1.00 97.62 355 SER A CA 1
ATOM 2725 C C . SER A 1 355 ? 13.900 -0.072 -6.854 1.00 97.62 355 SER A C 1
ATOM 2727 O O . SER A 1 355 ? 14.109 1.138 -6.729 1.00 97.62 355 SER A O 1
ATOM 2729 N N . ARG A 1 356 ? 13.825 -0.885 -5.792 1.00 94.75 356 ARG A N 1
ATOM 2730 C CA . ARG A 1 356 ? 13.949 -0.392 -4.405 1.00 94.75 356 ARG A CA 1
ATOM 2731 C C . ARG A 1 356 ? 15.273 0.335 -4.150 1.00 94.75 356 ARG A C 1
ATOM 2733 O O . ARG A 1 356 ? 15.331 1.254 -3.337 1.00 94.75 356 ARG A O 1
ATOM 2740 N N . LYS A 1 357 ? 16.335 -0.067 -4.855 1.00 96.06 357 LYS A N 1
ATOM 2741 C CA . LYS A 1 357 ? 17.667 0.547 -4.774 1.00 96.06 357 LYS A CA 1
ATOM 2742 C C . LYS A 1 357 ? 17.694 1.950 -5.388 1.00 96.06 357 LYS A C 1
ATOM 2744 O O . LYS A 1 357 ? 18.345 2.837 -4.845 1.00 96.06 357 LYS A O 1
ATOM 2749 N N . GLU A 1 358 ? 16.991 2.151 -6.501 1.00 96.00 358 GLU A N 1
ATOM 2750 C CA . GLU A 1 358 ? 16.952 3.416 -7.245 1.00 96.00 358 GLU A CA 1
ATOM 2751 C C . GLU A 1 358 ? 15.509 3.779 -7.648 1.00 96.00 358 GLU A C 1
ATOM 2753 O O . GLU A 1 358 ? 15.171 3.730 -8.832 1.00 96.00 358 GLU A O 1
ATOM 2758 N N . PRO A 1 359 ? 14.636 4.152 -6.689 1.00 96.25 359 PRO A N 1
ATOM 2759 C CA . PRO A 1 359 ? 13.193 4.272 -6.906 1.00 96.25 359 PRO A CA 1
ATOM 2760 C C . PRO A 1 359 ? 12.807 5.638 -7.513 1.00 96.25 359 PRO A C 1
ATOM 2762 O O . PRO A 1 359 ? 12.163 6.478 -6.884 1.00 96.25 359 PRO A O 1
ATOM 2765 N N . THR A 1 360 ? 13.255 5.903 -8.742 1.00 96.56 360 THR A N 1
ATOM 2766 C CA . THR A 1 360 ? 13.157 7.215 -9.420 1.00 96.56 360 THR A CA 1
ATOM 2767 C C . THR A 1 360 ? 11.743 7.635 -9.832 1.00 96.56 360 THR A C 1
ATOM 2769 O O . THR A 1 360 ? 11.499 8.829 -10.037 1.00 96.56 360 THR A O 1
ATOM 2772 N N . ILE A 1 361 ? 10.809 6.687 -9.941 1.00 95.88 361 ILE A N 1
ATOM 2773 C CA . ILE A 1 361 ? 9.407 6.943 -10.305 1.00 95.88 361 ILE A CA 1
ATOM 2774 C C . ILE A 1 361 ? 8.433 6.602 -9.175 1.00 95.88 361 ILE A C 1
ATOM 2776 O O . ILE A 1 361 ? 7.229 6.507 -9.415 1.00 95.88 361 ILE A O 1
ATOM 2780 N N . ARG A 1 362 ? 8.939 6.460 -7.943 1.00 97.19 362 ARG A N 1
ATOM 2781 C CA . ARG A 1 362 ? 8.105 6.188 -6.774 1.00 97.19 362 ARG A CA 1
ATOM 2782 C C . ARG A 1 362 ? 7.119 7.324 -6.481 1.00 97.19 362 ARG A C 1
ATOM 2784 O O . ARG A 1 362 ? 7.457 8.494 -6.629 1.00 97.19 362 ARG A O 1
ATOM 2791 N N . GLU A 1 363 ? 5.944 7.031 -5.957 1.00 98.44 363 GLU A N 1
ATOM 2792 C CA . GLU A 1 363 ? 5.310 5.713 -5.954 1.00 98.44 363 GLU A CA 1
ATOM 2793 C C . GLU A 1 363 ? 4.648 5.465 -7.321 1.00 98.44 363 GLU A C 1
ATOM 2795 O O . GLU A 1 363 ? 4.214 6.414 -7.978 1.00 98.44 363 GLU A O 1
ATOM 2800 N N . TRP A 1 364 ? 4.543 4.208 -7.749 1.00 98.44 364 TRP A N 1
ATOM 2801 C CA . TRP A 1 364 ? 3.701 3.840 -8.886 1.00 98.44 364 TRP A CA 1
ATOM 2802 C C . TRP A 1 364 ? 2.395 3.249 -8.362 1.00 98.44 364 TRP A C 1
ATOM 2804 O O . TRP A 1 364 ? 2.398 2.212 -7.699 1.00 98.44 364 TRP A O 1
ATOM 2814 N N . HIS A 1 365 ? 1.267 3.918 -8.597 1.00 98.25 365 HIS A N 1
ATOM 2815 C CA . HIS A 1 365 ? -0.008 3.464 -8.039 1.00 98.25 365 HIS A CA 1
ATOM 2816 C C . HIS A 1 365 ? -0.736 2.490 -8.979 1.00 98.25 365 HIS A C 1
ATOM 2818 O O . HIS A 1 365 ? -1.061 2.780 -10.134 1.00 98.25 365 HIS A O 1
ATOM 2824 N N . HIS A 1 366 ? -1.020 1.308 -8.446 1.00 98.62 366 HIS A N 1
ATOM 2825 C CA . HIS A 1 366 ? -1.592 0.176 -9.166 1.00 98.62 366 HIS A CA 1
ATOM 2826 C C . HIS A 1 366 ? -3.114 0.197 -9.198 1.00 98.62 366 HIS A C 1
ATOM 2828 O O . HIS A 1 366 ? -3.716 -0.263 -10.166 1.00 98.62 366 HIS A O 1
ATOM 2834 N N . TRP A 1 367 ? -3.745 0.745 -8.162 1.00 98.81 367 TRP A N 1
ATOM 2835 C CA . TRP A 1 367 ? -5.196 0.792 -8.059 1.00 98.81 367 TRP A CA 1
ATOM 2836 C C . TRP A 1 367 ? -5.623 1.924 -7.133 1.00 98.81 367 TRP A C 1
ATOM 2838 O O . TRP A 1 367 ? -5.037 2.105 -6.065 1.00 98.81 367 TRP A O 1
ATOM 2848 N N . LEU A 1 368 ? -6.637 2.683 -7.539 1.00 98.81 368 LEU A N 1
ATOM 2849 C CA . LEU A 1 368 ? -7.172 3.781 -6.747 1.00 98.81 368 LEU A CA 1
ATOM 2850 C C . LEU A 1 368 ? -8.689 3.827 -6.905 1.00 98.81 368 LEU A C 1
ATOM 2852 O O . LEU A 1 368 ? -9.200 4.057 -8.001 1.00 98.81 368 LEU A O 1
ATOM 2856 N N . VAL A 1 369 ? -9.406 3.606 -5.805 1.00 98.88 369 VAL A N 1
ATOM 2857 C CA . VAL A 1 369 ? -10.872 3.608 -5.784 1.00 98.88 369 VAL A CA 1
ATOM 2858 C C . VAL A 1 369 ? -11.346 4.481 -4.638 1.00 98.88 369 VAL A C 1
ATOM 2860 O O . VAL A 1 369 ? -11.084 4.183 -3.476 1.00 98.88 369 VAL A O 1
ATOM 2863 N N . GLY A 1 370 ? -12.038 5.565 -4.962 1.00 98.56 370 GLY A N 1
ATOM 2864 C CA . GLY A 1 370 ? -12.661 6.457 -3.996 1.00 98.56 370 GLY A CA 1
ATOM 2865 C C . GLY A 1 370 ? -14.145 6.161 -3.808 1.00 98.56 370 GLY A C 1
ATOM 2866 O O . GLY A 1 370 ? -14.732 5.343 -4.510 1.00 98.56 370 GLY A O 1
ATOM 2867 N N . ASN A 1 371 ? -14.780 6.856 -2.868 1.00 98.62 371 ASN A N 1
ATOM 2868 C CA . ASN A 1 371 ? -16.230 6.867 -2.680 1.00 98.62 371 ASN A CA 1
ATOM 2869 C C . ASN A 1 371 ? -16.879 5.475 -2.571 1.00 98.62 371 ASN A C 1
ATOM 2871 O O . ASN A 1 371 ? -18.031 5.307 -2.967 1.00 98.62 371 ASN A O 1
ATOM 2875 N N . ILE A 1 372 ? -16.184 4.488 -1.998 1.00 98.69 372 ILE A N 1
ATOM 2876 C CA . ILE A 1 372 ? -16.713 3.132 -1.801 1.00 98.69 372 ILE A CA 1
ATOM 2877 C C . ILE A 1 372 ? -17.765 3.165 -0.683 1.00 98.69 372 ILE A C 1
ATOM 2879 O O . ILE A 1 372 ? -17.394 3.449 0.457 1.00 98.69 372 ILE A O 1
ATOM 2883 N N . PRO A 1 373 ? -19.057 2.897 -0.948 1.00 98.06 373 PRO A N 1
ATOM 2884 C CA . PRO A 1 373 ? -20.078 2.926 0.093 1.00 98.06 373 PRO A CA 1
ATOM 2885 C C . PRO A 1 373 ? -20.046 1.633 0.918 1.00 98.06 373 PRO A C 1
ATOM 2887 O O . PRO A 1 373 ? -20.326 0.550 0.398 1.00 98.06 373 PRO A O 1
ATOM 2890 N N . GLY A 1 374 ? -19.752 1.745 2.215 1.00 97.12 374 GLY A N 1
ATOM 2891 C CA . GLY A 1 374 ? -19.617 0.582 3.092 1.00 97.12 374 GLY A CA 1
ATOM 2892 C C . GLY A 1 374 ? -18.482 -0.333 2.628 1.00 97.12 374 GLY A C 1
ATOM 2893 O O . GLY A 1 374 ? -17.364 0.123 2.429 1.00 97.12 374 GLY A O 1
ATOM 2894 N N . ASP A 1 375 ? -18.773 -1.615 2.439 1.00 96.31 375 ASP A N 1
ATOM 2895 C CA . ASP A 1 375 ? -17.865 -2.637 1.903 1.00 96.31 375 ASP A CA 1
ATOM 2896 C C . ASP A 1 375 ? -18.091 -2.917 0.404 1.00 96.31 375 ASP A C 1
ATOM 2898 O O . ASP A 1 375 ? -17.478 -3.811 -0.184 1.00 96.31 375 ASP A O 1
ATOM 2902 N N . ASN A 1 376 ? -18.971 -2.153 -0.253 1.00 96.88 376 ASN A N 1
ATOM 2903 C CA . ASN A 1 376 ? -19.363 -2.420 -1.629 1.00 96.88 376 ASN A CA 1
ATOM 2904 C C . ASN A 1 376 ? -18.397 -1.779 -2.632 1.00 96.88 376 ASN A C 1
ATOM 2906 O O . ASN A 1 376 ? -18.705 -0.769 -3.270 1.00 96.88 376 ASN A O 1
ATOM 2910 N N . LEU A 1 377 ? -17.237 -2.413 -2.799 1.00 96.81 377 LEU A N 1
ATOM 2911 C CA . LEU A 1 377 ? -16.168 -1.976 -3.702 1.00 96.81 377 LEU A CA 1
ATOM 2912 C C . LEU A 1 377 ? -16.643 -1.733 -5.144 1.00 96.81 377 LEU A C 1
ATOM 2914 O O . LEU A 1 377 ? -16.178 -0.800 -5.789 1.00 96.81 377 LEU A O 1
ATOM 2918 N N . SER A 1 378 ? -17.615 -2.515 -5.630 1.00 96.50 378 SER A N 1
ATOM 2919 C CA . SER A 1 378 ? -18.161 -2.384 -6.993 1.00 96.50 378 SER A CA 1
ATOM 2920 C C . SER A 1 378 ? -18.931 -1.082 -7.244 1.00 96.50 378 SER A C 1
ATOM 2922 O O . SER A 1 378 ? -19.124 -0.697 -8.393 1.00 96.50 378 SER A O 1
ATOM 2924 N N . LYS A 1 379 ? -19.371 -0.403 -6.177 1.00 97.62 379 LYS A N 1
ATOM 2925 C CA . LYS A 1 379 ? -20.041 0.903 -6.241 1.00 97.62 379 LYS A CA 1
ATOM 2926 C C . LYS A 1 379 ? -19.088 2.077 -5.997 1.00 97.62 379 LYS A C 1
ATOM 2928 O O . LYS A 1 379 ? -19.552 3.215 -5.949 1.00 97.62 379 LYS A O 1
ATOM 2933 N N . GLY A 1 380 ? -17.799 1.807 -5.793 1.00 98.12 380 GLY A N 1
ATOM 2934 C CA . GLY A 1 380 ? -16.776 2.837 -5.677 1.00 98.12 380 GLY A CA 1
ATOM 2935 C C . GLY A 1 380 ? -16.499 3.530 -7.009 1.00 98.12 380 GLY A C 1
ATOM 2936 O O . GLY A 1 380 ? -16.739 2.991 -8.088 1.00 98.12 380 GLY A O 1
ATOM 2937 N N . GLU A 1 381 ? -15.970 4.740 -6.922 1.00 98.38 381 GLU A N 1
ATOM 2938 C CA . GLU A 1 381 ? -15.472 5.507 -8.052 1.00 98.38 381 GLU A CA 1
ATOM 2939 C C . GLU A 1 381 ? -14.035 5.080 -8.361 1.00 98.38 381 GLU A C 1
ATOM 2941 O O . GLU A 1 381 ? -13.111 5.349 -7.591 1.00 98.38 381 GLU A O 1
ATOM 2946 N N . VAL A 1 382 ? -13.841 4.380 -9.478 1.00 98.56 382 VAL A N 1
ATOM 2947 C CA . VAL A 1 382 ? -12.519 3.898 -9.896 1.00 98.56 382 VAL A CA 1
ATOM 2948 C C . VAL A 1 382 ? -11.751 5.044 -10.547 1.00 98.56 382 VAL A C 1
ATOM 2950 O O . VAL A 1 382 ? -12.014 5.379 -11.696 1.00 98.56 382 VAL A O 1
ATOM 2953 N N . LEU A 1 383 ? -10.803 5.634 -9.817 1.00 98.50 383 LEU A N 1
ATOM 2954 C CA . LEU A 1 383 ? -9.929 6.700 -10.319 1.00 98.50 383 LEU A CA 1
ATOM 2955 C C . LEU A 1 383 ? -8.776 6.118 -11.134 1.00 98.50 383 LEU A C 1
ATOM 2957 O O . LEU A 1 383 ? -8.436 6.629 -12.187 1.00 98.50 383 LEU A O 1
ATOM 2961 N N . SER A 1 384 ? -8.212 4.998 -10.702 1.00 98.62 384 SER A N 1
ATOM 2962 C CA . SER A 1 384 ? -7.214 4.276 -11.489 1.00 98.62 384 SER A CA 1
ATOM 2963 C C . SER A 1 384 ? -7.570 2.811 -11.453 1.00 98.62 384 SER A C 1
ATOM 2965 O O . SER A 1 384 ? -7.594 2.233 -10.371 1.00 98.62 384 SER A O 1
ATOM 2967 N N . GLU A 1 385 ? -7.857 2.213 -12.609 1.00 98.69 385 GLU A N 1
ATOM 2968 C CA . GLU A 1 385 ? -8.171 0.789 -12.732 1.00 98.69 385 GLU A CA 1
ATOM 2969 C C . GLU A 1 385 ? -7.008 -0.077 -12.244 1.00 98.69 385 GLU A C 1
ATOM 2971 O O . GLU A 1 385 ? -5.846 0.341 -12.283 1.00 98.69 385 GLU A O 1
ATOM 2976 N N . TYR A 1 386 ? -7.333 -1.289 -11.796 1.00 98.69 386 TYR A N 1
ATOM 2977 C CA . TYR A 1 386 ? -6.358 -2.236 -11.278 1.00 98.69 386 TYR A CA 1
ATOM 2978 C C . TYR A 1 386 ? -5.348 -2.650 -12.355 1.00 98.69 386 TYR A C 1
ATOM 2980 O O . TYR A 1 386 ? -5.722 -3.082 -13.449 1.00 98.69 386 TYR A O 1
ATOM 2988 N N . VAL A 1 387 ? -4.069 -2.580 -12.000 1.00 98.50 387 VAL A N 1
ATOM 2989 C CA . VAL A 1 387 ? -2.954 -3.156 -12.750 1.00 98.50 387 VAL A CA 1
ATOM 2990 C C . VAL A 1 387 ? -2.166 -4.048 -11.794 1.00 98.50 387 VAL A C 1
ATOM 2992 O O . VAL A 1 387 ? -1.794 -3.599 -10.712 1.00 98.50 387 VAL A O 1
ATOM 2995 N N . GLY A 1 388 ? -1.908 -5.299 -12.184 1.00 98.00 388 GLY A N 1
ATOM 2996 C CA . GLY A 1 388 ? -1.122 -6.241 -11.380 1.00 98.00 388 GLY A CA 1
ATOM 2997 C C . GLY A 1 388 ? 0.331 -5.799 -11.168 1.00 98.00 388 GLY A C 1
ATOM 2998 O O . GLY A 1 388 ? 0.765 -4.759 -11.668 1.00 98.00 388 GLY A O 1
ATOM 2999 N N . SER A 1 389 ? 1.097 -6.593 -10.423 1.00 98.44 389 SER A N 1
ATOM 3000 C CA . SER A 1 389 ? 2.526 -6.332 -10.213 1.00 98.44 389 SER A CA 1
ATOM 3001 C C . SER A 1 389 ? 3.300 -6.387 -11.529 1.00 98.44 389 SER A C 1
ATOM 3003 O O . SER A 1 389 ? 3.105 -7.296 -12.328 1.00 98.44 389 SER A O 1
ATOM 3005 N N . GLY A 1 390 ? 4.197 -5.425 -11.736 1.00 97.44 390 GLY A N 1
ATOM 3006 C CA . GLY A 1 390 ? 5.050 -5.347 -12.923 1.00 97.44 390 GLY A CA 1
ATOM 3007 C C . GLY A 1 390 ? 6.486 -4.939 -12.603 1.00 97.44 390 GLY A C 1
ATOM 3008 O O . GLY A 1 390 ? 6.953 -3.967 -13.192 1.00 97.44 390 GLY A O 1
ATOM 3009 N N . PRO A 1 391 ? 7.170 -5.595 -11.647 1.00 97.81 391 PRO A N 1
ATOM 3010 C CA . PRO A 1 391 ? 8.548 -5.250 -11.318 1.00 97.81 391 PRO A CA 1
ATOM 3011 C C . PRO A 1 391 ? 9.466 -5.582 -12.512 1.00 97.81 391 PRO A C 1
ATOM 3013 O O . PRO A 1 391 ? 9.356 -6.678 -13.077 1.00 97.81 391 PRO A O 1
ATOM 3016 N N . PRO A 1 392 ? 10.366 -4.672 -12.928 1.00 97.38 392 PRO A N 1
ATOM 3017 C CA . PRO A 1 392 ? 11.313 -4.947 -14.001 1.00 97.38 392 PRO A CA 1
ATOM 3018 C C . PRO A 1 392 ? 12.208 -6.155 -13.712 1.00 97.38 392 PRO A C 1
ATOM 3020 O O . PRO A 1 392 ? 12.478 -6.514 -12.567 1.00 97.38 392 PRO A O 1
ATOM 3023 N N . LYS A 1 393 ? 12.726 -6.773 -14.775 1.00 97.00 393 LYS A N 1
ATOM 3024 C CA . LYS A 1 393 ? 13.719 -7.836 -14.626 1.00 97.00 393 LYS A CA 1
ATOM 3025 C C . LYS A 1 393 ? 14.944 -7.303 -13.877 1.00 97.00 393 LYS A C 1
ATOM 3027 O O . LYS A 1 393 ? 15.384 -6.184 -14.129 1.00 97.00 393 LYS A O 1
ATOM 3032 N N . ASP A 1 394 ? 15.464 -8.111 -12.957 1.00 96.31 394 ASP A N 1
ATOM 3033 C CA . ASP A 1 394 ? 16.646 -7.811 -12.141 1.00 96.31 394 ASP A CA 1
ATOM 3034 C C . ASP A 1 394 ? 16.502 -6.589 -11.195 1.00 96.31 394 ASP A C 1
ATOM 3036 O O . ASP A 1 394 ? 17.495 -6.136 -10.626 1.00 96.31 394 ASP A O 1
ATOM 3040 N N . SER A 1 395 ? 15.282 -6.072 -10.958 1.00 97.12 395 SER A N 1
ATOM 3041 C CA . SER A 1 395 ? 15.031 -4.985 -9.987 1.00 97.12 395 SER A CA 1
ATOM 3042 C C . SER A 1 395 ? 14.883 -5.461 -8.533 1.00 97.12 395 SER A C 1
ATOM 3044 O O . SER A 1 395 ? 14.917 -4.645 -7.607 1.00 97.12 395 SER A O 1
ATOM 3046 N N . GLY A 1 396 ? 14.753 -6.777 -8.333 1.00 97.44 396 GLY A N 1
ATOM 3047 C CA . GLY A 1 396 ? 14.509 -7.413 -7.039 1.00 97.44 396 GLY A CA 1
ATOM 3048 C C . GLY A 1 396 ? 13.039 -7.370 -6.611 1.00 97.44 396 GLY A C 1
ATOM 3049 O O . GLY A 1 396 ? 12.135 -7.214 -7.431 1.00 97.44 396 GLY A O 1
ATOM 3050 N N . LEU A 1 397 ? 12.799 -7.536 -5.309 1.00 98.19 397 LEU A N 1
ATOM 3051 C CA . LEU A 1 397 ? 11.458 -7.504 -4.723 1.00 98.19 397 LEU A CA 1
ATOM 3052 C C . LEU A 1 397 ? 10.949 -6.066 -4.563 1.00 98.19 397 LEU A C 1
ATOM 3054 O O . LEU A 1 397 ? 11.617 -5.220 -3.966 1.00 98.19 397 LEU A O 1
ATOM 3058 N N . HIS A 1 398 ? 9.731 -5.831 -5.044 1.00 98.56 398 HIS A N 1
ATOM 3059 C CA . HIS A 1 398 ? 8.956 -4.606 -4.864 1.00 98.56 398 HIS A CA 1
ATOM 3060 C C . HIS A 1 398 ? 7.829 -4.828 -3.858 1.00 98.56 398 HIS A C 1
ATOM 3062 O O . HIS A 1 398 ? 7.246 -5.912 -3.804 1.00 98.56 398 HIS A O 1
ATOM 3068 N N . ARG A 1 399 ? 7.495 -3.799 -3.077 1.00 98.56 399 ARG A N 1
ATOM 3069 C CA . ARG A 1 399 ? 6.467 -3.837 -2.028 1.00 98.56 399 ARG A CA 1
ATOM 3070 C C . ARG A 1 399 ? 5.135 -3.298 -2.544 1.00 98.56 399 ARG A C 1
ATOM 3072 O O . ARG A 1 399 ? 4.940 -2.095 -2.657 1.00 98.56 399 ARG A O 1
ATOM 3079 N N . TYR A 1 400 ? 4.157 -4.170 -2.738 1.00 98.75 400 TYR A N 1
ATOM 3080 C CA . TYR A 1 400 ? 2.815 -3.778 -3.163 1.00 98.75 400 TYR A CA 1
ATOM 3081 C C . TYR A 1 400 ? 1.923 -3.567 -1.945 1.00 98.75 400 TYR A C 1
ATOM 3083 O O . TYR A 1 400 ? 1.485 -4.524 -1.303 1.00 98.75 400 TYR A O 1
ATOM 3091 N N . THR A 1 401 ? 1.673 -2.302 -1.609 1.00 98.62 401 THR A N 1
ATOM 3092 C CA . THR A 1 401 ? 0.985 -1.916 -0.371 1.00 98.62 401 THR A CA 1
ATOM 3093 C C . THR A 1 401 ? -0.454 -1.511 -0.648 1.00 98.62 401 THR A C 1
ATOM 3095 O O . THR A 1 401 ? -0.692 -0.586 -1.420 1.00 98.62 401 THR A O 1
ATOM 3098 N N . PHE A 1 402 ? -1.405 -2.154 0.032 1.00 98.81 402 PHE A N 1
ATOM 3099 C CA . PHE A 1 402 ? -2.809 -1.756 0.058 1.00 98.81 402 PHE A CA 1
ATOM 3100 C C . PHE A 1 402 ? -3.141 -0.999 1.335 1.00 98.81 402 PHE A C 1
ATOM 3102 O O . PHE A 1 402 ? -2.860 -1.459 2.446 1.00 98.81 402 PHE A O 1
ATOM 3109 N N . LEU A 1 403 ? -3.811 0.134 1.170 1.00 98.75 403 LEU A N 1
ATOM 3110 C CA . LEU A 1 403 ? -4.224 1.014 2.250 1.00 98.75 403 LEU A CA 1
ATOM 3111 C C . LEU A 1 403 ? -5.689 1.385 2.066 1.00 98.75 403 LEU A C 1
ATOM 3113 O O . LEU A 1 403 ? -6.095 1.846 0.999 1.00 98.75 403 LEU A O 1
ATOM 3117 N N . LEU A 1 404 ? -6.472 1.192 3.121 1.00 98.75 404 LEU A N 1
ATOM 3118 C CA . LEU A 1 404 ? -7.877 1.555 3.168 1.00 98.75 404 LEU A CA 1
ATOM 3119 C C . LEU A 1 404 ? -8.069 2.718 4.140 1.00 98.75 404 LEU A C 1
ATOM 3121 O O . LEU A 1 404 ? -7.674 2.644 5.307 1.00 98.75 404 LEU A O 1
ATOM 3125 N N . PHE A 1 405 ? -8.724 3.771 3.671 1.00 98.62 405 PHE A N 1
ATOM 3126 C CA . PHE A 1 405 ? -9.009 4.973 4.442 1.00 98.62 405 PHE A CA 1
ATOM 3127 C C . PHE A 1 405 ? -10.507 5.171 4.595 1.00 98.62 405 PHE A C 1
ATOM 3129 O O . PHE A 1 405 ? -11.271 4.981 3.650 1.00 98.62 405 PHE A O 1
ATOM 3136 N N . LYS A 1 406 ? -10.919 5.614 5.781 1.00 98.25 406 LYS A N 1
ATOM 3137 C CA . LYS A 1 406 ? -12.268 6.124 6.012 1.00 98.25 406 LYS A CA 1
ATOM 3138 C C . LYS A 1 406 ? -12.340 7.561 5.509 1.00 98.25 406 LYS A C 1
ATOM 3140 O O . LYS A 1 406 ? -11.560 8.401 5.946 1.00 98.25 406 LYS A O 1
ATOM 3145 N N . GLN A 1 407 ? -13.283 7.860 4.624 1.00 98.38 407 GLN A N 1
ATOM 3146 C CA . GLN A 1 407 ? -13.494 9.227 4.166 1.00 98.38 407 GLN A CA 1
ATOM 3147 C C . GLN A 1 407 ? -14.313 10.021 5.196 1.00 98.38 407 GLN A C 1
ATOM 3149 O O . GLN A 1 407 ? -15.243 9.476 5.797 1.00 98.38 407 GLN A O 1
ATOM 3154 N N . PRO A 1 408 ? -14.046 11.329 5.365 1.00 96.88 408 PRO A N 1
ATOM 3155 C CA . PRO A 1 408 ? -14.854 12.184 6.237 1.00 96.88 408 PRO A CA 1
ATOM 3156 C C . PRO A 1 408 ? -16.281 12.394 5.701 1.00 96.88 408 PRO A C 1
ATOM 3158 O O . PRO A 1 408 ? -17.204 12.670 6.462 1.00 96.88 408 PRO A O 1
ATOM 3161 N N . LYS A 1 409 ? -16.451 12.296 4.379 1.00 96.31 409 LYS A N 1
ATOM 3162 C CA . LYS A 1 409 ? -17.711 12.399 3.634 1.00 96.31 409 LYS A CA 1
ATOM 3163 C C . LYS A 1 409 ? -17.517 11.801 2.238 1.00 96.31 409 LYS A C 1
ATOM 3165 O O . LYS A 1 409 ? -16.413 11.371 1.902 1.00 96.31 409 LYS A O 1
ATOM 3170 N N . LYS A 1 410 ? -18.557 11.808 1.403 1.00 97.62 410 LYS A N 1
ATOM 3171 C CA . LYS A 1 410 ? -18.364 11.606 -0.038 1.00 97.62 410 LYS A CA 1
ATOM 3172 C C . LYS A 1 410 ? -17.470 12.730 -0.580 1.00 97.62 410 LYS A C 1
ATOM 3174 O O . LYS A 1 410 ? -17.695 13.898 -0.252 1.00 97.62 410 LYS A O 1
ATOM 3179 N N . LEU A 1 411 ? -16.432 12.362 -1.317 1.00 98.06 411 LEU A N 1
ATOM 3180 C CA . LEU A 1 411 ? -15.419 13.271 -1.842 1.00 98.06 411 LEU A CA 1
ATOM 3181 C C . LEU A 1 411 ? -15.653 13.508 -3.332 1.00 98.06 411 LEU A C 1
ATOM 3183 O O . LEU A 1 411 ? -16.245 12.672 -4.004 1.00 98.06 411 LEU A O 1
ATOM 3187 N N . GLU A 1 412 ? -15.166 14.633 -3.832 1.00 97.88 412 GLU A N 1
ATOM 3188 C CA . GLU A 1 412 ? -15.058 14.900 -5.265 1.00 97.88 412 GLU A CA 1
ATOM 3189 C C . GLU A 1 412 ? -13.571 14.818 -5.601 1.00 97.88 412 GLU A C 1
ATOM 3191 O O . GLU A 1 412 ? -12.778 15.555 -5.008 1.00 97.88 412 GLU A O 1
ATOM 3196 N N . PHE A 1 413 ? -13.192 13.893 -6.478 1.00 97.88 413 PHE A N 1
ATOM 3197 C CA . PHE A 1 413 ? -11.802 13.695 -6.874 1.00 97.88 413 PHE A CA 1
ATOM 3198 C C . PHE A 1 413 ? -11.522 14.455 -8.172 1.00 97.88 413 PHE A C 1
ATOM 3200 O O . PHE A 1 413 ? -12.261 14.331 -9.143 1.00 97.88 413 PHE A O 1
ATOM 3207 N N . ASP A 1 414 ? -10.442 15.231 -8.205 1.00 95.94 414 ASP A N 1
ATOM 3208 C CA . ASP A 1 414 ? -9.930 15.910 -9.407 1.00 95.94 414 ASP A CA 1
ATOM 3209 C C . ASP A 1 414 ? -8.822 15.102 -10.103 1.00 95.94 414 ASP A C 1
ATOM 3211 O O . ASP A 1 414 ? -8.165 15.596 -11.024 1.00 95.94 414 ASP A O 1
ATOM 3215 N N . GLU A 1 415 ? -8.617 13.852 -9.678 1.00 96.06 415 GLU A N 1
ATOM 3216 C CA . GLU A 1 415 ? -7.620 12.983 -10.287 1.00 96.06 415 GLU A CA 1
ATOM 3217 C C . GLU A 1 415 ? -8.095 12.467 -11.638 1.00 96.06 415 GLU A C 1
ATOM 3219 O O . GLU A 1 415 ? -9.284 12.274 -11.885 1.00 96.06 415 GLU A O 1
ATOM 3224 N N . LYS A 1 416 ? -7.139 12.226 -12.533 1.00 94.69 416 LYS A N 1
ATOM 3225 C CA . LYS A 1 416 ? -7.448 11.673 -13.847 1.00 94.69 416 LYS A CA 1
ATOM 3226 C C . LYS A 1 416 ? -7.884 10.223 -13.711 1.00 94.69 416 LYS A C 1
ATOM 3228 O O . LYS A 1 416 ? -7.196 9.444 -13.059 1.00 94.69 416 LYS A O 1
ATOM 3233 N N . HIS A 1 417 ? -8.944 9.861 -14.427 1.00 97.31 417 HIS A N 1
ATOM 3234 C CA . HIS A 1 417 ? -9.348 8.470 -14.579 1.00 97.31 417 HIS A CA 1
ATOM 3235 C C . HIS A 1 417 ? -8.353 7.721 -15.472 1.00 97.31 417 HIS A C 1
ATOM 3237 O O . HIS A 1 417 ? -8.212 8.043 -16.654 1.00 97.31 417 HIS A O 1
ATOM 3243 N N . LEU A 1 418 ? -7.641 6.747 -14.905 1.00 97.75 418 LEU A N 1
ATOM 3244 C CA . LEU A 1 418 ? -6.637 5.941 -15.600 1.00 97.75 418 LEU A CA 1
ATOM 3245 C C . LEU A 1 418 ? -7.155 4.525 -15.838 1.00 97.75 418 LEU A C 1
ATOM 3247 O O . LEU A 1 418 ? -7.524 3.817 -14.903 1.00 97.75 418 LEU A O 1
ATOM 3251 N N . THR A 1 419 ? -7.122 4.078 -17.089 1.00 97.62 419 THR A N 1
ATOM 3252 C CA . THR A 1 419 ? -7.470 2.694 -17.440 1.00 97.62 419 THR A CA 1
ATOM 3253 C C . THR A 1 419 ? -6.311 1.733 -17.160 1.00 97.62 419 THR A C 1
ATOM 3255 O O . THR A 1 419 ? -5.165 2.138 -16.926 1.00 97.62 419 THR A O 1
ATOM 3258 N N . LYS A 1 420 ? -6.583 0.426 -17.197 1.00 96.75 420 LYS A N 1
ATOM 3259 C CA . LYS A 1 420 ? -5.580 -0.633 -17.004 1.00 96.75 420 LYS A CA 1
ATOM 3260 C C . LYS A 1 420 ? -4.563 -0.750 -18.146 1.00 96.75 420 LYS A C 1
ATOM 3262 O O . LYS A 1 420 ? -3.610 -1.513 -18.027 1.00 96.75 420 LYS A O 1
ATOM 3267 N N . THR A 1 421 ? -4.760 -0.029 -19.251 1.00 96.50 421 THR A N 1
ATOM 3268 C CA . THR A 1 421 ? -3.854 -0.001 -20.414 1.00 96.50 421 THR A CA 1
ATOM 3269 C C . THR A 1 421 ? -2.982 1.254 -20.459 1.00 96.50 421 THR A C 1
ATOM 3271 O O . THR A 1 421 ? -2.308 1.502 -21.452 1.00 96.50 421 THR A O 1
ATOM 3274 N N . GLN A 1 422 ? -3.015 2.090 -19.417 1.00 94.69 422 GLN A N 1
ATOM 3275 C CA . GLN A 1 422 ? -2.269 3.346 -19.362 1.00 94.69 422 GLN A CA 1
ATOM 3276 C C . GLN A 1 422 ? -1.224 3.305 -18.248 1.00 94.69 422 GLN A C 1
ATOM 3278 O O . GLN A 1 422 ? -1.576 3.266 -17.067 1.00 94.69 422 GLN A O 1
ATOM 3283 N N . ALA A 1 423 ? 0.057 3.358 -18.628 1.00 94.69 423 ALA A N 1
ATOM 3284 C CA . ALA A 1 423 ? 1.157 3.560 -17.684 1.00 94.69 423 ALA A CA 1
ATOM 3285 C C . ALA A 1 423 ? 1.310 5.026 -17.256 1.00 94.69 423 ALA A C 1
ATOM 3287 O O . ALA A 1 423 ? 1.579 5.294 -16.089 1.00 94.69 423 ALA A O 1
ATOM 3288 N N . ALA A 1 424 ? 1.140 5.965 -18.192 1.00 96.06 424 ALA A N 1
ATOM 3289 C CA . ALA A 1 424 ? 1.379 7.384 -17.947 1.00 96.06 424 ALA A CA 1
ATOM 3290 C C . ALA A 1 424 ? 0.398 7.965 -16.917 1.00 96.06 424 ALA A C 1
ATOM 3292 O O . ALA A 1 424 ? -0.816 7.773 -17.017 1.00 96.06 424 ALA A O 1
ATOM 3293 N N . GLY A 1 425 ? 0.931 8.731 -15.967 1.00 95.12 425 GLY A N 1
ATOM 3294 C CA . GLY A 1 425 ? 0.179 9.309 -14.856 1.00 95.12 425 GLY A CA 1
ATOM 3295 C C . GLY A 1 425 ? 0.105 8.411 -13.622 1.00 95.12 425 GLY A C 1
ATOM 3296 O O . GLY A 1 425 ? -0.440 8.851 -12.611 1.00 95.12 425 GLY A O 1
ATOM 3297 N N . ARG A 1 426 ? 0.654 7.189 -13.677 1.00 97.56 426 ARG A N 1
ATOM 3298 C CA . ARG A 1 426 ? 0.736 6.298 -12.511 1.00 97.56 426 ARG A CA 1
ATOM 3299 C C . ARG A 1 426 ? 1.998 6.504 -11.690 1.00 97.56 426 ARG A C 1
ATOM 3301 O O . ARG A 1 426 ? 1.968 6.294 -10.478 1.00 97.56 426 ARG A O 1
ATOM 3308 N N . GLU A 1 427 ? 3.064 6.948 -12.346 1.00 97.25 427 GLU A N 1
ATOM 3309 C CA . GLU A 1 427 ? 4.347 7.311 -11.764 1.00 97.25 427 GLU A CA 1
ATOM 3310 C C . GLU A 1 427 ? 4.277 8.536 -10.849 1.00 97.25 427 GLU A C 1
ATOM 3312 O O . GLU A 1 427 ? 3.440 9.423 -11.022 1.00 97.25 427 GLU A O 1
ATOM 3317 N N . LYS A 1 428 ? 5.233 8.630 -9.916 1.00 97.44 428 LYS A N 1
ATOM 3318 C CA . LYS A 1 428 ? 5.399 9.782 -9.013 1.00 97.44 428 LYS A CA 1
ATOM 3319 C C . LYS A 1 428 ? 4.150 10.103 -8.190 1.00 97.44 428 LYS A C 1
ATOM 3321 O O . LYS A 1 428 ? 3.969 11.237 -7.736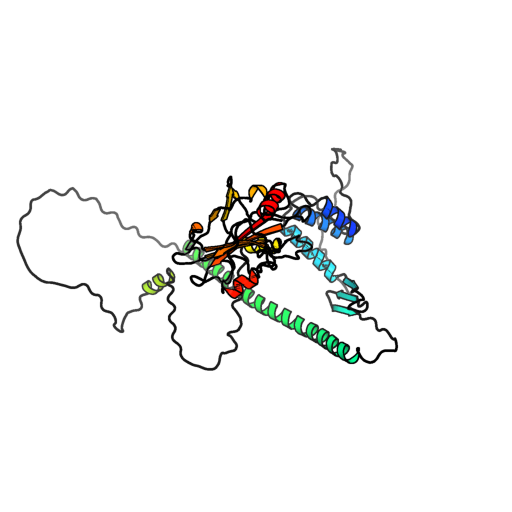 1.00 97.44 428 LYS A O 1
ATOM 3326 N N . PHE A 1 429 ? 3.299 9.106 -7.970 1.00 98.31 429 PHE A N 1
ATOM 3327 C CA . PHE A 1 429 ? 2.214 9.208 -7.017 1.00 98.31 429 PHE A CA 1
ATOM 3328 C C . PHE A 1 429 ? 2.788 9.367 -5.607 1.00 98.31 429 PHE A C 1
ATOM 3330 O O . PHE A 1 429 ? 3.875 8.883 -5.292 1.00 98.31 429 PHE A O 1
ATOM 3337 N N . SER A 1 430 ? 2.064 10.071 -4.744 1.00 98.25 430 SER A N 1
ATOM 3338 C CA . SER A 1 430 ? 2.434 10.193 -3.340 1.00 98.25 430 SER A CA 1
ATOM 3339 C C . SER A 1 430 ? 1.210 9.950 -2.486 1.00 98.25 430 SER A C 1
ATOM 3341 O O . SER A 1 430 ? 0.331 10.813 -2.378 1.00 98.25 430 SER A O 1
ATOM 3343 N N . THR A 1 431 ? 1.195 8.796 -1.822 1.00 98.50 431 THR A N 1
ATOM 3344 C CA . THR A 1 431 ? 0.126 8.429 -0.895 1.00 98.50 431 THR A CA 1
ATOM 3345 C C . THR A 1 431 ? -0.019 9.489 0.198 1.00 98.50 431 THR A C 1
ATOM 3347 O O . THR A 1 431 ? -1.126 9.924 0.509 1.00 98.50 431 THR A O 1
ATOM 3350 N N . LYS A 1 432 ? 1.099 10.015 0.716 1.00 98.06 432 LYS A N 1
ATOM 3351 C CA . LYS A 1 432 ? 1.103 11.090 1.724 1.00 98.06 432 LYS A CA 1
ATOM 3352 C C . LYS A 1 432 ? 0.424 12.368 1.236 1.00 98.06 432 LYS A C 1
ATOM 3354 O O . LYS A 1 432 ? -0.342 12.974 1.986 1.00 98.06 432 LYS A O 1
ATOM 3359 N N . ASN A 1 433 ? 0.699 12.796 0.004 1.00 98.25 433 ASN A N 1
ATOM 3360 C CA . ASN A 1 433 ? 0.076 13.999 -0.547 1.00 98.25 433 ASN A CA 1
ATOM 3361 C C . ASN A 1 433 ? -1.414 13.779 -0.807 1.00 98.25 433 ASN A C 1
ATOM 3363 O O . ASN A 1 433 ? -2.208 14.666 -0.508 1.00 98.25 433 ASN A O 1
ATOM 3367 N N . PHE A 1 434 ? -1.798 12.593 -1.283 1.00 98.44 434 PHE A N 1
ATOM 3368 C CA . PHE A 1 434 ? -3.197 12.231 -1.494 1.00 98.44 434 PHE A CA 1
ATOM 3369 C C . PHE A 1 434 ? -3.992 12.230 -0.175 1.00 98.44 434 PHE A C 1
ATOM 3371 O O . PHE A 1 434 ? -5.046 12.860 -0.084 1.00 98.44 434 PHE A O 1
ATOM 3378 N N . ILE A 1 435 ? -3.440 11.635 0.890 1.00 98.06 435 ILE A N 1
ATOM 3379 C CA . ILE A 1 435 ? -4.025 11.669 2.243 1.00 98.06 435 ILE A CA 1
ATOM 3380 C C . ILE A 1 435 ? -4.249 13.110 2.711 1.00 98.06 435 ILE A C 1
ATOM 3382 O O . ILE A 1 435 ? -5.326 13.431 3.219 1.00 98.06 435 ILE A O 1
ATOM 3386 N N . LYS A 1 436 ? -3.244 13.980 2.537 1.00 97.81 436 LYS A N 1
ATOM 3387 C CA . LYS A 1 436 ? -3.312 15.394 2.937 1.00 97.81 436 LYS A CA 1
ATOM 3388 C C . LYS A 1 436 ? -4.339 16.170 2.113 1.00 97.81 436 LYS A C 1
ATOM 3390 O O . LYS A 1 436 ? -5.117 16.922 2.691 1.00 97.81 436 LYS A O 1
ATOM 3395 N N . LYS A 1 437 ? -4.370 15.964 0.792 1.00 98.25 437 LYS A N 1
ATOM 3396 C CA . LYS A 1 437 ? -5.282 16.637 -0.147 1.00 98.25 437 LYS A CA 1
ATOM 3397 C C . LYS A 1 437 ? -6.750 16.391 0.203 1.00 98.25 437 LYS A C 1
ATOM 3399 O O . LYS A 1 437 ? -7.535 17.333 0.219 1.00 98.25 437 LYS A O 1
ATOM 3404 N N . TYR A 1 438 ? -7.096 15.151 0.547 1.00 98.19 438 TYR A N 1
ATOM 3405 C CA . TYR A 1 438 ? -8.480 14.744 0.817 1.00 98.19 438 TYR A CA 1
ATOM 3406 C C . TYR A 1 438 ? -8.833 14.592 2.298 1.00 98.19 438 TYR A C 1
ATOM 3408 O O . TYR A 1 438 ? -9.951 14.192 2.626 1.00 98.19 438 TYR A O 1
ATOM 3416 N N . ASN A 1 439 ? -7.905 14.926 3.200 1.00 97.38 439 ASN A N 1
ATOM 3417 C CA . ASN A 1 439 ? -8.076 14.800 4.646 1.00 97.38 439 ASN A CA 1
ATOM 3418 C C . ASN A 1 439 ? -8.539 13.391 5.074 1.00 97.38 439 ASN A C 1
ATOM 3420 O O . ASN A 1 439 ? -9.507 13.232 5.820 1.00 97.38 439 ASN A O 1
ATOM 3424 N N . LEU A 1 440 ? -7.853 12.361 4.569 1.00 97.12 440 LEU A N 1
ATOM 3425 C CA . LEU A 1 440 ? -8.199 10.955 4.821 1.00 97.12 440 LEU A CA 1
ATOM 3426 C C . LEU A 1 440 ? -7.760 10.453 6.206 1.00 97.12 440 LEU A C 1
ATOM 3428 O O . LEU A 1 440 ? -8.244 9.426 6.675 1.00 97.12 440 LEU A O 1
ATOM 3432 N N . GLY A 1 441 ? -6.846 11.168 6.867 1.00 95.88 441 GLY A N 1
ATOM 3433 C CA . GLY A 1 441 ? -6.293 10.767 8.159 1.00 95.88 441 GLY A CA 1
ATOM 3434 C C . GLY A 1 441 ? -5.417 9.511 8.075 1.00 95.88 441 GLY A C 1
ATOM 3435 O O . GLY A 1 441 ? -4.659 9.326 7.125 1.00 95.88 441 GLY A O 1
ATOM 3436 N N . VAL A 1 442 ? -5.496 8.666 9.103 1.00 96.19 442 VAL A N 1
ATOM 3437 C CA . VAL A 1 442 ? -4.711 7.425 9.230 1.00 96.19 442 VAL A CA 1
ATOM 3438 C C . VAL A 1 442 ? -5.459 6.277 8.540 1.00 96.19 442 VAL A C 1
ATOM 3440 O O . VAL A 1 442 ? -6.687 6.209 8.667 1.00 96.19 442 VAL A O 1
ATOM 3443 N N . PRO A 1 443 ? -4.770 5.357 7.835 1.00 97.75 443 PRO A N 1
ATOM 3444 C CA . PRO A 1 443 ? -5.434 4.190 7.265 1.00 97.75 443 PRO A CA 1
ATOM 3445 C C . PRO A 1 443 ? -6.099 3.361 8.371 1.00 97.75 443 PRO A C 1
ATOM 3447 O O . PRO A 1 443 ? -5.532 3.145 9.441 1.00 97.75 443 PRO A O 1
ATOM 3450 N N . ILE A 1 444 ? -7.317 2.882 8.132 1.00 97.62 444 ILE A N 1
ATOM 3451 C CA . ILE A 1 444 ? -8.029 2.040 9.107 1.00 97.62 444 ILE A CA 1
ATOM 3452 C C . ILE A 1 444 ? -7.577 0.586 9.007 1.00 97.62 444 ILE A C 1
ATOM 3454 O O . ILE A 1 444 ? -7.446 -0.094 10.022 1.00 97.62 444 ILE A O 1
ATOM 3458 N N . ALA A 1 445 ? -7.279 0.146 7.786 1.00 98.31 445 ALA A N 1
ATOM 3459 C CA . ALA A 1 445 ? -6.827 -1.192 7.480 1.00 98.31 445 ALA A CA 1
ATOM 3460 C C . ALA A 1 445 ? -5.780 -1.145 6.369 1.00 98.31 445 ALA A C 1
ATOM 3462 O O . ALA A 1 445 ? -5.782 -0.245 5.526 1.00 98.31 445 ALA A O 1
ATOM 3463 N N . GLY A 1 446 ? -4.884 -2.121 6.358 1.00 98.31 446 GLY A N 1
ATOM 3464 C CA . GLY A 1 446 ? -3.924 -2.278 5.278 1.00 98.31 446 GLY A CA 1
ATOM 3465 C C . GLY A 1 446 ? -3.321 -3.668 5.259 1.00 98.31 446 GLY A C 1
ATOM 3466 O O . GLY A 1 446 ? -3.430 -4.425 6.222 1.00 98.31 446 GLY A O 1
ATOM 3467 N N . ASN A 1 447 ? -2.711 -4.016 4.138 1.00 98.44 447 ASN A N 1
ATOM 3468 C CA . ASN A 1 447 ? -1.886 -5.208 4.003 1.00 98.44 447 ASN A CA 1
ATOM 3469 C C . ASN A 1 447 ? -0.933 -5.007 2.828 1.00 98.44 447 ASN A C 1
ATOM 3471 O O . ASN A 1 447 ? -1.037 -4.022 2.098 1.00 98.44 447 ASN A O 1
ATOM 3475 N N . PHE A 1 448 ? 0.016 -5.909 2.652 1.00 98.12 448 PHE A N 1
ATOM 3476 C CA . PHE A 1 448 ? 0.974 -5.808 1.567 1.00 98.12 448 PHE A CA 1
ATOM 3477 C C . PHE A 1 448 ? 1.585 -7.168 1.255 1.00 98.12 448 PHE A C 1
ATOM 3479 O O . PHE A 1 448 ? 1.560 -8.085 2.078 1.00 98.12 448 PHE A O 1
ATOM 3486 N N . TYR A 1 449 ? 2.133 -7.279 0.056 1.00 98.69 449 TYR A N 1
ATOM 3487 C CA . TYR A 1 449 ? 2.906 -8.425 -0.408 1.00 98.69 449 TYR A CA 1
ATOM 3488 C C . TYR A 1 449 ? 4.146 -7.917 -1.145 1.00 98.69 449 TYR A C 1
ATOM 3490 O O . TYR A 1 449 ? 4.267 -6.719 -1.420 1.00 98.69 449 TYR A O 1
ATOM 3498 N N . GLN A 1 450 ? 5.076 -8.814 -1.443 1.00 98.69 450 GLN A N 1
ATOM 3499 C CA . GLN A 1 450 ? 6.233 -8.510 -2.276 1.00 98.69 450 GLN A CA 1
ATOM 3500 C C . GLN A 1 450 ? 6.144 -9.286 -3.586 1.00 98.69 450 GLN A C 1
ATOM 3502 O O . GLN A 1 450 ? 5.644 -10.405 -3.594 1.00 98.69 450 GLN A O 1
ATOM 3507 N N . ALA A 1 451 ? 6.609 -8.711 -4.687 1.00 98.50 451 ALA A N 1
ATOM 3508 C CA . ALA A 1 451 ? 6.756 -9.447 -5.939 1.00 98.50 451 ALA A CA 1
ATOM 3509 C C . ALA A 1 451 ? 8.029 -9.024 -6.661 1.00 98.50 451 ALA A C 1
ATOM 3511 O O . ALA A 1 451 ? 8.451 -7.871 -6.576 1.00 98.50 451 ALA A O 1
ATOM 3512 N N . GLN A 1 452 ? 8.616 -9.969 -7.379 1.00 98.31 452 GLN A N 1
ATOM 3513 C CA . GLN A 1 452 ? 9.728 -9.761 -8.297 1.00 98.31 452 GLN A CA 1
ATOM 3514 C C . GLN A 1 452 ? 9.336 -10.276 -9.682 1.00 98.31 452 GLN A C 1
ATOM 3516 O O . GLN A 1 452 ? 8.246 -10.818 -9.864 1.00 98.31 452 GLN A O 1
ATOM 3521 N N . TYR A 1 453 ? 10.202 -10.050 -10.663 1.00 98.44 453 TYR A N 1
ATOM 3522 C CA . TYR A 1 453 ? 9.928 -10.361 -12.059 1.00 98.44 453 TYR A CA 1
ATOM 3523 C C . TYR A 1 453 ? 9.513 -11.824 -12.286 1.00 98.44 453 TYR A C 1
ATOM 3525 O O . TYR A 1 453 ? 10.138 -12.748 -11.767 1.00 98.44 453 TYR A O 1
ATOM 3533 N N . ASP A 1 454 ? 8.511 -12.013 -13.143 1.00 98.19 454 ASP A N 1
ATOM 3534 C CA . ASP A 1 454 ? 8.232 -13.260 -13.852 1.00 98.19 454 ASP A CA 1
ATOM 3535 C C . ASP A 1 454 ? 7.889 -12.954 -15.326 1.00 98.19 454 ASP A C 1
ATOM 3537 O O . ASP A 1 454 ? 7.826 -11.791 -15.745 1.00 98.19 454 ASP A O 1
ATOM 3541 N N . ASP A 1 455 ? 7.646 -13.991 -16.128 1.00 97.62 455 ASP A N 1
ATOM 3542 C CA . ASP A 1 455 ? 7.418 -13.835 -17.568 1.00 97.62 455 ASP A CA 1
ATOM 3543 C C . ASP A 1 455 ? 6.121 -13.072 -17.918 1.00 97.62 455 ASP A C 1
ATOM 3545 O O . ASP A 1 455 ? 6.039 -12.470 -18.994 1.00 97.62 455 ASP A O 1
ATOM 3549 N N . TYR A 1 456 ? 5.127 -13.020 -17.017 1.00 97.88 456 TYR A N 1
ATOM 3550 C CA . TYR A 1 456 ? 3.877 -12.280 -17.244 1.00 97.88 456 TYR A CA 1
ATOM 3551 C C . TYR A 1 456 ? 4.107 -10.765 -17.308 1.00 97.88 456 TYR A C 1
ATOM 3553 O O . TYR A 1 456 ? 3.377 -10.055 -18.004 1.00 97.88 456 TYR A O 1
ATOM 3561 N N . VAL A 1 457 ? 5.161 -10.248 -16.667 1.00 97.81 457 VAL A N 1
ATOM 3562 C CA . VAL A 1 457 ? 5.497 -8.814 -16.700 1.00 97.81 457 VAL A CA 1
ATOM 3563 C C . VAL A 1 457 ? 5.655 -8.298 -18.138 1.00 97.81 457 VAL A C 1
ATOM 3565 O O . VAL A 1 457 ? 5.270 -7.169 -18.440 1.00 97.81 457 VAL A O 1
ATOM 3568 N N . LEU A 1 458 ? 6.140 -9.132 -19.065 1.00 97.19 458 LEU A N 1
ATOM 3569 C CA . LEU A 1 458 ? 6.251 -8.759 -20.480 1.00 97.19 458 LEU A CA 1
ATOM 3570 C C . LEU A 1 458 ? 4.884 -8.583 -21.156 1.00 97.19 458 LEU A C 1
ATOM 3572 O O . LEU A 1 458 ? 4.730 -7.730 -22.031 1.00 97.19 458 LEU A O 1
ATOM 3576 N N . GLU A 1 459 ? 3.889 -9.385 -20.780 1.00 97.19 459 GLU A N 1
ATOM 3577 C CA . GLU A 1 459 ? 2.512 -9.225 -21.258 1.00 97.19 459 GLU A CA 1
ATOM 3578 C C . GLU A 1 459 ? 1.875 -7.966 -20.668 1.00 97.19 459 GLU A C 1
ATOM 3580 O O . GLU A 1 459 ? 1.208 -7.213 -21.380 1.00 97.19 459 GLU A O 1
ATOM 3585 N N . LEU A 1 460 ? 2.152 -7.693 -19.391 1.00 97.38 460 LEU A N 1
ATOM 3586 C CA . LEU A 1 460 ? 1.693 -6.489 -18.712 1.00 97.38 460 LEU A CA 1
ATOM 3587 C C . LEU A 1 460 ? 2.246 -5.214 -19.361 1.00 97.38 460 LEU A C 1
ATOM 3589 O O . LEU A 1 460 ? 1.500 -4.263 -19.580 1.00 97.38 460 LEU A O 1
ATOM 3593 N N . TYR A 1 461 ? 3.529 -5.189 -19.728 1.00 97.19 461 TYR A N 1
ATOM 3594 C CA . TYR A 1 461 ? 4.126 -4.043 -20.421 1.00 97.19 461 TYR A CA 1
ATOM 3595 C C . TYR A 1 461 ? 3.481 -3.797 -21.784 1.00 97.19 461 TYR A C 1
ATOM 3597 O O . TYR A 1 461 ? 3.118 -2.662 -22.087 1.00 97.19 461 TYR A O 1
ATOM 3605 N N . LYS A 1 462 ? 3.196 -4.859 -22.549 1.00 96.69 462 LYS A N 1
ATOM 3606 C CA . LYS A 1 462 ? 2.428 -4.743 -23.800 1.00 96.69 462 LYS A CA 1
ATOM 3607 C C . LYS A 1 462 ? 1.030 -4.170 -23.562 1.00 96.69 462 LYS A C 1
ATOM 3609 O O . LYS A 1 462 ? 0.595 -3.320 -24.334 1.00 96.69 462 LYS A O 1
ATOM 3614 N N . GLN A 1 463 ? 0.338 -4.601 -22.502 1.00 95.19 463 GLN A N 1
ATOM 3615 C CA . GLN A 1 463 ? -0.971 -4.049 -22.124 1.00 95.19 463 GLN A CA 1
ATOM 3616 C C . GLN A 1 463 ? -0.888 -2.546 -21.820 1.00 95.19 463 GLN A C 1
ATOM 3618 O O . GLN A 1 463 ? -1.812 -1.806 -22.150 1.00 95.19 463 GLN A O 1
ATOM 3623 N N . LEU A 1 464 ? 0.202 -2.106 -21.192 1.00 94.50 464 LEU A N 1
ATOM 3624 C CA . LEU A 1 464 ? 0.434 -0.719 -20.788 1.00 94.50 464 LEU A CA 1
ATOM 3625 C C . LEU A 1 464 ? 1.051 0.166 -21.885 1.00 94.50 464 LEU A C 1
ATOM 3627 O O . LEU A 1 464 ? 1.187 1.374 -21.675 1.00 94.50 464 LEU A O 1
ATOM 3631 N N . GLY A 1 465 ? 1.416 -0.415 -23.033 1.00 91.75 465 GLY A N 1
ATOM 3632 C CA . GLY A 1 465 ? 2.076 0.283 -24.137 1.00 91.75 465 GLY A CA 1
ATOM 3633 C C . GLY A 1 465 ? 3.526 0.685 -23.845 1.00 91.75 465 GLY A C 1
ATOM 3634 O O . GLY A 1 465 ? 3.959 1.730 -24.332 1.00 91.75 465 GLY A O 1
ATOM 3635 N N . LEU A 1 466 ? 4.236 -0.106 -23.030 1.00 88.75 466 LEU A N 1
ATOM 3636 C CA . LEU A 1 466 ? 5.638 0.095 -22.637 1.00 88.75 466 LEU A CA 1
ATOM 3637 C C . LEU A 1 466 ? 6.625 -0.748 -23.451 1.00 88.75 466 LEU A C 1
ATOM 3639 O O . LEU A 1 466 ? 6.243 -1.858 -23.896 1.00 88.75 466 LEU A O 1
#

Radius of gyration: 37.52 Å; Cα contacts (8 Å, |Δi|>4): 540; chains: 1; bounding box: 122×81×86 Å

Mean predicted aligned error: 22.73 Å

Secondary structure (DSSP, 8-state):
-----------S--------------------PPP--SHHHHHHHHHHHS-SS-HHHHHHHHHHHHHHHHHT------SS---HHHHHHHHHHHHHHHHHH--EEEEPPHHHHTT-EEEEETTTEEEEE---------TTSHHHHHHHHHHHHHHHHHHHHHHHHHHHHHHHHHHHHHHHHHHHHHHHHHHHHHHHHS-----PPPPPPPPPPPPP---------------------S-----HHHHHHTTT----------------TTSTTS-----PPPPHHHHHHHHTTHHHHT-SS--SEEPEEE-GGG-B--TT-B--TTTTSSPPEEE--PPTT-EEEEEEEETTSS-TTS-TT--EEEEEEEEEETT-GGGSEEEE------PPTTS--EEEEEEEEE-SS-----S--B-TT--TTSTT--HHHHHHHHT--S-SEEEEEEE---THHHHHHHHHT-

Solvent-accessible surface area (backbone atoms only — not comparable to full-atom values): 28854 Å² total; per-residue (Å²): 140,80,86,84,92,75,86,78,89,74,88,86,78,82,87,85,83,89,81,87,87,78,89,76,87,75,78,88,80,74,79,77,73,80,85,45,89,47,75,68,57,47,53,52,51,48,66,74,67,26,77,56,94,61,37,69,60,49,46,52,51,55,52,48,53,36,49,35,59,75,67,70,60,91,70,85,82,70,90,81,85,92,50,73,72,58,53,56,50,54,50,50,56,50,52,54,48,49,47,63,75,44,73,49,75,46,78,42,63,58,93,81,48,67,60,21,36,40,34,37,31,70,91,77,44,79,45,76,53,67,73,83,77,92,69,94,83,74,99,78,66,65,83,63,50,55,62,52,53,52,50,50,56,51,47,54,68,56,46,52,62,54,51,54,48,54,53,48,57,55,51,50,56,53,52,52,53,51,56,52,51,53,52,51,53,52,50,53,53,51,50,54,50,49,60,73,69,55,79,77,84,81,82,82,80,84,85,81,83,86,82,81,85,87,80,90,78,87,89,84,90,88,79,89,81,90,89,84,92,83,94,78,89,80,82,89,74,102,79,75,81,89,56,72,65,63,61,56,59,57,73,79,53,89,78,91,76,92,78,88,79,91,77,92,75,99,81,72,91,80,75,82,76,74,68,90,66,75,73,71,76,76,31,73,56,27,50,47,34,42,74,73,43,44,36,69,72,55,38,88,62,64,24,66,39,71,36,46,38,35,30,76,96,73,43,66,46,50,84,52,41,80,48,50,24,70,66,40,52,58,83,56,51,72,51,70,94,56,54,87,94,35,24,26,33,42,40,29,35,24,64,19,30,63,17,60,91,61,38,84,35,32,22,32,51,31,26,32,31,36,52,13,50,38,69,40,65,90,68,27,47,67,36,26,39,64,45,45,58,66,44,43,82,93,35,50,69,31,50,45,36,38,41,32,26,54,38,88,52,85,74,86,78,89,68,73,73,38,53,59,50,52,51,82,86,28,53,58,39,49,64,56,58,52,31,62,76,68,59,30,72,61,33,51,21,25,34,25,23,23,31,36,56,52,80,52,33,62,58,50,31,57,50,28,74,100

=== Feature glossary ===
The record interleaves many kinds of information about one protein. Here is each kind framed as the question it answers.

Q: What known structures does this most resemble?
A: Structural nearest neighbors (via Foldseek easy-search vs the PDB). Reported per hit: target PDB id, E-value, and alignment TM-score. A TM-score above ~0.5 is the conventional threshold for 'same fold'.

Q: Where is each backbone atom in 3D?
A: The mmCIF table is the protein's shape written out atom by atom. For each backbone N, Cα, C, and carbonyl O, it records an (x, y, z) coordinate triple in Å plus the residue type, chain letter, and residue number.

Q: What are the backbone torsion angles?
A: The φ/ψ torsion pair specifies the backbone conformation at each residue. φ rotates about the N–Cα bond, ψ about the Cα–C bond. Steric clashes forbid most of the (φ, ψ) plane — the allowed regions (α-helix basin, β-sheet basin, left-handed helix) are the Ramachandran-allowed regions.

Q: Which residues are buried vs exposed?
A: Solvent-accessible surface area (SASA) is the area in Å² traced out by the centre of a 1.4 Å probe sphere (a water molecule) rolled over the protein's van der Waals surface (Shrake–Rupley / Lee–Richards construction). Buried residues have near-zero SASA; fully exposed residues can exceed 200 Å². The total SASA scales roughly with the number of surface residues.

Q: How confident is the AlphaFold model at each residue?
A: pLDDT is the predicted lDDT-Cα score: AlphaFold's confidence that the local environment of each residue (all inter-atomic distances within 15 Å) is correctly placed. It is a per-residue number between 0 and 100, with higher meaning more reliable.

Q: What does the local fold look like, residue by residue?
A: 3Di is Foldseek's structural alphabet. Each residue is assigned one of twenty discrete states based on how its Cα sits relative to its spatial (not sequential) neighbors. Aligning 3Di strings finds structural homologs roughly as well as full 3D superposition, but orders of magnitude faster.

Q: How big and how compact is the whole molecule?
A: Radius of gyration (Rg) is the root-mean-square distance of Cα atoms from their centroid — a single number for overall size and compactness. A globular domain of N residues has Rg ≈ 2.2·N^0.38 Å; an extended or disordered chain has a much larger Rg. The Cα contact count is the number of residue pairs whose Cα atoms are within 8 Å and are more than four positions apart in sequence — a standard proxy for tertiary packing density. The bounding box is the smallest axis-aligned box enclosing all Cα atoms.

Q: Which residues are in helices, strands, or loops?
A: DSSP 8-state secondary structure assigns each residue one of H (α-helix), G (3₁₀-helix), I (π-helix), E (extended β-strand), B (isolated β-bridge), T (hydrogen-bonded turn), S (bend), or '-' (coil). The assignment is computed from backbone hydrogen-bond geometry via the Kabsch–Sander algorithm.

Q: How mobile is each atom in the crystal?
A: Crystallographic B-factors measure how much each atom's electron density is smeared out, in Å². They rise in mobile loops and surface residues and fall in the buried interior. In AlphaFold models this column is repurposed to hold pLDDT instead.

Q: What if only a Cα trace is available?
A: P-SEA three-state annotation labels each residue as helix, strand, or coil based purely on the geometry of the Cα trace. It serves as a fallback when the full backbone (and thus DSSP) is unavailable.

Q: What family and function is it annotated with?
A: Database cross-references. InterPro integrates a dozen domain/family signature databases into unified entries with residue-range hits. GO terms attach function/process/location labels with evidence codes. CATH codes position the fold in a four-level structural taxonomy. Organism is the NCBI-taxonomy species name.

Q: Are the domains correctly placed relative to each other?
A: Predicted Aligned Error (PAE) is an AlphaFold confidence matrix: entry (i, j) is the expected error in the position of residue j, in ångströms, when the prediction is superimposed on the true structure at residue i. Low PAE within a block of residues means that block is internally rigid and well-predicted; high PAE between two blocks means their relative placement is uncertain even if each block individually is confident.

Q: What do the diagnostic plots show?
A: Three diagnostic plots accompany the record. The Cα contact map visualizes the tertiary structure as a 2D adjacency matrix (8 Å cutoff, sequence-local contacts suppressed). The Ramachandran plot shows the distribution of backbone (φ, ψ) torsions, with points in the α and β basins reflecting secondary structure content. The PAE plot shows AlphaFold's inter-residue confidence as a color matrix.

Q: What is the amino-acid chain?
A: Primary structure: the covalent order of the twenty standard amino acids along the backbone. Two proteins with the same sequence will (almost always) fold to the same structure; two with 30% identity often share a fold but not the details.

Q: What do the rendered images show?
A: The six renders are orthographic views along the three Cartesian axes in both directions. Representation (cartoon, sticks, or surface) and color scheme (sequence-rainbow or by-chain) vary across proteins so the training set covers all the common visualization conventions.